Protein AF-A0AAP0MIL3-F1 (afdb_monomer)

Secondary structure (DSSP, 8-state):
--HHHHHHHHHHTTHHHHHHHHHHS-STTTTT-EE--HHHHHHHTTTT-GGGEEEEETTEEEEEEE-TTS-EEEEEE-----TTHHHHHHHHHHHHHHHHHH---TTBPPEEEEE-SSSS-EEEEE--TT-BHHHHHH-GGG-TTS---HHHHHHHHHHHHHHHHIIIIISSS-EE-S---GGGEEE-TT--EEE---TT-EE--TT-S-EE----S-TTTS-HHHHHH-EE-HHHHHHHHHHHHHHHHH---SEEE-TTT---EEEHHHHHHHHHHTT-GGGTS-HHHHHHS-HHHHHHHHHHHHHHT-SSGGGSPPHHHHHHHHHHHHH--PPP-----S-SPPP---S--------TT---EEEEE-S--HHHHHHHHHHHHHHHHHHS---EEEEEEEEEEETTEEEEEEEE-S---TT------B--GGG-TT--SSSS-TT---B--------------THHHHHS--

Sequence (474 aa):
MDIRLKEKFFKQNGGLLLQQMLNSYDGSVIDRCKLFSSKELDKATNHFNVNRILGQGGQGTVYKGRLEDGRIIAIKKSKLAVDDEELYKLEEFINEIFILSQINHRNVVKLLGCCLETEFPLLVYEFIPNGTLYQHLHDRHQNEEYPLTWEMRFRVATEVAGALAYLHSGASSPIYHRDIKSTNILLDERYRAKVADFGTSKFIAMDQTHVTTKIQGTFGYLDPEYHQSSQLTDKSDVYSFGVVLVELLTGKKPIFSTGNTSQENVSLAAYFVHSMRKNRLYHILDDQVMKLGKKNQIVAFANLAERCLDLNGKKRPTMEEVSMELNGIRGSNFYVVRPTSPTSTPPSFPGLRISLSTPPRLQMLTLDIQGVNEPLQQEIIPNLLTQMKQECVLKLYEDCILEYKLNGRVVINLVSDHRLGPEANLQFCSISASRLSDFSDRHLGPETNLQFCLISASHLSKLSDRRFSQKLLQ

Solvent-accessible surface area (backbone atoms only — not comparable to full-atom values): 27699 Å² total; per-residue (Å²): 134,59,69,71,55,26,53,48,22,22,56,72,60,42,44,62,57,51,51,49,54,42,71,70,41,86,72,59,45,59,80,44,53,44,82,46,53,55,67,58,54,33,61,22,25,62,68,69,35,76,94,29,56,78,49,75,59,94,79,20,38,30,32,50,28,42,44,95,90,65,52,59,29,30,37,40,35,54,60,91,55,71,73,80,48,43,62,54,53,50,49,24,52,54,46,26,52,57,53,49,59,75,57,87,53,92,26,39,63,53,60,49,25,36,27,34,46,35,96,61,48,32,43,30,28,61,55,59,79,62,44,30,47,38,50,66,54,65,42,62,90,82,35,77,93,65,66,73,40,35,68,53,45,53,47,34,52,38,37,46,28,45,39,48,19,34,31,49,70,67,41,100,50,31,38,44,50,52,53,52,43,42,73,32,26,31,20,33,94,83,64,46,36,22,45,47,77,47,44,74,34,44,81,42,60,94,89,54,81,59,44,82,50,85,84,71,54,48,90,59,32,55,31,66,54,33,69,73,66,30,43,45,42,73,43,40,42,32,22,8,44,17,37,42,50,46,29,64,44,30,48,50,59,47,59,43,70,53,96,73,92,53,99,52,75,40,46,39,57,62,53,48,51,53,30,51,77,69,72,39,55,83,81,53,45,22,69,54,37,68,74,68,42,55,68,70,48,52,52,54,52,50,53,52,26,48,37,24,55,42,81,51,52,89,71,23,59,53,44,54,57,51,24,52,49,46,51,46,54,71,74,46,95,73,82,80,85,73,92,71,81,97,82,74,86,75,85,86,79,90,84,87,83,88,81,90,81,76,62,100,84,57,51,69,31,75,48,78,52,73,93,67,58,72,73,58,49,73,60,47,52,63,53,52,54,52,50,46,45,71,76,64,83,48,68,62,59,88,89,44,66,54,74,51,80,57,95,79,32,47,37,42,36,53,53,70,82,64,84,49,58,104,76,61,73,64,62,65,54,71,67,57,73,84,71,54,81,80,73,76,86,87,86,75,64,100,79,73,78,60,78,47,74,62,66,51,67,89,83,79,90,84,85,87,57,83,71,58,65,60,66,75,75,110

pLDDT: mean 71.73, std 25.99, range [23.17, 98.88]

Foldseek 3Di:
DDPVLLVVLCVVLCVVVVVVVCVVDDNQLVQAADADEPVQQCVQQVNVDPVQFQDQDQQATWGWGAGPVRAIKIKGDGDDDDPPVLVLSSQLVVQQSVLLSQDDAPQAWGWRHKYRSDNTIMTITHDAPQAFQLCLLAVCVVAVVPHCFLVLLLQQLLSVLVVLLCQQPVTPFRKAQLEQDRNQWTQHPVGHTHGHDSSVMDTDDPPDQWDQDDRDYDPLLAQPVCVVPSTDHLLRVLSSSLLSLLCSFQSDDQWDDDPPDDPDTDGSLVVLLVCVVVVNSVVRGDPSCVPRPDPVLSVQSSVLSNQSNDSDSVSRDGSVVSSVSSVVSVPDPDDDDDDDDDDDDDDDDPDDDDDDDDDPADDKWKDKDPDADPVVCVVVVVVVVVVCVVPPVFDWDPPAWDWDDDPRITITITDTDDAPDPPPPFDFDWDDPVVVVVPDDDGDDPPDTGTGTDDHHPDDDDPPDPVVVVVVVD

Mean predicted aligned error: 16.5 Å

InterPro domains:
  IPR000719 Protein kinase domain [PF00069] (48-322)
  IPR000719 Protein kinase domain [PS50011] (48-335)
  IPR000719 Protein kinase domain [SM00220] (48-335)
  IPR008271 Serine/threonine-protein kinase, active site [PS00108] (175-187)
  IPR011009 Protein kinase-like domain superfamily [SSF56112] (31-348)
  IPR045274 Receptor-like kinase WAK-like [PTHR27005] (3-330)

Organism: NCBI:txid2935761

Structure (mmCIF, N/CA/C/O backbone):
data_AF-A0AAP0MIL3-F1
#
_entry.id   AF-A0AAP0MIL3-F1
#
loop_
_atom_site.group_PDB
_atom_site.id
_atom_site.type_symbol
_atom_site.label_atom_id
_atom_site.label_alt_id
_atom_site.label_comp_id
_atom_site.label_asym_id
_atom_site.label_entity_id
_atom_site.label_seq_id
_atom_site.pdbx_PDB_ins_code
_atom_site.Cartn_x
_atom_site.Cartn_y
_atom_site.Cartn_z
_atom_site.occupancy
_atom_site.B_iso_or_equiv
_atom_site.auth_seq_id
_atom_site.auth_comp_id
_atom_site.auth_asym_id
_atom_site.auth_atom_id
_atom_site.pdbx_PDB_model_num
ATOM 1 N N . MET A 1 1 ? 13.854 2.715 -32.917 1.00 64.25 1 MET A N 1
ATOM 2 C CA . MET A 1 1 ? 14.787 3.486 -32.069 1.00 64.25 1 MET A CA 1
ATOM 3 C C . MET A 1 1 ? 16.201 2.990 -32.338 1.00 64.25 1 MET A C 1
ATOM 5 O O . MET A 1 1 ? 16.366 1.780 -32.453 1.00 64.25 1 MET A O 1
ATOM 9 N N . ASP A 1 2 ? 17.165 3.899 -32.497 1.00 84.44 2 ASP A N 1
ATOM 10 C CA . ASP A 1 2 ? 18.589 3.597 -32.729 1.00 84.44 2 ASP A CA 1
ATOM 11 C C . ASP A 1 2 ? 19.199 2.833 -31.532 1.00 84.44 2 ASP A C 1
ATOM 13 O O . ASP A 1 2 ? 18.874 3.127 -30.380 1.00 84.44 2 ASP A O 1
ATOM 17 N N . ILE A 1 3 ? 20.078 1.861 -31.798 1.00 84.88 3 ILE A N 1
ATOM 18 C CA . ILE A 1 3 ? 20.808 1.072 -30.789 1.00 84.88 3 ILE A CA 1
ATOM 19 C C . ILE A 1 3 ? 21.605 1.998 -29.863 1.00 84.88 3 ILE A C 1
ATOM 21 O O . ILE A 1 3 ? 21.551 1.837 -28.645 1.00 84.88 3 ILE A O 1
ATOM 25 N N . ARG A 1 4 ? 22.254 3.032 -30.415 1.00 85.81 4 ARG A N 1
ATOM 26 C CA . ARG A 1 4 ? 23.025 4.005 -29.618 1.00 85.81 4 ARG A CA 1
ATOM 27 C C . ARG A 1 4 ? 22.147 4.778 -28.638 1.00 85.81 4 ARG A C 1
ATOM 29 O O . ARG A 1 4 ? 22.572 5.092 -27.529 1.00 85.81 4 ARG A O 1
ATOM 36 N N . LEU A 1 5 ? 20.911 5.072 -29.039 1.00 87.69 5 LEU A N 1
ATOM 37 C CA . LEU A 1 5 ? 19.960 5.788 -28.197 1.00 87.69 5 LEU A CA 1
ATOM 38 C C . LEU A 1 5 ? 19.430 4.894 -27.066 1.00 87.69 5 LEU A C 1
ATOM 40 O O . LEU A 1 5 ? 19.324 5.349 -25.931 1.00 87.69 5 LEU A O 1
ATOM 44 N N . LYS A 1 6 ? 19.185 3.609 -27.344 1.00 87.69 6 LYS A N 1
ATOM 45 C CA . LYS A 1 6 ? 18.823 2.629 -26.309 1.00 87.69 6 LYS A CA 1
ATOM 46 C C . LYS A 1 6 ? 19.924 2.444 -25.271 1.00 87.69 6 LYS A C 1
ATOM 48 O O . LYS A 1 6 ? 19.633 2.418 -24.081 1.00 87.69 6 LYS A O 1
ATOM 53 N N . GLU A 1 7 ? 21.181 2.342 -25.704 1.00 87.75 7 GLU A N 1
ATOM 54 C CA . GLU A 1 7 ? 22.330 2.246 -24.793 1.00 87.75 7 GLU A CA 1
ATOM 55 C C . GLU A 1 7 ? 22.497 3.509 -23.946 1.00 87.75 7 GLU A C 1
ATOM 57 O O . GLU A 1 7 ? 22.826 3.423 -22.760 1.00 87.75 7 GLU A O 1
ATOM 62 N N . LYS A 1 8 ? 22.245 4.685 -24.537 1.00 89.06 8 LYS A N 1
ATOM 63 C CA . LYS A 1 8 ? 22.220 5.952 -23.803 1.00 89.06 8 LYS A CA 1
ATOM 64 C C . LYS A 1 8 ? 21.164 5.912 -22.695 1.00 89.06 8 LYS A C 1
ATOM 66 O O . LYS A 1 8 ? 21.516 6.157 -21.544 1.00 89.06 8 LYS A O 1
ATOM 71 N N . PHE A 1 9 ? 19.922 5.547 -23.017 1.00 88.44 9 PHE A N 1
ATOM 72 C CA . PHE A 1 9 ? 18.852 5.442 -22.020 1.00 88.44 9 PHE A CA 1
ATOM 73 C C . PHE A 1 9 ? 19.138 4.386 -20.960 1.00 88.44 9 PHE A C 1
ATOM 75 O O . PHE A 1 9 ? 18.964 4.656 -19.779 1.00 88.44 9 PHE A O 1
ATOM 82 N N . PHE A 1 10 ? 19.679 3.231 -21.346 1.00 86.88 10 PHE A N 1
ATOM 83 C CA . PHE A 1 10 ? 20.065 2.194 -20.394 1.00 86.88 10 PHE A CA 1
ATOM 84 C C . PHE A 1 10 ? 21.042 2.727 -19.336 1.00 86.88 10 PHE A C 1
ATOM 86 O O . PHE A 1 10 ? 20.863 2.482 -18.145 1.00 86.88 10 PHE A O 1
ATOM 93 N N . LYS A 1 11 ? 22.060 3.492 -19.754 1.00 85.56 11 LYS A N 1
ATOM 94 C CA . LYS A 1 11 ? 23.024 4.108 -18.829 1.00 85.56 11 LYS A CA 1
ATOM 95 C C . LYS A 1 11 ? 22.383 5.201 -17.971 1.00 85.56 11 LYS A C 1
ATOM 97 O O . LYS A 1 11 ? 22.649 5.242 -16.775 1.00 85.56 11 LYS A O 1
ATOM 102 N N . GLN A 1 12 ? 21.550 6.056 -18.569 1.00 84.88 12 GLN A N 1
ATOM 103 C CA . GLN A 1 12 ? 20.869 7.153 -17.870 1.00 84.88 12 GLN A CA 1
ATOM 104 C C . GLN A 1 12 ? 19.871 6.647 -16.822 1.00 84.88 12 GLN A C 1
ATOM 106 O O . GLN A 1 12 ? 19.850 7.150 -15.706 1.00 84.88 12 GLN A O 1
ATOM 111 N N . ASN A 1 13 ? 19.121 5.592 -17.136 1.00 84.31 13 ASN A N 1
ATOM 112 C CA . ASN A 1 13 ? 18.084 5.020 -16.278 1.00 84.31 13 ASN A CA 1
ATOM 113 C C . ASN A 1 13 ? 18.634 4.067 -15.202 1.00 84.31 13 ASN A C 1
ATOM 115 O O . ASN A 1 13 ? 17.937 3.161 -14.749 1.00 84.31 13 ASN A O 1
ATOM 119 N N . GLY A 1 14 ? 19.901 4.224 -14.813 1.00 79.75 14 GLY A N 1
ATOM 120 C CA . GLY A 1 14 ? 20.505 3.435 -13.740 1.00 79.75 14 GLY A CA 1
ATOM 121 C C . GLY A 1 14 ? 20.829 1.986 -14.110 1.00 79.75 14 GLY A C 1
ATOM 122 O O . GLY A 1 14 ? 21.001 1.161 -13.217 1.00 79.75 14 GLY A O 1
ATOM 123 N N . GLY A 1 15 ? 20.964 1.642 -15.396 1.00 82.81 15 GLY A N 1
ATOM 124 C CA . GLY A 1 15 ? 21.251 0.267 -15.823 1.00 82.81 15 GLY A CA 1
ATOM 125 C C . GLY A 1 15 ? 22.552 -0.308 -15.264 1.00 82.81 15 GLY A C 1
ATOM 126 O O . GLY A 1 15 ? 22.600 -1.491 -14.937 1.00 82.81 15 GLY A O 1
ATOM 127 N N . LEU A 1 16 ? 23.577 0.528 -15.061 1.00 80.19 16 LEU A N 1
ATOM 128 C CA . LEU A 1 16 ? 24.819 0.113 -14.396 1.00 80.19 16 LEU A CA 1
ATOM 129 C C . LEU A 1 16 ? 24.599 -0.194 -12.909 1.00 80.19 16 LEU A C 1
ATOM 131 O O . LEU A 1 16 ? 25.118 -1.189 -12.410 1.00 80.19 16 LEU A O 1
ATOM 135 N N . LEU A 1 17 ? 23.803 0.626 -12.215 1.00 77.12 17 LEU A N 1
ATOM 136 C CA . LEU A 1 17 ? 23.457 0.402 -10.811 1.00 77.12 17 LEU A CA 1
ATOM 137 C C . LEU A 1 17 ? 22.625 -0.873 -10.661 1.00 77.12 17 LEU A C 1
ATOM 139 O O . LEU A 1 17 ? 22.908 -1.688 -9.791 1.00 77.12 17 LEU A O 1
ATOM 143 N N . LEU A 1 18 ? 21.646 -1.088 -11.543 1.00 77.25 18 LEU A N 1
ATOM 144 C CA . LEU A 1 18 ? 20.850 -2.310 -11.542 1.00 77.25 18 LEU A CA 1
ATOM 145 C C . LEU A 1 18 ? 21.731 -3.544 -11.773 1.00 77.25 18 LEU A C 1
ATOM 147 O O . LEU A 1 18 ? 21.592 -4.521 -11.050 1.00 77.25 18 LEU A O 1
ATOM 151 N N . GLN A 1 19 ? 22.677 -3.493 -12.716 1.00 76.31 19 GLN A N 1
ATOM 152 C CA . GLN A 1 19 ? 23.651 -4.573 -12.923 1.00 76.31 19 GLN A CA 1
ATOM 153 C C . GLN A 1 19 ? 24.522 -4.815 -11.685 1.00 76.31 19 GLN A C 1
ATOM 155 O O . GLN A 1 19 ? 24.760 -5.963 -11.321 1.00 76.31 19 GLN A O 1
ATOM 160 N N . GLN A 1 20 ? 24.973 -3.757 -11.008 1.00 73.12 20 GLN A N 1
ATOM 161 C CA . GLN A 1 20 ? 25.717 -3.887 -9.754 1.00 73.12 20 GLN A CA 1
ATOM 162 C C . GLN A 1 20 ? 24.868 -4.519 -8.647 1.00 73.12 20 GLN A C 1
ATOM 164 O O . GLN A 1 20 ? 25.359 -5.413 -7.968 1.00 73.12 20 GLN A O 1
ATOM 169 N N . MET A 1 21 ? 23.607 -4.102 -8.488 1.00 68.19 21 MET A N 1
ATOM 170 C CA . MET A 1 21 ? 22.669 -4.691 -7.521 1.00 68.19 21 MET A CA 1
ATOM 171 C C . MET A 1 21 ? 22.369 -6.161 -7.830 1.00 68.19 21 MET A C 1
ATOM 173 O O . MET A 1 21 ? 22.299 -6.977 -6.915 1.00 68.19 21 MET A O 1
ATOM 177 N N . LEU A 1 22 ? 22.235 -6.508 -9.113 1.00 65.88 22 LEU A N 1
ATOM 178 C CA . LEU A 1 22 ? 22.061 -7.888 -9.566 1.00 65.88 22 LEU A CA 1
ATOM 179 C C . LEU A 1 22 ? 23.298 -8.745 -9.262 1.00 65.88 22 LEU A C 1
ATOM 181 O O . LEU A 1 22 ? 23.146 -9.908 -8.921 1.00 65.88 22 LEU A O 1
ATOM 185 N N . ASN A 1 23 ? 24.504 -8.179 -9.344 1.00 63.97 23 ASN A N 1
ATOM 186 C CA . ASN A 1 23 ? 25.755 -8.911 -9.124 1.00 63.97 23 ASN A CA 1
ATOM 187 C C . ASN A 1 23 ? 26.192 -8.991 -7.647 1.00 63.97 23 ASN A C 1
ATOM 189 O O . ASN A 1 23 ? 27.004 -9.850 -7.312 1.00 63.97 23 ASN A O 1
ATOM 193 N N . SER A 1 24 ? 25.724 -8.086 -6.778 1.00 59.88 24 SER A N 1
ATOM 194 C CA . SER A 1 24 ? 26.168 -7.977 -5.377 1.00 59.88 24 SER A CA 1
ATOM 195 C C . SER A 1 24 ? 25.301 -8.743 -4.376 1.00 59.88 24 SER A C 1
ATOM 197 O O . SER A 1 24 ? 25.793 -9.102 -3.307 1.00 59.88 24 SER A O 1
ATOM 199 N N . TYR A 1 25 ? 24.037 -9.019 -4.709 1.00 55.09 25 TYR A N 1
ATOM 200 C CA . TYR A 1 25 ? 23.153 -9.838 -3.881 1.00 55.09 25 TYR A CA 1
ATOM 201 C C . TYR A 1 25 ? 23.254 -11.314 -4.275 1.00 55.09 25 TYR A C 1
ATOM 203 O O . TYR A 1 25 ? 23.096 -11.661 -5.442 1.00 55.09 25 TYR A O 1
ATOM 211 N N . ASP A 1 26 ? 23.486 -12.173 -3.280 1.00 48.53 26 ASP A N 1
ATOM 212 C CA . ASP A 1 26 ? 23.576 -13.636 -3.375 1.00 48.53 26 ASP A CA 1
ATOM 213 C C . ASP A 1 26 ? 22.399 -14.234 -4.165 1.00 48.53 26 ASP A C 1
ATOM 215 O O . ASP A 1 26 ? 21.326 -14.427 -3.593 1.00 48.53 26 ASP A O 1
ATOM 219 N N . GLY A 1 27 ? 22.577 -14.420 -5.485 1.00 44.44 27 GLY A N 1
ATOM 220 C CA . GLY A 1 27 ? 21.793 -15.215 -6.453 1.00 44.44 27 GLY A CA 1
ATOM 221 C C . GLY A 1 27 ? 20.277 -14.976 -6.585 1.00 44.44 27 GLY A C 1
ATOM 222 O O . GLY A 1 27 ? 19.675 -15.337 -7.590 1.00 44.44 27 GLY A O 1
ATOM 223 N N . SER A 1 28 ? 19.635 -14.362 -5.599 1.00 50.56 28 SER A N 1
ATOM 224 C CA . SER A 1 28 ? 18.192 -14.380 -5.361 1.00 50.56 28 SER A CA 1
ATOM 225 C C . SER A 1 28 ? 17.472 -13.184 -5.971 1.00 50.56 28 SER A C 1
ATOM 227 O O . SER A 1 28 ? 16.286 -13.285 -6.275 1.00 50.56 28 SER A O 1
ATOM 229 N N . VAL A 1 29 ? 18.178 -12.071 -6.200 1.00 49.38 29 VAL A N 1
ATOM 230 C CA . VAL A 1 29 ? 17.675 -10.915 -6.963 1.00 49.38 29 VAL A CA 1
ATOM 231 C C . VAL A 1 29 ? 17.738 -11.204 -8.471 1.00 49.38 29 VAL A C 1
ATOM 233 O O . VAL A 1 29 ? 16.834 -10.802 -9.206 1.00 49.38 29 VAL A O 1
ATOM 236 N N . ILE A 1 30 ? 18.748 -11.971 -8.912 1.00 44.19 30 ILE A N 1
ATOM 237 C CA . ILE A 1 30 ? 18.981 -12.369 -10.314 1.00 44.19 30 ILE A CA 1
ATOM 238 C C . ILE A 1 30 ? 17.794 -13.168 -10.882 1.00 44.19 30 ILE A C 1
ATOM 240 O O . ILE A 1 30 ? 17.407 -12.948 -12.027 1.00 44.19 30 ILE A O 1
ATOM 244 N N . ASP A 1 31 ? 17.139 -14.005 -10.070 1.00 51.47 31 ASP A N 1
ATOM 245 C CA . ASP A 1 31 ? 15.949 -14.769 -10.484 1.00 51.47 31 ASP A CA 1
ATOM 246 C C . ASP A 1 31 ? 14.627 -13.969 -10.432 1.00 51.47 31 ASP A C 1
ATOM 248 O O . ASP A 1 31 ? 13.584 -14.461 -10.874 1.00 51.47 31 ASP A O 1
ATOM 252 N N . ARG A 1 32 ? 14.619 -12.742 -9.883 1.00 62.81 32 ARG A N 1
ATOM 253 C CA . ARG A 1 32 ? 13.371 -12.023 -9.542 1.00 62.81 32 ARG A CA 1
ATOM 254 C C . ARG A 1 32 ? 13.024 -10.829 -10.434 1.00 62.81 32 ARG A C 1
ATOM 256 O O . ARG A 1 32 ? 11.848 -10.479 -10.485 1.00 62.81 32 ARG A O 1
ATOM 263 N N . CYS A 1 33 ? 13.977 -10.218 -11.143 1.00 75.69 33 CYS A N 1
ATOM 264 C CA . CYS A 1 33 ? 13.723 -9.020 -11.960 1.00 75.69 33 CYS A CA 1
ATOM 265 C C . CYS A 1 33 ? 14.234 -9.190 -13.403 1.00 75.69 33 CYS A C 1
ATOM 267 O O . CYS A 1 33 ? 15.426 -9.054 -13.674 1.00 75.69 33 CYS A O 1
ATOM 269 N N . LYS A 1 34 ? 13.328 -9.472 -14.351 1.00 87.69 34 LYS A N 1
ATOM 270 C CA . LYS A 1 34 ? 13.661 -9.620 -15.780 1.00 87.69 34 LYS A CA 1
ATOM 271 C C . LYS A 1 34 ? 13.906 -8.253 -16.436 1.00 87.69 34 LYS A C 1
ATOM 273 O O . LYS A 1 34 ? 13.107 -7.332 -16.280 1.00 87.69 34 LYS A O 1
ATOM 278 N N . LEU A 1 35 ? 14.951 -8.146 -17.258 1.00 90.56 35 LEU A N 1
ATOM 279 C CA . LEU A 1 35 ? 15.104 -7.028 -18.193 1.00 90.56 35 LEU A CA 1
ATOM 280 C C . LEU A 1 35 ? 14.265 -7.281 -19.451 1.00 90.56 35 LEU A C 1
ATOM 282 O O . LEU A 1 35 ? 14.512 -8.221 -20.206 1.00 90.56 35 LEU A O 1
ATOM 286 N N . PHE A 1 36 ? 13.255 -6.443 -19.658 1.00 93.25 36 PHE A N 1
ATOM 287 C CA . PHE A 1 36 ? 12.416 -6.442 -20.850 1.00 93.25 36 PHE A CA 1
ATOM 288 C C . PHE A 1 36 ? 12.974 -5.468 -21.885 1.00 93.25 36 PHE A C 1
ATOM 290 O O . PHE A 1 36 ? 13.430 -4.374 -21.544 1.00 93.25 36 PHE A O 1
ATOM 297 N N . SER A 1 37 ? 12.887 -5.836 -23.164 1.00 94.00 37 SER A N 1
ATOM 298 C CA . SER A 1 37 ? 13.238 -4.902 -24.236 1.00 94.00 37 SER A CA 1
ATOM 299 C C . SER A 1 37 ? 12.103 -3.909 -24.489 1.00 94.00 37 SER A C 1
ATOM 301 O O . SER A 1 37 ? 10.918 -4.244 -24.387 1.00 94.00 37 SER A O 1
ATOM 303 N N . SER A 1 38 ? 12.454 -2.700 -24.927 1.00 93.69 38 SER A N 1
ATOM 304 C CA . SER A 1 38 ? 11.468 -1.686 -25.339 1.00 93.69 38 SER A CA 1
ATOM 305 C C . SER A 1 38 ? 10.514 -2.207 -26.425 1.00 93.69 38 SER A C 1
ATOM 307 O O . SER A 1 38 ? 9.319 -1.928 -26.389 1.00 93.69 38 SER A O 1
ATOM 309 N N . LYS A 1 39 ? 11.025 -3.024 -27.359 1.00 94.75 39 LYS A N 1
ATOM 310 C CA . LYS A 1 39 ? 10.254 -3.633 -28.456 1.00 94.75 39 LYS A CA 1
ATOM 311 C C . LYS A 1 39 ? 9.229 -4.652 -27.949 1.00 94.75 39 LYS A C 1
ATOM 313 O O . LYS A 1 39 ? 8.118 -4.707 -28.470 1.00 94.75 39 LYS A O 1
ATOM 318 N N . GLU A 1 40 ? 9.601 -5.455 -26.954 1.00 95.88 40 GLU A N 1
ATOM 319 C CA . GLU A 1 40 ? 8.714 -6.449 -26.336 1.00 95.88 40 GLU A CA 1
ATOM 320 C C . GLU A 1 40 ? 7.519 -5.763 -25.663 1.00 95.88 40 GLU A C 1
ATOM 322 O O . GLU A 1 40 ? 6.375 -6.138 -25.916 1.00 95.88 40 GLU A O 1
ATOM 327 N N . LEU A 1 41 ? 7.767 -4.713 -24.871 1.00 96.50 41 LEU A N 1
ATOM 328 C CA . LEU A 1 41 ? 6.706 -3.994 -24.158 1.00 96.50 41 LEU A CA 1
ATOM 329 C C . LEU A 1 41 ? 5.833 -3.139 -25.085 1.00 96.50 41 LEU A C 1
ATOM 331 O O . LEU A 1 41 ? 4.618 -3.060 -24.887 1.00 96.50 41 LEU A O 1
ATOM 335 N N . ASP A 1 42 ? 6.424 -2.545 -26.122 1.00 95.25 42 ASP A N 1
ATOM 336 C CA . ASP A 1 42 ? 5.691 -1.812 -27.157 1.00 95.25 42 ASP A CA 1
ATOM 337 C C . ASP A 1 42 ? 4.700 -2.732 -27.892 1.00 95.25 42 ASP A C 1
ATOM 339 O O . ASP A 1 42 ? 3.504 -2.441 -27.962 1.00 95.25 42 ASP A O 1
ATOM 343 N N . LYS A 1 43 ? 5.154 -3.918 -28.320 1.00 96.75 43 LYS A N 1
ATOM 344 C CA . LYS A 1 43 ? 4.284 -4.938 -28.924 1.00 96.75 43 LYS A CA 1
ATOM 345 C C . LYS A 1 43 ? 3.219 -5.430 -27.940 1.00 96.75 43 LYS A C 1
ATOM 347 O O . LYS A 1 43 ? 2.044 -5.508 -28.301 1.00 96.75 43 LYS A O 1
ATOM 352 N N . ALA A 1 44 ? 3.599 -5.720 -26.694 1.00 96.94 44 ALA A N 1
ATOM 353 C CA . ALA A 1 44 ? 2.683 -6.241 -25.677 1.00 96.94 44 ALA A CA 1
ATOM 354 C C . ALA A 1 44 ? 1.525 -5.280 -25.363 1.00 96.94 44 ALA A C 1
ATOM 356 O O . ALA A 1 44 ? 0.425 -5.720 -25.016 1.00 96.94 44 ALA A O 1
ATOM 357 N N . THR A 1 45 ? 1.761 -3.974 -25.489 1.00 96.19 45 THR A N 1
ATOM 358 C CA . THR A 1 45 ? 0.783 -2.909 -25.218 1.00 96.19 45 THR A CA 1
ATOM 359 C C . THR A 1 45 ? 0.103 -2.364 -26.470 1.00 96.19 45 THR A C 1
ATOM 361 O O . THR A 1 45 ? -0.673 -1.415 -26.358 1.00 96.19 45 THR A O 1
ATOM 364 N N . ASN A 1 46 ? 0.347 -2.951 -27.646 1.00 95.81 46 ASN A N 1
ATOM 365 C CA . ASN A 1 46 ? -0.126 -2.418 -28.924 1.00 95.81 46 ASN A CA 1
ATOM 366 C C . ASN A 1 46 ? 0.244 -0.930 -29.090 1.00 95.81 46 ASN A C 1
ATOM 368 O O . ASN A 1 46 ? -0.632 -0.090 -29.295 1.00 95.81 46 ASN A O 1
ATOM 372 N N . HIS A 1 47 ? 1.531 -0.614 -28.930 1.00 95.00 47 HIS A N 1
ATOM 373 C CA . HIS A 1 47 ? 2.081 0.744 -28.977 1.00 95.00 47 HIS A CA 1
ATOM 374 C C . HIS A 1 47 ? 1.544 1.665 -27.872 1.00 95.00 47 HIS A C 1
ATOM 376 O O . HIS A 1 47 ? 1.152 2.800 -28.136 1.00 95.00 47 HIS A O 1
ATOM 382 N N . PHE A 1 48 ? 1.490 1.169 -26.628 1.00 93.38 48 PHE A N 1
ATOM 383 C CA . PHE A 1 48 ? 0.947 1.900 -25.473 1.00 93.38 48 PHE A CA 1
ATOM 384 C C . PHE A 1 48 ? -0.444 2.493 -25.752 1.00 93.38 48 PHE A C 1
ATOM 386 O O . PHE A 1 48 ? -0.724 3.653 -25.450 1.00 93.38 48 PHE A O 1
ATOM 393 N N . ASN A 1 49 ? -1.319 1.683 -26.355 1.00 94.44 49 ASN A N 1
ATOM 394 C CA . ASN A 1 49 ? -2.654 2.111 -26.753 1.00 94.44 49 ASN A CA 1
ATOM 395 C C . ASN A 1 49 ? -3.461 2.626 -25.550 1.00 94.44 49 ASN A C 1
ATOM 397 O O . ASN A 1 49 ? -3.524 1.970 -24.508 1.00 94.44 49 ASN A O 1
ATOM 401 N N . VAL A 1 50 ? -4.146 3.758 -25.718 1.00 93.94 50 VAL A N 1
ATOM 402 C CA . VAL A 1 50 ? -4.965 4.385 -24.666 1.00 93.94 50 VAL A CA 1
ATOM 403 C C . VAL A 1 50 ? -6.086 3.478 -24.147 1.00 93.94 50 VAL A C 1
ATOM 405 O O . VAL A 1 50 ? -6.391 3.502 -22.960 1.00 93.94 50 VAL A O 1
ATOM 408 N N . ASN A 1 51 ? -6.623 2.584 -24.984 1.00 95.44 51 ASN A N 1
ATOM 409 C CA . ASN A 1 51 ? -7.652 1.612 -24.588 1.00 95.44 51 ASN A CA 1
ATOM 410 C C . ASN A 1 51 ? -7.109 0.496 -23.679 1.00 95.44 51 ASN A C 1
ATOM 412 O O . ASN A 1 51 ? -7.863 -0.355 -23.215 1.00 95.44 51 ASN A O 1
ATOM 416 N N . ARG A 1 52 ? -5.791 0.453 -23.455 1.00 94.50 52 ARG A N 1
ATOM 417 C CA . ARG A 1 52 ? -5.132 -0.485 -22.540 1.00 94.50 52 ARG A CA 1
ATOM 418 C C . ARG A 1 52 ? -4.730 0.168 -21.223 1.00 94.50 52 ARG A C 1
ATOM 420 O O . ARG A 1 52 ? -4.060 -0.488 -20.431 1.00 94.50 52 ARG A O 1
ATOM 427 N N . ILE A 1 53 ? -5.107 1.419 -20.974 1.00 94.81 53 ILE A N 1
ATOM 428 C CA . ILE A 1 53 ? -4.833 2.083 -19.698 1.00 94.81 53 ILE A CA 1
ATOM 429 C C . ILE A 1 53 ? -5.675 1.426 -18.597 1.00 94.81 53 ILE A C 1
ATOM 431 O O . ILE A 1 53 ? -6.893 1.325 -18.705 1.00 94.81 53 ILE A O 1
ATOM 435 N N . LEU A 1 54 ? -5.002 0.975 -17.540 1.00 91.56 54 LEU A N 1
ATOM 436 C CA . LEU A 1 54 ? -5.610 0.442 -16.317 1.00 91.56 54 LEU A CA 1
ATOM 437 C C . LEU A 1 54 ? -5.825 1.535 -15.267 1.00 91.56 54 LEU A C 1
ATOM 439 O O . LEU A 1 54 ? -6.744 1.451 -14.460 1.00 91.56 54 LEU A O 1
ATOM 443 N N . GLY A 1 55 ? -4.969 2.557 -15.276 1.00 87.25 55 GLY A N 1
ATOM 444 C CA . GLY A 1 55 ? -5.039 3.684 -14.357 1.00 87.25 55 GLY A CA 1
ATOM 445 C C . GLY A 1 55 ? -4.003 4.751 -14.692 1.00 87.25 55 GLY A C 1
ATOM 446 O O . GLY A 1 55 ? -2.979 4.475 -15.325 1.00 87.25 55 GLY A O 1
ATOM 447 N N . GLN A 1 56 ? -4.271 5.982 -14.266 1.00 85.38 56 GLN A N 1
ATOM 448 C CA . GLN A 1 56 ? -3.391 7.127 -14.470 1.00 85.38 56 GLN A CA 1
ATOM 449 C C . GLN A 1 56 ? -3.382 8.001 -13.210 1.00 85.38 56 GLN A C 1
ATOM 451 O O . GLN A 1 56 ? -4.437 8.361 -12.698 1.00 85.38 56 GLN A O 1
ATOM 456 N N . GLY A 1 57 ? -2.194 8.351 -12.714 1.00 75.19 57 GLY A N 1
ATOM 457 C CA . GLY A 1 57 ? -2.026 9.089 -11.458 1.00 75.19 57 GLY A CA 1
ATOM 458 C C . GLY A 1 57 ? -0.773 9.965 -11.435 1.00 75.19 57 GLY A C 1
ATOM 459 O O . GLY A 1 57 ? -0.186 10.253 -12.484 1.00 75.19 57 GLY A O 1
ATOM 460 N N . GLY A 1 58 ? -0.375 10.411 -10.240 1.00 70.75 58 GLY A N 1
ATOM 461 C CA . GLY A 1 58 ? 0.832 11.227 -10.038 1.00 70.75 58 GLY A CA 1
ATOM 462 C C . GLY A 1 58 ? 2.119 10.501 -10.441 1.00 70.75 58 GLY A C 1
ATOM 463 O O . GLY A 1 58 ? 2.999 11.099 -11.046 1.00 70.75 58 GLY A O 1
ATOM 464 N N . GLN A 1 59 ? 2.170 9.186 -10.222 1.00 71.25 59 GLN A N 1
ATOM 465 C CA . GLN A 1 59 ? 3.357 8.365 -10.476 1.00 71.25 59 GLN A CA 1
ATOM 466 C C . GLN A 1 59 ? 3.454 7.809 -11.905 1.00 71.25 59 GLN A C 1
ATOM 468 O O . GLN A 1 59 ? 4.398 7.096 -12.231 1.00 71.25 59 GLN A O 1
ATOM 473 N N . GLY A 1 60 ? 2.485 8.096 -12.783 1.00 84.44 60 GLY A N 1
ATOM 474 C CA . GLY A 1 60 ? 2.530 7.594 -14.155 1.00 84.44 60 GLY A CA 1
ATOM 475 C C . GLY A 1 60 ? 1.200 7.124 -14.719 1.00 84.44 60 GLY A C 1
ATOM 476 O O . GLY A 1 60 ? 0.120 7.456 -14.227 1.00 84.44 60 GLY A O 1
ATOM 477 N N . THR A 1 61 ? 1.305 6.348 -15.793 1.00 90.81 61 THR A N 1
ATOM 478 C CA . THR A 1 61 ? 0.194 5.643 -16.440 1.00 90.81 61 THR A CA 1
ATOM 479 C C . THR A 1 61 ? 0.502 4.152 -16.444 1.00 90.81 61 THR A C 1
ATOM 481 O O . THR A 1 61 ? 1.612 3.757 -16.799 1.00 90.81 61 THR A O 1
ATOM 484 N N . VAL A 1 62 ? -0.467 3.325 -16.061 1.00 94.44 62 VAL A N 1
ATOM 485 C CA . VAL A 1 62 ? -0.327 1.866 -16.040 1.00 94.44 62 VAL A CA 1
ATOM 486 C C . VAL A 1 62 ? -1.084 1.275 -17.222 1.00 94.44 62 VAL A C 1
ATOM 488 O O . VAL A 1 62 ? -2.265 1.560 -17.405 1.00 94.44 62 VAL A O 1
ATOM 491 N N . TYR A 1 63 ? -0.416 0.440 -18.015 1.00 96.62 63 TYR A N 1
ATOM 492 C CA . TYR A 1 63 ? -0.970 -0.198 -19.209 1.00 96.62 63 TYR A CA 1
ATOM 493 C C . TYR A 1 63 ? -1.094 -1.713 -19.034 1.00 96.62 63 TYR A C 1
ATOM 495 O O . TYR A 1 63 ? -0.210 -2.357 -18.472 1.00 96.62 63 TYR A O 1
ATOM 503 N N . LYS A 1 64 ? -2.153 -2.302 -19.591 1.00 97.69 64 LYS A N 1
ATOM 504 C CA . LYS A 1 64 ? -2.334 -3.749 -19.724 1.00 97.69 64 LYS A CA 1
ATOM 505 C C . LYS A 1 64 ? -1.585 -4.272 -20.949 1.00 97.69 64 LYS A C 1
ATOM 507 O O . LYS A 1 64 ? -1.951 -3.971 -22.092 1.00 97.69 64 LYS A O 1
ATOM 512 N N . GLY A 1 65 ? -0.585 -5.111 -20.714 1.00 97.50 65 GLY A N 1
ATOM 513 C CA . GLY A 1 65 ? 0.176 -5.801 -21.752 1.00 97.50 65 GLY A CA 1
ATOM 514 C C . GLY A 1 65 ? -0.182 -7.284 -21.864 1.00 97.50 65 GLY A C 1
ATOM 515 O O . GLY A 1 65 ? -0.631 -7.898 -20.896 1.00 97.50 65 GLY A O 1
ATOM 516 N N . ARG A 1 66 ? 0.042 -7.871 -23.042 1.00 97.81 66 ARG A N 1
ATOM 517 C CA . ARG A 1 66 ? 0.071 -9.329 -23.243 1.00 97.81 66 ARG A CA 1
ATOM 518 C C . ARG A 1 66 ? 1.394 -9.715 -23.900 1.00 97.81 66 ARG A C 1
ATOM 520 O O . ARG A 1 66 ? 1.658 -9.282 -25.018 1.00 97.81 66 ARG A O 1
ATOM 527 N N . LEU A 1 67 ? 2.212 -10.494 -23.199 1.00 95.75 67 LEU A N 1
ATOM 528 C CA . LEU A 1 67 ? 3.488 -11.004 -23.704 1.00 95.75 67 LEU A CA 1
ATOM 529 C C . LEU A 1 67 ? 3.270 -12.070 -24.792 1.00 95.75 67 LEU A C 1
ATOM 531 O O . LEU A 1 67 ? 2.167 -12.599 -24.946 1.00 95.75 67 LEU A O 1
ATOM 535 N N . GLU A 1 68 ? 4.323 -12.395 -25.548 1.00 93.94 68 GLU A N 1
ATOM 536 C CA . GLU A 1 68 ? 4.261 -13.394 -26.631 1.00 93.94 68 GLU A CA 1
ATOM 537 C C . GLU A 1 68 ? 3.919 -14.801 -26.127 1.00 93.94 68 GLU A C 1
ATOM 539 O O . GLU A 1 68 ? 3.209 -15.540 -26.802 1.00 93.94 68 GLU A O 1
ATOM 544 N N . ASP A 1 69 ? 4.344 -15.133 -24.907 1.00 93.12 69 ASP A N 1
ATOM 545 C CA . ASP A 1 69 ? 3.992 -16.380 -24.216 1.00 93.12 69 ASP A CA 1
ATOM 546 C C . ASP A 1 69 ? 2.546 -16.402 -23.678 1.00 93.12 69 ASP A C 1
ATOM 548 O O . ASP A 1 69 ? 2.122 -17.361 -23.037 1.00 93.12 69 ASP A O 1
ATOM 552 N N . GLY A 1 70 ? 1.774 -15.342 -23.928 1.00 94.50 70 GLY A N 1
ATOM 553 C CA . GLY A 1 70 ? 0.377 -15.216 -23.540 1.00 94.50 70 GLY A CA 1
ATOM 554 C C . GLY A 1 70 ? 0.146 -14.636 -22.147 1.00 94.50 70 GLY A C 1
ATOM 555 O O . GLY A 1 70 ? -1.006 -14.292 -21.858 1.00 94.50 70 GLY A O 1
ATOM 556 N N . ARG A 1 71 ? 1.185 -14.463 -21.314 1.00 95.25 71 ARG A N 1
ATOM 557 C CA . ARG A 1 71 ? 1.046 -13.876 -19.969 1.00 95.25 71 ARG A CA 1
ATOM 558 C C . ARG A 1 71 ? 0.549 -12.434 -20.042 1.00 95.25 71 ARG A C 1
ATOM 560 O O . ARG A 1 71 ? 1.025 -11.632 -20.848 1.00 95.25 71 ARG A O 1
ATOM 567 N N . ILE A 1 72 ? -0.400 -12.096 -19.173 1.00 97.50 72 ILE A N 1
ATOM 568 C CA . ILE A 1 72 ? -0.922 -10.733 -19.027 1.00 97.50 72 ILE A CA 1
ATOM 569 C C . ILE A 1 72 ? -0.104 -10.011 -17.953 1.00 97.50 72 ILE A C 1
ATOM 571 O O . ILE A 1 72 ? 0.137 -10.560 -16.880 1.00 97.50 72 ILE A O 1
ATOM 575 N N . ILE A 1 73 ? 0.316 -8.784 -18.249 1.00 97.38 73 ILE A N 1
ATOM 576 C CA . ILE A 1 73 ? 1.176 -7.966 -17.386 1.00 97.38 73 ILE A CA 1
ATOM 577 C C . ILE A 1 73 ? 0.614 -6.554 -17.225 1.00 97.38 73 ILE A C 1
ATOM 579 O O . ILE A 1 73 ? -0.151 -6.078 -18.071 1.00 97.38 73 ILE A O 1
ATOM 583 N N . ALA A 1 74 ? 1.018 -5.875 -16.155 1.00 97.50 74 ALA A N 1
ATOM 584 C CA . ALA A 1 74 ? 0.784 -4.449 -15.959 1.00 97.50 74 ALA A CA 1
ATOM 585 C C . ALA A 1 74 ? 2.108 -3.688 -16.109 1.00 97.50 74 ALA A C 1
ATOM 587 O O . ALA A 1 74 ? 3.112 -4.070 -15.514 1.00 97.50 74 ALA A O 1
ATOM 588 N N . ILE A 1 75 ? 2.123 -2.629 -16.917 1.00 96.50 75 ILE A N 1
ATOM 589 C CA . ILE A 1 75 ? 3.329 -1.848 -17.219 1.00 96.50 75 ILE A CA 1
ATOM 590 C C . ILE A 1 75 ? 3.122 -0.419 -16.726 1.00 96.50 75 ILE A C 1
ATOM 592 O O . ILE A 1 75 ? 2.324 0.319 -17.307 1.00 96.50 75 ILE A O 1
ATOM 596 N N . LYS A 1 76 ? 3.834 -0.027 -15.667 1.00 93.69 76 LYS A N 1
ATOM 597 C CA . LYS A 1 76 ? 3.847 1.346 -15.146 1.00 93.69 76 LYS A CA 1
ATOM 598 C C . LYS A 1 76 ? 4.867 2.152 -15.943 1.00 93.69 76 LYS A C 1
ATOM 600 O O . LYS A 1 76 ? 6.057 1.836 -15.955 1.00 93.69 76 LYS A O 1
ATOM 605 N N . LYS A 1 77 ? 4.373 3.178 -16.630 1.00 88.81 77 LYS A N 1
ATOM 606 C CA . LYS A 1 77 ? 5.162 4.167 -17.365 1.00 88.81 77 LYS A CA 1
ATOM 607 C C . LYS A 1 77 ? 5.125 5.486 -16.605 1.00 88.81 77 LYS A C 1
ATOM 609 O O . LYS A 1 77 ? 4.059 6.104 -16.511 1.00 88.81 77 LYS A O 1
ATOM 614 N N . SER A 1 78 ? 6.271 5.916 -16.088 1.00 78.56 78 SER A N 1
ATOM 615 C CA . SER A 1 78 ? 6.411 7.216 -15.426 1.00 78.56 78 SER A CA 1
ATOM 616 C C . SER A 1 78 ? 6.058 8.354 -16.392 1.00 78.56 78 SER A C 1
ATOM 618 O O . SER A 1 78 ? 6.280 8.259 -17.601 1.00 78.56 78 SER A O 1
ATOM 620 N N . LYS A 1 79 ? 5.439 9.422 -15.878 1.00 70.94 79 LYS A N 1
ATOM 621 C CA . LYS A 1 79 ? 5.131 10.621 -16.675 1.00 70.94 79 LYS A CA 1
ATOM 622 C C . LYS A 1 79 ? 6.400 11.437 -16.912 1.00 70.94 79 LYS A C 1
ATOM 624 O O . LYS A 1 79 ? 7.227 11.511 -16.003 1.00 70.94 79 LYS A O 1
ATOM 629 N N . LEU A 1 80 ? 6.458 12.127 -18.057 1.00 64.00 80 LEU A N 1
ATOM 630 C CA . LEU A 1 80 ? 7.401 13.220 -18.323 1.00 64.00 80 LEU A CA 1
ATOM 631 C C . LEU A 1 80 ? 7.494 14.121 -1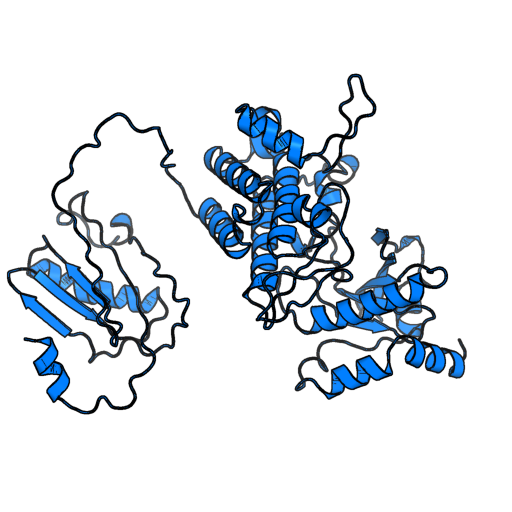7.084 1.00 64.00 80 LEU A C 1
ATOM 633 O O . LEU A 1 80 ? 6.467 14.507 -16.516 1.00 64.00 80 LEU A O 1
ATOM 637 N N . ALA A 1 81 ? 8.707 14.349 -16.604 1.00 59.25 81 ALA A N 1
ATOM 638 C CA . ALA A 1 81 ? 9.005 15.359 -15.600 1.00 59.25 81 ALA A CA 1
ATOM 639 C C . ALA A 1 81 ? 9.617 16.571 -16.304 1.00 59.25 81 ALA A C 1
ATOM 641 O O . ALA A 1 81 ? 10.110 16.450 -17.421 1.00 59.25 81 ALA A O 1
ATOM 642 N N . VAL A 1 82 ? 9.539 17.731 -15.662 1.00 57.50 82 VAL A N 1
ATOM 643 C CA . VAL A 1 82 ? 10.284 18.920 -16.080 1.00 57.50 82 VAL A CA 1
ATOM 644 C C . VAL A 1 82 ? 11.455 19.051 -15.108 1.00 57.50 82 VAL A C 1
ATOM 646 O O . VAL A 1 82 ? 11.240 19.008 -13.896 1.00 57.50 82 VAL A O 1
ATOM 649 N N . ASP A 1 83 ? 12.673 19.160 -15.636 1.00 62.72 83 ASP A N 1
ATOM 650 C CA . ASP A 1 83 ? 13.907 19.437 -14.890 1.00 62.72 83 ASP A CA 1
ATOM 651 C C . ASP A 1 83 ? 14.121 18.536 -13.645 1.00 62.72 83 ASP A C 1
ATOM 653 O O . ASP A 1 83 ? 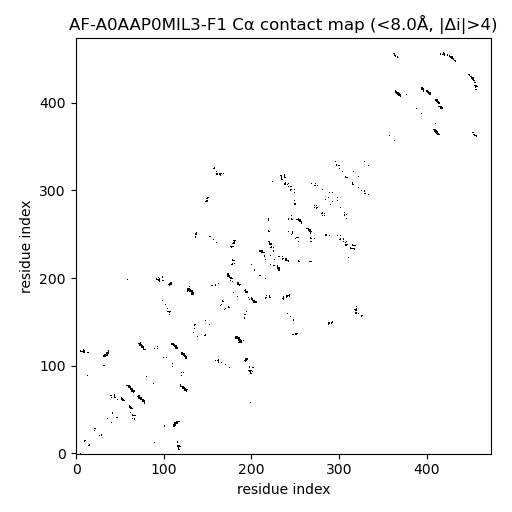14.196 17.311 -13.763 1.00 62.72 83 ASP A O 1
ATOM 657 N N . ASP A 1 84 ? 14.210 19.123 -12.443 1.00 58.78 84 ASP A N 1
ATOM 658 C CA . ASP A 1 84 ? 14.557 18.456 -11.174 1.00 58.78 84 ASP A CA 1
ATOM 659 C C . ASP A 1 84 ? 13.604 17.310 -10.767 1.00 58.78 84 ASP A C 1
ATOM 661 O O . ASP A 1 84 ? 13.959 16.457 -9.947 1.00 58.78 84 ASP A O 1
ATOM 665 N N . GLU A 1 85 ? 12.397 17.237 -11.341 1.00 64.69 85 GLU A N 1
ATOM 666 C CA . GLU A 1 85 ? 11.479 16.116 -11.106 1.00 64.69 85 GLU A CA 1
ATOM 667 C C . GLU A 1 85 ? 11.936 14.810 -11.781 1.00 64.69 85 GLU A C 1
ATOM 669 O O . GLU A 1 85 ? 11.496 13.729 -11.376 1.00 64.69 85 GLU A O 1
ATOM 674 N N . GLU A 1 86 ? 12.798 14.874 -12.804 1.00 67.62 86 GLU A N 1
ATOM 675 C CA . GLU A 1 86 ? 13.277 13.678 -13.510 1.00 67.62 86 GLU A CA 1
ATOM 676 C C . GLU A 1 86 ? 14.158 12.817 -12.604 1.00 67.62 86 GLU A C 1
ATOM 678 O O . GLU A 1 86 ? 13.969 11.599 -12.538 1.00 67.62 86 GLU A O 1
ATOM 683 N N . LEU A 1 87 ? 15.070 13.450 -11.857 1.00 69.06 87 LEU A N 1
ATOM 684 C CA . LEU A 1 87 ? 15.964 12.750 -10.935 1.00 69.06 87 LEU A CA 1
ATOM 685 C C . LEU A 1 87 ? 15.170 12.061 -9.822 1.00 69.06 87 LEU A C 1
ATOM 687 O O . LEU A 1 87 ? 15.392 10.888 -9.532 1.00 69.06 87 LEU A O 1
ATOM 691 N N . TYR A 1 88 ? 14.182 12.761 -9.264 1.00 69.94 88 TYR A N 1
ATOM 692 C CA . TYR A 1 88 ? 13.317 12.223 -8.220 1.00 69.94 88 TYR A CA 1
ATOM 693 C C . TYR A 1 88 ? 12.498 11.011 -8.710 1.00 69.94 88 TYR A C 1
ATOM 695 O O . TYR A 1 88 ? 12.406 9.999 -8.017 1.00 69.94 88 TYR A O 1
ATOM 703 N N . LYS A 1 89 ? 11.961 11.052 -9.937 1.00 74.81 89 LYS A N 1
ATOM 704 C CA . LYS A 1 89 ? 11.246 9.903 -10.529 1.00 74.81 89 LYS A CA 1
ATOM 705 C C . LYS A 1 89 ? 12.164 8.712 -10.803 1.00 74.81 89 LYS A C 1
ATOM 707 O O . LYS A 1 89 ? 11.716 7.567 -10.720 1.00 74.81 89 LYS A O 1
ATOM 712 N N . LEU A 1 90 ? 13.429 8.961 -11.143 1.00 77.81 90 LEU A N 1
ATOM 713 C CA . LEU A 1 90 ? 14.420 7.899 -11.297 1.00 77.81 90 LEU A CA 1
ATOM 714 C C . LEU A 1 90 ? 14.769 7.260 -9.944 1.00 77.81 90 LEU A C 1
ATOM 716 O O . LEU A 1 90 ? 14.881 6.037 -9.868 1.00 77.81 90 LEU A O 1
ATOM 720 N N . GLU A 1 91 ? 14.884 8.055 -8.878 1.00 78.44 91 GLU A N 1
ATOM 721 C CA . GLU A 1 91 ? 15.066 7.550 -7.512 1.00 78.44 91 GLU A CA 1
ATOM 722 C C . GLU A 1 91 ? 13.884 6.681 -7.066 1.00 78.44 91 GLU A C 1
ATOM 724 O O . GLU A 1 91 ? 14.114 5.564 -6.606 1.00 78.44 91 GLU A O 1
ATOM 729 N N . GLU A 1 92 ? 12.634 7.125 -7.265 1.00 82.12 92 GLU A N 1
ATOM 730 C CA . GLU A 1 92 ? 11.435 6.316 -6.974 1.00 82.12 92 GLU A CA 1
ATOM 731 C C . GLU A 1 92 ? 11.446 4.989 -7.745 1.00 82.12 92 GLU A C 1
ATOM 733 O O . GLU A 1 92 ? 11.147 3.938 -7.181 1.00 82.12 92 GLU A O 1
ATOM 738 N N . PHE A 1 93 ? 11.839 5.018 -9.022 1.00 85.31 93 PHE A N 1
ATOM 739 C CA . PHE A 1 93 ? 11.956 3.821 -9.853 1.00 85.31 93 PHE A CA 1
ATOM 740 C C . PHE A 1 93 ? 12.999 2.830 -9.311 1.00 85.31 93 PHE A C 1
ATOM 742 O O . PHE A 1 93 ? 12.702 1.643 -9.152 1.00 85.31 93 PHE A O 1
ATOM 749 N N . ILE A 1 94 ? 14.217 3.302 -9.021 1.00 80.75 94 ILE A N 1
ATOM 750 C CA . ILE A 1 94 ? 15.301 2.463 -8.485 1.00 80.75 94 ILE A CA 1
ATOM 751 C C . ILE A 1 94 ? 14.894 1.894 -7.123 1.00 80.75 94 ILE A C 1
ATOM 753 O O . ILE A 1 94 ? 15.078 0.702 -6.864 1.00 80.75 94 ILE A O 1
ATOM 757 N N . ASN A 1 95 ? 14.314 2.741 -6.274 1.00 82.12 95 ASN A N 1
ATOM 758 C CA . ASN A 1 95 ? 13.840 2.382 -4.948 1.00 82.12 95 ASN A CA 1
ATOM 759 C C . ASN A 1 95 ? 12.746 1.307 -5.007 1.00 82.12 95 ASN A C 1
ATOM 761 O O . ASN A 1 95 ? 12.823 0.318 -4.282 1.00 82.12 95 ASN A O 1
ATOM 765 N N . GLU A 1 96 ? 11.782 1.441 -5.919 1.00 89.12 96 GLU A N 1
ATOM 766 C CA . GLU A 1 96 ? 10.705 0.468 -6.099 1.00 89.12 96 GLU A CA 1
ATOM 767 C C . GLU A 1 96 ? 11.241 -0.906 -6.538 1.00 89.12 96 GLU A C 1
ATOM 769 O O . GLU A 1 96 ? 10.826 -1.926 -5.982 1.00 89.12 96 GLU A O 1
ATOM 774 N N . ILE A 1 97 ? 12.218 -0.958 -7.457 1.00 85.88 97 ILE A N 1
ATOM 775 C CA . ILE A 1 97 ? 12.898 -2.218 -7.817 1.00 85.88 97 ILE A CA 1
ATOM 776 C C . ILE A 1 97 ? 13.601 -2.819 -6.604 1.00 85.88 97 ILE A C 1
ATOM 778 O O . ILE A 1 97 ? 13.453 -4.011 -6.325 1.00 85.88 97 ILE A O 1
ATOM 782 N N . PHE A 1 98 ? 14.382 -2.005 -5.897 1.00 83.06 98 PHE A N 1
ATOM 783 C CA . PHE A 1 98 ? 15.190 -2.467 -4.779 1.00 83.06 98 PHE A CA 1
ATOM 784 C C . PHE A 1 98 ? 14.317 -3.025 -3.646 1.00 83.06 98 PHE A C 1
ATOM 786 O O . PHE A 1 98 ? 14.556 -4.145 -3.193 1.00 83.06 98 PHE A O 1
ATOM 793 N N . ILE A 1 99 ? 13.255 -2.312 -3.262 1.00 87.38 99 ILE A N 1
ATOM 794 C CA . ILE A 1 99 ? 12.288 -2.735 -2.240 1.00 87.38 99 ILE A CA 1
ATOM 795 C C . ILE A 1 99 ? 11.556 -4.013 -2.667 1.00 87.38 99 ILE A C 1
ATOM 797 O O . ILE A 1 99 ? 11.577 -5.012 -1.943 1.00 87.38 99 ILE A O 1
ATOM 801 N N . LEU A 1 100 ? 10.948 -4.029 -3.858 1.00 89.25 100 LEU A N 1
ATOM 802 C CA . LEU A 1 100 ? 10.144 -5.173 -4.301 1.00 89.25 100 LEU A CA 1
ATOM 803 C C . LEU A 1 100 ? 10.978 -6.424 -4.587 1.00 89.25 100 LEU A C 1
ATOM 805 O O . LEU A 1 100 ? 10.446 -7.530 -4.520 1.00 89.25 100 LEU A O 1
ATOM 809 N N . SER A 1 101 ? 12.278 -6.288 -4.857 1.00 79.56 101 SER A N 1
ATOM 810 C CA . SER A 1 101 ? 13.172 -7.445 -5.005 1.00 79.56 101 SER A CA 1
ATOM 811 C C . SER A 1 101 ? 13.389 -8.218 -3.694 1.00 79.56 101 SER A C 1
ATOM 813 O O . SER A 1 101 ? 13.598 -9.439 -3.716 1.00 79.56 101 SER A O 1
ATOM 815 N N . GLN A 1 102 ? 13.282 -7.528 -2.553 1.00 76.19 102 GLN A N 1
ATOM 816 C CA . GLN A 1 102 ? 13.496 -8.086 -1.215 1.00 76.19 102 GLN A CA 1
ATOM 817 C C . GLN A 1 102 ? 12.208 -8.604 -0.565 1.00 76.19 102 GLN A C 1
ATOM 819 O O . GLN A 1 102 ? 12.265 -9.409 0.363 1.00 76.19 102 GLN A O 1
ATOM 824 N N . ILE A 1 103 ? 11.043 -8.201 -1.075 1.00 84.56 103 ILE A N 1
ATOM 825 C CA . ILE A 1 103 ? 9.739 -8.607 -0.550 1.00 84.56 103 ILE A CA 1
ATOM 826 C C . ILE A 1 103 ? 9.250 -9.880 -1.243 1.00 84.56 103 ILE A C 1
ATOM 828 O O . ILE A 1 103 ? 9.203 -9.975 -2.468 1.00 84.56 103 ILE A O 1
ATOM 832 N N . ASN A 1 104 ? 8.794 -10.852 -0.453 1.00 84.19 104 ASN A N 1
ATOM 833 C CA . ASN A 1 104 ? 8.050 -12.002 -0.964 1.00 84.19 104 ASN A CA 1
ATOM 834 C C . ASN A 1 104 ? 6.821 -12.271 -0.090 1.00 84.19 104 ASN A C 1
ATOM 836 O O . ASN A 1 104 ? 6.871 -13.065 0.849 1.00 84.19 104 ASN A O 1
ATOM 840 N N . HIS A 1 105 ? 5.708 -11.604 -0.404 1.00 92.06 105 HIS A N 1
ATOM 841 C CA . HIS A 1 105 ? 4.461 -11.726 0.347 1.00 92.06 105 HIS A CA 1
ATOM 842 C C . HIS A 1 105 ? 3.251 -11.877 -0.583 1.00 92.06 105 HIS A C 1
ATOM 844 O O . HIS A 1 105 ? 3.121 -11.174 -1.581 1.00 92.06 105 HIS A O 1
ATOM 850 N N . ARG A 1 106 ? 2.318 -12.779 -0.242 1.00 94.25 106 ARG A N 1
ATOM 851 C CA . ARG A 1 106 ? 1.155 -13.109 -1.096 1.00 94.25 106 ARG A CA 1
ATOM 852 C C . ARG A 1 106 ? 0.212 -11.919 -1.335 1.00 94.25 106 ARG A C 1
ATOM 854 O O . ARG A 1 106 ? -0.402 -11.839 -2.396 1.00 94.25 106 ARG A O 1
ATOM 861 N N . ASN A 1 107 ? 0.120 -11.016 -0.356 1.00 97.75 107 ASN A N 1
ATOM 862 C CA . ASN A 1 107 ? -0.708 -9.805 -0.385 1.00 97.75 107 ASN A CA 1
ATOM 863 C C . ASN A 1 107 ? 0.098 -8.545 -0.746 1.00 97.75 107 ASN A C 1
ATOM 865 O O . ASN A 1 107 ? -0.319 -7.435 -0.435 1.00 97.75 107 ASN A O 1
ATOM 869 N N . VAL A 1 108 ? 1.254 -8.708 -1.390 1.00 96.75 108 VAL A N 1
ATOM 870 C CA . VAL A 1 108 ? 2.000 -7.630 -2.051 1.00 96.75 108 VAL A CA 1
ATOM 871 C C . VAL A 1 108 ? 2.044 -7.942 -3.550 1.00 96.75 108 VAL A C 1
ATOM 873 O O . VAL A 1 108 ? 2.037 -9.114 -3.946 1.00 96.75 108 VAL A O 1
ATOM 876 N N . VAL A 1 109 ? 1.997 -6.911 -4.394 1.00 95.00 109 VAL A N 1
ATOM 877 C CA . VAL A 1 109 ? 2.118 -7.068 -5.848 1.00 95.00 109 VAL A CA 1
ATOM 878 C C . VAL A 1 109 ? 3.521 -7.550 -6.221 1.00 95.00 109 VAL A C 1
ATOM 880 O O . VAL A 1 109 ? 4.526 -7.072 -5.697 1.00 95.00 109 VAL A O 1
ATOM 883 N N . LYS A 1 110 ? 3.602 -8.501 -7.147 1.00 92.88 110 LYS A N 1
ATOM 884 C CA . LYS A 1 110 ? 4.870 -9.034 -7.635 1.00 92.88 110 LYS A CA 1
ATOM 885 C C . LYS A 1 110 ? 5.415 -8.184 -8.780 1.00 92.88 110 LYS A C 1
ATOM 887 O O . LYS A 1 110 ? 4.799 -8.091 -9.846 1.00 92.88 110 LYS A O 1
ATOM 892 N N . LEU A 1 111 ? 6.612 -7.636 -8.583 1.00 92.94 111 LEU A N 1
ATOM 893 C CA . LEU A 1 111 ? 7.429 -7.102 -9.668 1.00 92.94 111 LEU A CA 1
ATOM 894 C C . LEU A 1 111 ? 7.964 -8.269 -10.513 1.00 92.94 111 LEU A C 1
ATOM 896 O O . LEU A 1 111 ? 8.521 -9.226 -9.980 1.00 92.94 111 LEU A O 1
ATOM 900 N N . LEU A 1 112 ? 7.763 -8.207 -11.828 1.00 91.81 112 LEU A N 1
ATOM 901 C CA . LEU A 1 112 ? 8.277 -9.192 -12.787 1.00 91.81 112 LEU A CA 1
ATOM 902 C C . LEU A 1 112 ? 9.571 -8.719 -13.448 1.00 91.81 112 LEU A C 1
ATOM 904 O O . LEU A 1 112 ? 10.376 -9.540 -13.892 1.00 91.81 112 LEU A O 1
ATOM 908 N N . GLY A 1 113 ? 9.756 -7.406 -13.568 1.00 92.00 113 GLY A N 1
ATOM 909 C CA . GLY A 1 113 ? 10.927 -6.846 -14.216 1.00 92.00 113 GLY A CA 1
ATOM 910 C C . GLY A 1 113 ? 10.818 -5.364 -14.530 1.00 92.00 113 GLY A C 1
ATOM 911 O O . GLY A 1 113 ? 9.900 -4.676 -14.085 1.00 92.00 113 GLY A O 1
ATOM 912 N N . CYS A 1 114 ? 11.749 -4.882 -15.345 1.00 93.25 114 CYS A N 1
ATOM 913 C CA . CYS A 1 114 ? 11.773 -3.502 -15.813 1.00 93.25 114 CYS A CA 1
ATOM 914 C C . CYS A 1 114 ? 12.313 -3.386 -17.246 1.00 93.25 114 CYS A C 1
ATOM 916 O O . CYS A 1 114 ? 12.894 -4.326 -17.788 1.00 93.25 114 CYS A O 1
ATOM 918 N N . CYS A 1 115 ? 12.116 -2.225 -17.869 1.00 92.88 115 CYS A N 1
ATOM 919 C CA . CYS A 1 115 ? 12.745 -1.851 -19.135 1.00 92.88 115 CYS A CA 1
ATOM 920 C C . CYS A 1 115 ? 13.452 -0.507 -18.970 1.00 92.88 115 CYS A C 1
ATOM 922 O O . CYS A 1 115 ? 12.839 0.471 -18.548 1.00 92.88 115 CYS A O 1
ATOM 924 N N . LEU A 1 116 ? 14.731 -0.471 -19.348 1.00 90.69 116 LEU A N 1
ATOM 925 C CA . LEU A 1 116 ? 15.604 0.702 -19.228 1.00 90.69 116 LEU A CA 1
ATOM 926 C C . LEU A 1 116 ? 15.976 1.319 -20.586 1.00 90.69 116 LEU A C 1
ATOM 928 O O . LEU A 1 116 ? 16.627 2.355 -20.629 1.00 90.69 116 LEU A O 1
ATOM 932 N N . GLU A 1 117 ? 15.572 0.693 -21.697 1.00 90.44 117 GLU A N 1
ATOM 933 C CA . GLU A 1 117 ? 15.894 1.120 -23.072 1.00 90.44 117 GLU A CA 1
ATOM 934 C C . GLU A 1 117 ? 15.021 2.278 -23.593 1.00 90.44 117 GLU A C 1
ATOM 936 O O . GLU A 1 117 ? 15.079 2.622 -24.775 1.00 90.44 117 GLU A O 1
ATOM 941 N N . THR A 1 118 ? 14.143 2.816 -22.754 1.00 88.06 118 THR A N 1
ATOM 942 C CA . THR A 1 118 ? 13.174 3.865 -23.087 1.00 88.06 118 THR A CA 1
ATOM 943 C C . THR A 1 118 ? 13.580 5.186 -22.454 1.00 88.06 118 THR A C 1
ATOM 945 O O . THR A 1 118 ? 14.319 5.194 -21.482 1.00 88.06 118 THR A O 1
ATOM 948 N N . GLU A 1 119 ? 13.074 6.303 -22.978 1.00 84.38 119 GLU A N 1
ATOM 949 C CA . GLU A 1 119 ? 13.368 7.642 -22.441 1.00 84.38 119 GLU A CA 1
ATOM 950 C C . GLU A 1 119 ? 13.134 7.738 -20.928 1.00 84.38 119 GLU A C 1
ATOM 952 O O . GLU A 1 119 ? 13.991 8.226 -20.206 1.00 84.38 119 GLU A O 1
ATOM 957 N N . PHE A 1 120 ? 12.033 7.152 -20.451 1.00 83.06 120 PHE A N 1
ATOM 958 C CA . PHE A 1 120 ? 11.773 6.928 -19.031 1.00 83.06 120 PHE A CA 1
ATOM 959 C C . PHE A 1 120 ? 11.686 5.433 -18.761 1.00 83.06 120 PHE A C 1
ATOM 961 O O . PHE A 1 120 ? 11.111 4.709 -19.589 1.00 83.06 120 PHE A O 1
ATOM 968 N N . PRO A 1 121 ? 12.212 4.950 -17.628 1.00 88.56 121 PRO A N 1
ATOM 969 C CA . PRO A 1 121 ? 12.191 3.535 -17.327 1.00 88.56 121 PRO A CA 1
ATOM 970 C C . PRO A 1 121 ? 10.762 3.041 -17.067 1.00 88.56 121 PRO A C 1
ATOM 972 O O . PRO A 1 121 ? 9.870 3.795 -16.667 1.00 88.56 121 PRO A O 1
ATOM 975 N N . LEU A 1 122 ? 10.536 1.755 -17.329 1.00 92.44 122 LEU A N 1
ATOM 976 C CA . LEU A 1 122 ? 9.237 1.101 -17.177 1.00 92.44 122 LEU A CA 1
ATOM 977 C C . LEU A 1 122 ? 9.334 -0.014 -16.143 1.00 92.44 122 LEU A C 1
ATOM 979 O O . LEU A 1 122 ? 10.278 -0.803 -16.183 1.00 92.44 122 LEU A O 1
ATOM 983 N N . LEU A 1 123 ? 8.326 -0.132 -15.281 1.00 93.56 123 LEU A N 1
ATOM 984 C CA . LEU A 1 123 ? 8.184 -1.250 -14.343 1.00 93.56 123 LEU A CA 1
ATOM 985 C C . LEU A 1 123 ? 7.115 -2.215 -14.845 1.00 93.56 123 LEU A C 1
ATOM 987 O O . LEU A 1 123 ? 6.060 -1.793 -15.324 1.00 93.56 123 LEU A O 1
ATOM 991 N N . VAL A 1 124 ? 7.393 -3.512 -14.740 1.00 95.56 124 VAL A N 1
ATOM 992 C CA . VAL A 1 124 ? 6.522 -4.591 -15.209 1.00 95.56 124 VAL A CA 1
ATOM 993 C C . VAL A 1 124 ? 6.100 -5.441 -14.019 1.00 95.56 124 VAL A C 1
ATOM 995 O O . VAL A 1 124 ? 6.942 -6.042 -13.356 1.00 95.56 124 VAL A O 1
ATOM 998 N N . TYR A 1 125 ? 4.797 -5.538 -13.783 1.00 95.38 125 TYR A N 1
ATOM 999 C CA . TYR A 1 125 ? 4.194 -6.267 -12.669 1.00 95.38 125 TYR A CA 1
ATOM 1000 C C . TYR A 1 125 ? 3.294 -7.393 -13.165 1.00 95.38 125 TYR A C 1
ATOM 1002 O O . TYR A 1 125 ? 2.863 -7.418 -14.327 1.00 95.38 125 TYR A O 1
ATOM 1010 N N . GLU A 1 126 ? 2.960 -8.303 -12.250 1.00 94.94 126 GLU A N 1
ATOM 1011 C CA . GLU A 1 126 ? 1.808 -9.181 -12.437 1.00 94.94 126 GLU A CA 1
ATOM 1012 C C . GLU A 1 126 ? 0.536 -8.351 -12.678 1.00 94.94 126 GLU A C 1
ATOM 1014 O O . GLU A 1 126 ? 0.339 -7.284 -12.092 1.00 94.94 126 GLU A O 1
ATOM 1019 N N . PHE A 1 127 ? -0.331 -8.822 -13.574 1.00 97.00 127 PHE A N 1
ATOM 1020 C CA . PHE A 1 127 ? -1.618 -8.176 -13.805 1.00 97.00 127 PHE A CA 1
ATOM 1021 C C . PHE A 1 127 ? -2.639 -8.620 -12.755 1.00 97.00 127 PHE A C 1
ATOM 1023 O O . PHE A 1 127 ? -2.863 -9.815 -12.575 1.00 97.00 127 PHE A O 1
ATOM 1030 N N . ILE A 1 128 ? -3.294 -7.650 -12.115 1.00 96.38 128 ILE A N 1
ATOM 1031 C CA . ILE A 1 128 ? -4.331 -7.878 -11.107 1.00 96.38 128 ILE A CA 1
ATOM 1032 C C . ILE A 1 128 ? -5.702 -7.489 -11.695 1.00 96.38 128 ILE A C 1
ATOM 1034 O O . ILE A 1 128 ? -5.912 -6.313 -11.997 1.00 96.38 128 ILE A O 1
ATOM 1038 N N . PRO A 1 129 ? -6.620 -8.450 -11.928 1.00 93.19 129 PRO A N 1
ATOM 1039 C CA . PRO A 1 129 ? -7.740 -8.245 -12.848 1.00 93.19 129 PRO A CA 1
ATOM 1040 C C . PRO A 1 129 ? -8.929 -7.468 -12.290 1.00 93.19 129 PRO A C 1
ATOM 1042 O O . PRO A 1 129 ? -9.598 -6.800 -13.075 1.00 93.19 129 PRO A O 1
ATOM 1045 N N . ASN A 1 130 ? -9.193 -7.519 -10.981 1.00 92.19 130 ASN A N 1
ATOM 1046 C CA . ASN A 1 130 ? -10.401 -6.918 -10.407 1.00 92.19 130 ASN A CA 1
ATOM 1047 C C . ASN A 1 130 ? -10.196 -5.457 -9.976 1.00 92.19 130 ASN A C 1
ATOM 1049 O O . ASN A 1 130 ? -10.994 -4.930 -9.211 1.00 92.19 130 ASN A O 1
ATOM 1053 N N . GLY A 1 131 ? -9.156 -4.778 -10.464 1.00 92.56 131 GLY A N 1
ATOM 1054 C CA . GLY A 1 131 ? -8.942 -3.354 -10.198 1.00 92.56 131 GLY A CA 1
ATOM 1055 C C . GLY A 1 131 ? -8.609 -3.039 -8.736 1.00 92.56 131 GLY A C 1
ATOM 1056 O O . GLY A 1 131 ? -8.034 -3.860 -8.019 1.00 92.56 131 GLY A O 1
ATOM 1057 N N . THR A 1 132 ? -8.926 -1.814 -8.318 1.00 95.12 132 THR A N 1
ATOM 1058 C CA . THR A 1 132 ? -8.569 -1.245 -7.007 1.00 95.12 132 THR A CA 1
ATOM 1059 C C . THR A 1 132 ? -9.719 -1.345 -6.004 1.00 95.12 132 THR A C 1
ATOM 1061 O O . THR A 1 132 ? -10.888 -1.242 -6.374 1.00 95.12 132 THR A O 1
ATOM 1064 N N . LEU A 1 133 ? -9.405 -1.438 -4.712 1.00 96.12 133 LEU A N 1
ATOM 1065 C CA . LEU A 1 133 ? -10.388 -1.360 -3.631 1.00 96.12 133 LEU A CA 1
ATOM 1066 C C . LEU A 1 133 ? -11.213 -0.063 -3.701 1.00 96.12 133 LEU A C 1
ATOM 1068 O O . LEU A 1 133 ? -12.412 -0.093 -3.431 1.00 96.12 133 LEU A O 1
ATOM 1072 N N . TYR A 1 134 ? -10.598 1.054 -4.103 1.00 94.88 134 TYR A N 1
ATOM 1073 C CA . TYR A 1 134 ? -11.286 2.336 -4.291 1.00 94.88 134 TYR A CA 1
ATOM 1074 C C . TYR A 1 134 ? -12.475 2.212 -5.254 1.00 94.88 134 TYR A C 1
ATOM 1076 O O . TYR A 1 134 ? -13.576 2.642 -4.918 1.00 94.88 134 TYR A O 1
ATOM 1084 N N . GLN A 1 135 ? -12.272 1.588 -6.420 1.00 92.12 135 GLN A N 1
ATOM 1085 C CA . GLN A 1 135 ? -13.326 1.394 -7.426 1.00 92.12 135 GLN A CA 1
ATOM 1086 C C . GLN A 1 135 ? -14.485 0.560 -6.865 1.00 92.12 135 GLN A C 1
ATOM 1088 O O . GLN A 1 135 ? -15.653 0.891 -7.063 1.00 92.12 135 GLN A O 1
ATOM 1093 N N . HIS A 1 136 ? -14.178 -0.486 -6.094 1.00 91.56 136 HIS A N 1
ATOM 1094 C CA . HIS A 1 136 ? -15.204 -1.334 -5.477 1.00 91.56 136 HIS A CA 1
ATOM 1095 C C . HIS A 1 136 ? -15.985 -0.650 -4.352 1.00 91.56 136 HIS A C 1
ATOM 1097 O O . HIS A 1 136 ? -17.137 -1.007 -4.111 1.00 91.56 136 HIS A O 1
ATOM 1103 N N . LEU A 1 137 ? -15.387 0.318 -3.654 1.00 91.88 137 LEU A N 1
ATOM 1104 C CA . LEU A 1 137 ? -16.064 1.060 -2.587 1.00 91.88 137 LEU A CA 1
ATOM 1105 C C . LEU A 1 137 ? -16.864 2.258 -3.113 1.00 91.88 137 LEU A C 1
ATOM 1107 O O . LEU A 1 137 ? -17.958 2.526 -2.611 1.00 91.88 137 LEU A O 1
ATOM 1111 N N . HIS A 1 138 ? -16.335 2.970 -4.111 1.00 90.44 138 HIS A N 1
ATOM 1112 C CA . HIS A 1 138 ? -16.805 4.317 -4.452 1.00 90.44 138 HIS A CA 1
ATOM 1113 C C . HIS A 1 138 ? -17.431 4.445 -5.842 1.00 90.44 138 HIS A C 1
ATOM 1115 O O . HIS A 1 138 ? -18.254 5.342 -6.037 1.00 90.44 138 HIS A O 1
ATOM 1121 N N . ASP A 1 139 ? -17.125 3.548 -6.781 1.00 85.19 139 ASP A N 1
ATOM 1122 C CA . ASP A 1 139 ? -17.626 3.614 -8.161 1.00 85.19 139 ASP A CA 1
ATOM 1123 C C . ASP A 1 139 ? -18.831 2.673 -8.338 1.00 85.19 139 ASP A C 1
ATOM 1125 O O . ASP A 1 139 ? -18.801 1.672 -9.057 1.00 85.19 139 ASP A O 1
ATOM 1129 N N . ARG A 1 140 ? -19.927 3.005 -7.640 1.00 61.47 140 ARG A N 1
ATOM 1130 C CA . ARG A 1 140 ? -21.126 2.153 -7.491 1.00 61.47 140 ARG A CA 1
ATOM 1131 C C . ARG A 1 140 ? -21.774 1.719 -8.811 1.00 61.47 140 ARG A C 1
ATOM 1133 O O . ARG A 1 140 ? -22.325 0.629 -8.859 1.00 61.47 140 ARG A O 1
ATOM 1140 N N . HIS A 1 141 ? -21.654 2.508 -9.879 1.00 57.62 141 HIS A N 1
ATOM 1141 C CA . HIS A 1 141 ? -22.251 2.193 -11.183 1.00 57.62 141 HIS A CA 1
ATOM 1142 C C . HIS A 1 141 ? -21.572 1.036 -11.933 1.00 57.62 141 HIS A C 1
ATOM 1144 O O . HIS A 1 141 ? -22.157 0.509 -12.872 1.00 57.62 141 HIS A O 1
ATOM 1150 N N . GLN A 1 142 ? -20.351 0.642 -11.556 1.00 54.81 142 GLN A N 1
ATOM 1151 C CA . GLN A 1 142 ? -19.633 -0.451 -12.226 1.00 54.81 142 GLN A CA 1
ATOM 1152 C C . GLN A 1 142 ? -19.801 -1.808 -11.524 1.00 54.81 142 GLN A C 1
ATOM 1154 O O . GLN A 1 142 ? -19.523 -2.832 -12.137 1.00 54.81 142 GLN A O 1
ATOM 1159 N N . ASN A 1 143 ? -20.267 -1.829 -10.268 1.00 56.84 143 ASN A N 1
ATOM 1160 C CA . ASN A 1 143 ? -20.212 -3.012 -9.397 1.00 56.84 143 ASN A CA 1
ATOM 1161 C C . ASN A 1 143 ? -21.564 -3.386 -8.757 1.00 56.84 143 ASN A C 1
ATOM 1163 O O . ASN A 1 143 ? -21.585 -4.077 -7.739 1.00 56.84 143 ASN A O 1
ATOM 1167 N N . GLU A 1 144 ? -22.698 -2.954 -9.325 1.00 60.06 144 GLU A N 1
ATOM 1168 C CA . GLU A 1 144 ? -24.035 -3.299 -8.796 1.00 60.06 144 GLU A CA 1
ATOM 1169 C C . GLU A 1 144 ? -24.278 -4.816 -8.747 1.00 60.06 144 GLU A C 1
ATOM 1171 O O . GLU A 1 144 ? -24.971 -5.302 -7.854 1.00 60.06 144 GLU A O 1
ATOM 1176 N N . GLU A 1 145 ? -23.656 -5.571 -9.656 1.00 58.19 145 GLU A N 1
ATOM 1177 C CA . GLU A 1 145 ? -23.793 -7.028 -9.737 1.00 58.19 145 GLU A CA 1
ATOM 1178 C C . GLU A 1 145 ? -22.991 -7.770 -8.645 1.00 58.19 145 GLU A C 1
ATOM 1180 O O . GLU A 1 145 ? -23.380 -8.861 -8.231 1.00 58.19 145 GLU A O 1
ATOM 1185 N N . TYR A 1 146 ? -21.920 -7.162 -8.108 1.00 68.69 146 TYR A N 1
ATOM 1186 C CA . TYR A 1 146 ? -21.031 -7.778 -7.110 1.00 68.69 146 TYR A CA 1
ATOM 1187 C C . TYR A 1 146 ? -20.543 -6.773 -6.048 1.00 68.69 146 TYR A C 1
ATOM 1189 O O . TYR A 1 146 ? -19.367 -6.397 -6.030 1.00 68.69 146 TYR A O 1
ATOM 1197 N N . PRO A 1 147 ? -21.415 -6.336 -5.121 1.00 76.56 147 PRO A N 1
ATOM 1198 C CA . PRO A 1 147 ? -21.022 -5.409 -4.068 1.00 76.56 147 PRO A CA 1
ATOM 1199 C C . PRO A 1 147 ? -20.028 -6.044 -3.083 1.00 76.56 147 PRO A C 1
ATOM 1201 O O . PRO A 1 147 ? -20.162 -7.203 -2.685 1.00 76.56 147 PRO A O 1
ATOM 1204 N N . LEU A 1 148 ? -19.069 -5.243 -2.604 1.00 86.00 148 LEU A N 1
ATOM 1205 C CA . LEU A 1 148 ? -18.147 -5.618 -1.526 1.00 86.00 148 LEU A CA 1
ATOM 1206 C C . LEU A 1 148 ? -18.919 -5.908 -0.227 1.00 86.00 148 LEU A C 1
ATOM 1208 O O . LEU A 1 148 ? -19.267 -4.989 0.527 1.00 86.00 148 LEU A O 1
ATOM 1212 N N . THR A 1 149 ? -19.163 -7.192 0.042 1.00 89.50 149 THR A N 1
ATOM 1213 C CA . THR A 1 149 ? -19.821 -7.668 1.269 1.00 89.50 149 THR A CA 1
ATOM 1214 C C . THR A 1 149 ? -18.971 -7.391 2.510 1.00 89.50 149 THR A C 1
ATOM 1216 O O . THR A 1 149 ? -17.755 -7.212 2.419 1.00 89.50 149 THR A O 1
ATOM 1219 N N . TRP A 1 150 ? -19.588 -7.417 3.697 1.00 92.56 150 TRP A N 1
ATOM 1220 C CA . TRP A 1 150 ? -18.852 -7.295 4.961 1.00 92.56 150 TRP A CA 1
ATOM 1221 C C . TRP A 1 150 ? -17.699 -8.303 5.076 1.00 92.56 150 TRP A C 1
ATOM 1223 O O . TRP A 1 150 ? -16.602 -7.928 5.481 1.00 92.56 150 TRP A O 1
ATOM 1233 N N . GLU A 1 151 ? -17.913 -9.560 4.678 1.00 91.25 151 GLU A N 1
ATOM 1234 C CA . GLU A 1 151 ? -16.876 -10.593 4.760 1.00 91.25 151 GLU A CA 1
ATOM 1235 C C . GLU A 1 151 ? -15.675 -10.268 3.864 1.00 91.25 151 GLU A C 1
ATOM 1237 O O . GLU A 1 151 ? -14.526 -10.392 4.293 1.00 91.25 151 GLU A O 1
ATOM 1242 N N . MET A 1 152 ? -15.928 -9.806 2.636 1.00 91.94 152 MET A N 1
ATOM 1243 C CA . MET A 1 152 ? -14.864 -9.395 1.720 1.00 91.94 152 MET A CA 1
ATOM 1244 C C . MET A 1 152 ? -14.111 -8.179 2.265 1.00 91.94 152 MET A C 1
ATOM 1246 O O . MET A 1 152 ? -12.883 -8.183 2.278 1.00 91.94 152 MET A O 1
ATOM 1250 N N . ARG A 1 153 ? -14.824 -7.173 2.791 1.00 95.62 153 ARG A N 1
ATOM 1251 C CA . ARG A 1 153 ? -14.206 -5.988 3.409 1.00 95.62 153 ARG A CA 1
ATOM 1252 C C . ARG A 1 153 ? -13.328 -6.358 4.606 1.00 95.62 153 ARG A C 1
ATOM 1254 O O . ARG A 1 153 ? -12.196 -5.889 4.711 1.00 95.62 153 ARG A O 1
ATOM 1261 N N . PHE A 1 154 ? -13.814 -7.246 5.471 1.00 94.81 154 PHE A N 1
ATOM 1262 C CA . PHE A 1 154 ? -13.059 -7.747 6.617 1.00 94.81 154 PHE A CA 1
ATOM 1263 C C . PHE A 1 154 ? -11.801 -8.510 6.175 1.00 94.81 154 PHE A C 1
ATOM 1265 O O . PHE A 1 154 ? -10.715 -8.328 6.734 1.00 94.81 154 PHE A O 1
ATOM 1272 N N . ARG A 1 155 ? -11.933 -9.365 5.154 1.00 95.50 155 ARG A N 1
ATOM 1273 C CA . ARG A 1 155 ? -10.815 -10.120 4.578 1.00 95.50 155 ARG A CA 1
ATOM 1274 C C . ARG A 1 155 ? -9.747 -9.187 4.020 1.00 95.50 155 ARG A C 1
ATOM 1276 O O . ARG A 1 155 ? -8.589 -9.356 4.380 1.00 95.50 155 ARG A O 1
ATOM 1283 N N . VAL A 1 156 ? -10.143 -8.189 3.229 1.00 97.88 156 VAL A N 1
ATOM 1284 C CA . VAL A 1 156 ? -9.239 -7.158 2.699 1.00 97.88 156 VAL A CA 1
ATOM 1285 C C . VAL A 1 156 ? -8.476 -6.477 3.835 1.00 97.88 156 VAL A C 1
ATOM 1287 O O . VAL A 1 156 ? -7.254 -6.394 3.770 1.00 97.88 156 VAL A O 1
ATOM 1290 N N . ALA A 1 157 ? -9.159 -6.065 4.909 1.00 98.44 157 ALA A N 1
ATOM 1291 C CA . ALA A 1 157 ? -8.494 -5.470 6.070 1.00 98.44 157 ALA A CA 1
ATOM 1292 C C . ALA A 1 157 ? -7.457 -6.412 6.697 1.00 98.44 157 ALA A C 1
ATOM 1294 O O . ALA A 1 157 ? -6.335 -6.001 6.969 1.00 98.44 157 ALA A O 1
ATOM 1295 N N . THR A 1 158 ? -7.807 -7.685 6.886 1.00 97.75 158 THR A N 1
ATOM 1296 C CA . THR A 1 158 ? -6.905 -8.678 7.492 1.00 97.75 158 THR A CA 1
ATOM 1297 C C . THR A 1 158 ? -5.683 -8.942 6.606 1.00 97.75 158 THR A C 1
ATOM 1299 O O . THR A 1 158 ? -4.559 -9.003 7.094 1.00 97.75 158 THR A O 1
ATOM 1302 N N . GLU A 1 159 ? -5.889 -9.075 5.297 1.00 98.38 159 GLU A N 1
ATOM 1303 C CA . GLU A 1 159 ? -4.830 -9.341 4.320 1.00 98.38 159 GLU A CA 1
ATOM 1304 C C . GLU A 1 159 ? -3.870 -8.154 4.158 1.00 98.38 159 GLU A C 1
ATOM 1306 O O . GLU A 1 159 ? -2.655 -8.352 4.098 1.00 98.38 159 GLU A O 1
ATOM 1311 N N . VAL A 1 160 ? -4.394 -6.924 4.133 1.00 98.75 160 VAL A N 1
ATOM 1312 C CA . VAL A 1 160 ? -3.572 -5.705 4.076 1.00 98.75 160 VAL A CA 1
ATOM 1313 C C . VAL A 1 160 ? -2.827 -5.492 5.392 1.00 98.75 160 VAL A C 1
ATOM 1315 O O . VAL A 1 160 ? -1.634 -5.202 5.360 1.00 98.75 160 VAL A O 1
ATOM 1318 N N . ALA A 1 161 ? -3.473 -5.700 6.544 1.00 98.56 161 ALA A N 1
ATOM 1319 C CA . ALA A 1 161 ? -2.801 -5.608 7.838 1.00 98.56 161 ALA A CA 1
ATOM 1320 C C . ALA A 1 161 ? -1.658 -6.624 7.961 1.00 98.56 161 ALA A C 1
ATOM 1322 O O . ALA A 1 161 ? -0.569 -6.266 8.398 1.00 98.56 161 ALA A O 1
ATOM 1323 N N . GLY A 1 162 ? -1.873 -7.864 7.506 1.00 97.75 162 GLY A N 1
ATOM 1324 C CA . GLY A 1 162 ? -0.828 -8.885 7.453 1.00 97.75 162 GLY A CA 1
ATOM 1325 C C . GLY A 1 162 ? 0.338 -8.501 6.537 1.00 97.75 162 GLY A C 1
ATOM 1326 O O . GLY A 1 162 ? 1.493 -8.683 6.915 1.00 97.75 162 GLY A O 1
ATOM 1327 N N . ALA A 1 163 ? 0.055 -7.914 5.369 1.00 98.06 163 ALA A N 1
ATOM 1328 C CA . ALA A 1 163 ? 1.097 -7.403 4.478 1.00 98.06 163 ALA A CA 1
ATOM 1329 C C . ALA A 1 163 ? 1.921 -6.289 5.137 1.00 98.06 163 ALA A C 1
ATOM 1331 O O . ALA A 1 163 ? 3.144 -6.326 5.076 1.00 98.06 163 ALA A O 1
ATOM 1332 N N . LEU A 1 164 ? 1.271 -5.323 5.788 1.00 98.38 164 LEU A N 1
ATOM 1333 C CA . LEU A 1 164 ? 1.961 -4.212 6.446 1.00 98.38 164 LEU A CA 1
ATOM 1334 C C . LEU A 1 164 ? 2.751 -4.664 7.676 1.00 98.38 164 LEU A C 1
ATOM 1336 O O . LEU A 1 164 ? 3.877 -4.217 7.858 1.00 98.38 164 LEU A O 1
ATOM 1340 N N . ALA A 1 165 ? 2.221 -5.602 8.465 1.00 97.12 165 ALA A N 1
ATOM 1341 C CA . ALA A 1 165 ? 2.962 -6.225 9.561 1.00 97.12 165 ALA A CA 1
ATOM 1342 C C . ALA A 1 165 ? 4.242 -6.908 9.052 1.00 97.12 165 ALA A C 1
ATOM 1344 O O . ALA A 1 165 ? 5.314 -6.740 9.629 1.00 97.12 165 ALA A O 1
ATOM 1345 N N . TYR A 1 166 ? 4.153 -7.622 7.923 1.00 95.50 166 TYR A N 1
ATOM 1346 C CA . TYR A 1 166 ? 5.327 -8.197 7.270 1.00 95.50 166 TYR A CA 1
ATOM 1347 C C . TYR A 1 166 ? 6.326 -7.120 6.819 1.00 95.50 166 TYR A C 1
ATOM 1349 O O . TYR A 1 166 ? 7.518 -7.277 7.053 1.00 95.50 166 TYR A O 1
ATOM 1357 N N . LEU A 1 167 ? 5.869 -6.024 6.207 1.00 94.62 167 LEU A N 1
ATOM 1358 C CA . LEU A 1 167 ? 6.760 -4.947 5.759 1.00 94.62 167 LEU A CA 1
ATOM 1359 C C . LEU A 1 167 ? 7.466 -4.244 6.927 1.00 94.62 167 LEU A C 1
ATOM 1361 O O . LEU A 1 167 ? 8.643 -3.914 6.814 1.00 94.62 167 LEU A O 1
ATOM 1365 N N . HIS A 1 168 ? 6.767 -4.026 8.042 1.00 93.44 168 HIS A N 1
ATOM 1366 C CA . HIS A 1 168 ? 7.302 -3.308 9.202 1.00 93.44 168 HIS A CA 1
ATOM 1367 C C . HIS A 1 168 ? 8.242 -4.163 10.053 1.00 93.44 168 HIS A C 1
ATOM 1369 O O . HIS A 1 168 ? 9.285 -3.662 10.464 1.00 93.44 168 HIS A O 1
ATOM 1375 N N . SER A 1 169 ? 7.899 -5.433 10.286 1.00 88.38 169 SER A N 1
ATOM 1376 C CA . SER A 1 169 ? 8.609 -6.282 11.258 1.00 88.38 169 SER A CA 1
ATOM 1377 C C . SER A 1 169 ? 9.121 -7.607 10.684 1.00 88.38 169 SER A C 1
ATOM 1379 O O . SER A 1 169 ? 10.067 -8.179 11.212 1.00 88.38 169 SER A O 1
ATOM 1381 N N . GLY A 1 170 ? 8.502 -8.128 9.619 1.00 81.12 170 GLY A N 1
ATOM 1382 C CA . GLY A 1 170 ? 8.827 -9.449 9.059 1.00 81.12 170 GLY A CA 1
ATOM 1383 C C . GLY A 1 170 ? 9.904 -9.453 7.967 1.00 81.12 170 GLY A C 1
ATOM 1384 O O . GLY A 1 170 ? 10.434 -10.514 7.631 1.00 81.12 170 GLY A O 1
ATOM 1385 N N . ALA A 1 171 ? 10.212 -8.296 7.382 1.00 78.44 171 ALA A N 1
ATOM 1386 C CA . ALA A 1 171 ? 11.270 -8.131 6.393 1.00 78.44 171 ALA A CA 1
ATOM 1387 C C . ALA A 1 171 ? 12.656 -8.025 7.060 1.00 78.44 171 ALA A C 1
ATOM 1389 O O . ALA A 1 171 ? 12.777 -7.706 8.239 1.00 78.44 171 ALA A O 1
ATOM 1390 N N . SER A 1 172 ? 13.727 -8.258 6.293 1.00 75.44 172 SER A N 1
ATOM 1391 C CA . SER A 1 172 ? 15.119 -8.143 6.770 1.00 75.44 172 SER A CA 1
ATOM 1392 C C . SER A 1 172 ? 15.483 -6.743 7.271 1.00 75.44 172 SER A C 1
ATOM 1394 O O . SER A 1 172 ? 16.411 -6.570 8.058 1.00 75.44 172 SER A O 1
ATOM 1396 N N . SER A 1 173 ? 14.788 -5.725 6.782 1.00 82.69 173 SER A N 1
ATOM 1397 C CA . SER A 1 173 ? 14.860 -4.355 7.268 1.00 82.69 173 SER A CA 1
ATOM 1398 C C . SER A 1 173 ? 13.455 -3.765 7.192 1.00 82.69 173 SER A C 1
ATOM 1400 O O . SER A 1 173 ? 12.766 -4.053 6.209 1.00 82.69 173 SER A O 1
ATOM 1402 N N . PRO A 1 174 ? 13.019 -2.964 8.179 1.00 90.75 174 PRO A N 1
ATOM 1403 C CA . PRO A 1 174 ? 11.695 -2.360 8.148 1.00 90.75 174 PRO A CA 1
ATOM 1404 C C . PRO A 1 174 ? 11.489 -1.515 6.887 1.00 90.75 174 PRO A C 1
ATOM 1406 O O . PRO A 1 174 ? 12.350 -0.714 6.506 1.00 90.75 174 PRO A O 1
ATOM 1409 N N . ILE A 1 175 ? 10.336 -1.696 6.247 1.00 92.75 175 ILE A N 1
ATOM 1410 C CA . ILE A 1 175 ? 9.919 -0.974 5.044 1.00 92.75 175 ILE A CA 1
ATOM 1411 C C . ILE A 1 175 ? 8.633 -0.226 5.367 1.00 92.75 175 ILE A C 1
ATOM 1413 O O . ILE A 1 175 ? 7.596 -0.841 5.609 1.00 92.75 175 ILE A O 1
ATOM 1417 N N . TYR A 1 176 ? 8.679 1.104 5.326 1.00 95.06 176 TYR A N 1
ATOM 1418 C CA . TYR A 1 176 ? 7.481 1.934 5.459 1.00 95.06 176 TYR A CA 1
ATOM 1419 C C . TYR A 1 176 ? 6.958 2.291 4.075 1.00 95.06 176 TYR A C 1
ATOM 1421 O O . TYR A 1 176 ? 7.709 2.795 3.237 1.00 95.06 176 TYR A O 1
ATOM 1429 N N . HIS A 1 177 ? 5.678 2.029 3.826 1.00 95.69 177 HIS A N 1
ATOM 1430 C CA . HIS A 1 177 ? 5.082 2.180 2.505 1.00 95.69 177 HIS A CA 1
ATOM 1431 C C . HIS A 1 177 ? 4.809 3.645 2.151 1.00 95.69 177 HIS A C 1
ATOM 1433 O O . HIS A 1 177 ? 5.043 4.037 1.010 1.00 95.69 177 HIS A O 1
ATOM 1439 N N . ARG A 1 178 ? 4.327 4.445 3.115 1.00 94.44 178 ARG A N 1
ATOM 1440 C CA . ARG A 1 178 ? 4.074 5.904 3.048 1.00 94.44 178 ARG A CA 1
ATOM 1441 C C . ARG A 1 178 ? 2.917 6.378 2.167 1.00 94.44 178 ARG A C 1
ATOM 1443 O O . ARG A 1 178 ? 2.620 7.570 2.152 1.00 94.44 178 ARG A O 1
ATOM 1450 N N . ASP A 1 179 ? 2.249 5.483 1.449 1.00 94.31 179 ASP A N 1
ATOM 1451 C CA . ASP A 1 179 ? 1.120 5.835 0.575 1.00 94.31 179 ASP A CA 1
ATOM 1452 C C . ASP A 1 179 ? 0.051 4.735 0.563 1.00 94.31 179 ASP A C 1
ATOM 1454 O O . ASP A 1 179 ? -0.446 4.313 -0.482 1.00 94.31 179 ASP A O 1
ATOM 1458 N N . ILE A 1 180 ? -0.288 4.239 1.757 1.00 98.19 180 ILE A N 1
ATOM 1459 C CA . ILE A 1 180 ? -1.387 3.290 1.940 1.00 98.19 180 ILE A CA 1
ATOM 1460 C C . ILE A 1 180 ? -2.719 4.003 1.730 1.00 98.19 180 ILE A C 1
ATOM 1462 O O . ILE A 1 180 ? -3.078 4.929 2.453 1.00 98.19 180 ILE A O 1
ATOM 1466 N N . LYS A 1 181 ? -3.463 3.543 0.726 1.00 97.44 181 LYS A N 1
ATOM 1467 C CA . LYS A 1 181 ? -4.774 4.068 0.338 1.00 97.44 181 LYS A CA 1
ATOM 1468 C C . LYS A 1 181 ? -5.542 3.038 -0.475 1.00 97.44 181 LYS A C 1
ATOM 1470 O O . LYS A 1 181 ? -4.948 2.132 -1.062 1.00 97.44 181 LYS A O 1
ATOM 1475 N N . SER A 1 182 ? -6.858 3.197 -0.580 1.00 97.50 182 SER A N 1
ATOM 1476 C CA . SER A 1 182 ? -7.709 2.237 -1.293 1.00 97.50 182 SER A CA 1
ATOM 1477 C C . SER A 1 182 ? -7.418 2.147 -2.803 1.00 97.50 182 SER A C 1
ATOM 1479 O O . SER A 1 182 ? -7.700 1.115 -3.408 1.00 97.50 182 SER A O 1
ATOM 1481 N N . THR A 1 183 ? -6.788 3.150 -3.430 1.00 95.62 183 THR A N 1
ATOM 1482 C CA . THR A 1 183 ? -6.348 3.057 -4.842 1.00 95.62 183 THR A CA 1
ATOM 1483 C C . THR A 1 183 ? -5.088 2.205 -5.026 1.00 95.62 183 THR A C 1
ATOM 1485 O O . THR A 1 183 ? -4.846 1.723 -6.127 1.00 95.62 183 THR A O 1
ATOM 1488 N N . ASN A 1 184 ? -4.299 2.012 -3.963 1.00 97.06 184 ASN A N 1
ATOM 1489 C CA . ASN A 1 184 ? -3.050 1.238 -3.967 1.00 97.06 184 ASN A CA 1
ATOM 1490 C C . ASN A 1 184 ? -3.248 -0.183 -3.408 1.00 97.06 184 ASN A C 1
ATOM 1492 O O . ASN A 1 184 ? -2.294 -0.932 -3.221 1.00 97.06 184 ASN A O 1
ATOM 1496 N N . ILE A 1 185 ? -4.499 -0.575 -3.154 1.00 98.38 185 ILE A N 1
ATOM 1497 C CA . ILE A 1 185 ? -4.882 -1.932 -2.769 1.00 98.38 185 ILE A CA 1
ATOM 1498 C C . ILE A 1 185 ? -5.642 -2.532 -3.949 1.00 98.38 185 ILE A C 1
ATOM 1500 O O . ILE A 1 185 ? -6.753 -2.105 -4.256 1.00 98.38 185 ILE A O 1
ATOM 1504 N N . LEU A 1 186 ? -5.038 -3.501 -4.628 1.00 97.44 186 LEU A N 1
ATOM 1505 C CA . LEU A 1 186 ? -5.612 -4.191 -5.783 1.00 97.44 186 LEU A CA 1
ATOM 1506 C C . LEU A 1 186 ? -6.300 -5.492 -5.359 1.00 97.44 186 LEU A C 1
ATOM 1508 O O . LEU A 1 186 ? -5.919 -6.089 -4.352 1.00 97.44 186 LEU A O 1
ATOM 1512 N N . LEU A 1 187 ? -7.280 -5.954 -6.137 1.00 96.44 187 LEU A N 1
ATOM 1513 C CA . LEU A 1 187 ? -8.003 -7.203 -5.881 1.00 96.44 187 LEU A CA 1
ATOM 1514 C C . LEU A 1 187 ? -7.698 -8.251 -6.959 1.00 96.44 187 LEU A C 1
ATOM 1516 O O . LEU A 1 187 ? -7.923 -8.027 -8.150 1.00 96.44 187 LEU A O 1
ATOM 1520 N N . ASP A 1 188 ? -7.178 -9.409 -6.546 1.00 94.50 188 ASP A N 1
ATOM 1521 C CA . ASP A 1 188 ? -6.901 -10.526 -7.456 1.00 94.50 188 ASP A CA 1
ATOM 1522 C C . ASP A 1 188 ? -8.179 -11.245 -7.919 1.00 94.50 188 ASP A C 1
ATOM 1524 O O . ASP A 1 188 ? -9.286 -10.894 -7.515 1.00 94.50 188 ASP A O 1
ATOM 1528 N N . GLU A 1 189 ? -8.032 -12.272 -8.762 1.00 91.88 189 GLU A N 1
ATOM 1529 C CA . GLU A 1 189 ? -9.136 -13.089 -9.302 1.00 91.88 189 GLU A CA 1
ATOM 1530 C C . GLU A 1 189 ? -10.075 -13.659 -8.227 1.00 91.88 189 GLU A C 1
ATOM 1532 O O . GLU A 1 189 ? -11.242 -13.926 -8.497 1.00 91.88 189 GLU A O 1
ATOM 1537 N N . ARG A 1 190 ? -9.576 -13.843 -6.999 1.00 90.81 190 ARG A N 1
ATOM 1538 C CA . ARG A 1 190 ? -10.325 -14.361 -5.845 1.00 90.81 190 ARG A CA 1
ATOM 1539 C C . ARG A 1 190 ? -10.705 -13.255 -4.858 1.00 90.81 190 ARG A C 1
ATOM 1541 O O . ARG A 1 190 ? -11.045 -13.555 -3.711 1.00 90.81 190 ARG A O 1
ATOM 1548 N N . TYR A 1 191 ? -10.629 -11.997 -5.293 1.00 91.06 191 TYR A N 1
ATOM 1549 C CA . TYR A 1 191 ? -10.847 -10.792 -4.495 1.00 91.06 191 TYR A CA 1
ATOM 1550 C C . TYR A 1 191 ? -9.956 -10.719 -3.249 1.00 91.06 191 TYR A C 1
ATOM 1552 O O . TYR A 1 191 ? -10.358 -10.175 -2.219 1.00 91.06 191 TYR A O 1
ATOM 1560 N N . ARG A 1 192 ? -8.745 -11.281 -3.326 1.00 94.94 192 ARG A N 1
ATOM 1561 C CA . ARG A 1 192 ? -7.736 -11.106 -2.278 1.00 94.94 192 ARG A CA 1
ATOM 1562 C C . ARG A 1 192 ? -6.975 -9.815 -2.514 1.00 94.94 192 ARG A C 1
ATOM 1564 O O . ARG A 1 192 ? -6.650 -9.478 -3.654 1.00 94.94 192 ARG A O 1
ATOM 1571 N N . ALA A 1 193 ? -6.674 -9.120 -1.430 1.00 98.06 193 ALA A N 1
ATOM 1572 C CA . ALA A 1 193 ? -5.989 -7.845 -1.461 1.00 98.06 193 ALA A CA 1
ATOM 1573 C C . ALA A 1 193 ? -4.498 -8.012 -1.774 1.00 98.06 193 ALA A C 1
ATOM 1575 O O . ALA A 1 193 ? -3.822 -8.892 -1.229 1.00 98.06 193 ALA A O 1
ATOM 1576 N N . LYS A 1 194 ? -3.978 -7.120 -2.615 1.00 98.38 194 LYS A N 1
ATOM 1577 C CA . LYS A 1 194 ? -2.553 -6.937 -2.883 1.00 98.38 194 LYS A CA 1
ATOM 1578 C C . LYS A 1 194 ? -2.190 -5.465 -2.756 1.00 98.38 194 LYS A C 1
ATOM 1580 O O . LYS A 1 194 ? -2.717 -4.635 -3.491 1.00 98.38 194 LYS A O 1
ATOM 1585 N N . VAL A 1 195 ? -1.285 -5.158 -1.835 1.00 98.38 195 VAL A N 1
ATOM 1586 C CA . VAL A 1 195 ? -0.690 -3.827 -1.693 1.00 98.38 195 VAL A CA 1
ATOM 1587 C C . VAL A 1 195 ? 0.250 -3.585 -2.874 1.00 98.38 195 VAL A C 1
ATOM 1589 O O . VAL A 1 195 ? 1.048 -4.459 -3.227 1.00 98.38 195 VAL A O 1
ATOM 1592 N N . ALA A 1 196 ? 0.121 -2.426 -3.502 1.00 95.31 196 ALA A N 1
ATOM 1593 C CA . ALA A 1 196 ? 0.877 -2.011 -4.672 1.00 95.31 196 ALA A CA 1
ATOM 1594 C C . ALA A 1 196 ? 1.446 -0.601 -4.481 1.00 95.31 196 ALA A C 1
ATOM 1596 O O . ALA A 1 196 ? 1.034 0.108 -3.572 1.00 95.31 196 ALA A O 1
ATOM 1597 N N . ASP A 1 197 ? 2.305 -0.194 -5.419 1.00 90.94 197 ASP A N 1
ATOM 1598 C CA . ASP A 1 197 ? 2.821 1.171 -5.559 1.00 90.94 197 ASP A CA 1
ATOM 1599 C C . ASP A 1 197 ? 3.861 1.579 -4.501 1.00 90.94 197 ASP A C 1
ATOM 1601 O O . ASP A 1 197 ? 3.623 2.414 -3.632 1.00 90.94 197 ASP A O 1
ATOM 1605 N N . PHE A 1 198 ? 5.058 0.996 -4.616 1.00 92.25 198 PHE A N 1
ATOM 1606 C CA . PHE A 1 198 ? 6.144 1.142 -3.638 1.00 92.25 198 PHE A CA 1
ATOM 1607 C C . PHE A 1 198 ? 7.118 2.288 -3.969 1.00 92.25 198 PHE A C 1
ATOM 1609 O O . PHE A 1 198 ? 8.175 2.400 -3.350 1.00 92.25 198 PHE A O 1
ATOM 1616 N N . GLY A 1 199 ? 6.778 3.154 -4.931 1.00 87.75 199 GLY A N 1
ATOM 1617 C CA . GLY A 1 199 ? 7.645 4.248 -5.391 1.00 87.75 199 GLY A CA 1
ATOM 1618 C C . GLY A 1 199 ? 8.088 5.192 -4.271 1.00 87.75 199 GLY A C 1
ATOM 1619 O O . GLY A 1 199 ? 9.255 5.573 -4.205 1.00 87.75 199 GLY A O 1
ATOM 1620 N N . THR A 1 200 ? 7.187 5.498 -3.333 1.00 88.81 200 THR A N 1
ATOM 1621 C CA . THR A 1 200 ? 7.459 6.391 -2.194 1.00 88.81 200 THR A CA 1
ATOM 1622 C C . THR A 1 200 ? 7.989 5.667 -0.958 1.00 88.81 200 THR A C 1
ATOM 1624 O O . THR A 1 200 ? 8.379 6.333 0.004 1.00 88.81 200 THR A O 1
ATOM 1627 N N . SER A 1 201 ? 8.005 4.329 -0.958 1.00 91.81 201 SER A N 1
ATOM 1628 C CA . SER A 1 201 ? 8.358 3.510 0.205 1.00 91.81 201 SER A CA 1
ATOM 1629 C C . SER A 1 201 ? 9.812 3.709 0.636 1.00 91.81 201 SER A C 1
ATOM 1631 O O . SER A 1 201 ? 10.637 4.197 -0.132 1.00 91.81 201 SER A O 1
ATOM 1633 N N . LYS A 1 202 ? 10.158 3.359 1.877 1.00 89.44 202 LYS A N 1
ATOM 1634 C CA . LYS A 1 202 ? 11.509 3.602 2.398 1.00 89.44 202 LYS A CA 1
ATOM 1635 C C . LYS A 1 202 ? 11.986 2.495 3.326 1.00 89.44 202 LYS A C 1
ATOM 1637 O O . LYS A 1 202 ? 11.257 2.097 4.230 1.00 89.44 202 LYS A O 1
ATOM 1642 N N . PHE A 1 203 ? 13.230 2.061 3.122 1.00 86.19 203 PHE A N 1
ATOM 1643 C CA . PHE A 1 203 ? 13.963 1.256 4.095 1.00 86.19 203 PHE A CA 1
ATOM 1644 C C . PHE A 1 203 ? 14.370 2.099 5.296 1.00 86.19 203 PHE A C 1
ATOM 1646 O O . PHE A 1 203 ? 14.834 3.233 5.150 1.00 86.19 203 PHE A O 1
ATOM 1653 N N . ILE A 1 204 ? 14.247 1.508 6.473 1.00 80.19 204 ILE A N 1
ATOM 1654 C CA . ILE A 1 204 ? 14.662 2.108 7.732 1.00 80.19 204 ILE A CA 1
ATOM 1655 C C . ILE A 1 204 ? 15.818 1.278 8.272 1.00 80.19 204 ILE A C 1
ATOM 1657 O O . ILE A 1 204 ? 15.744 0.048 8.313 1.00 80.19 204 ILE A O 1
ATOM 1661 N N . ALA A 1 205 ? 16.910 1.941 8.646 1.00 73.81 205 ALA A N 1
ATOM 1662 C CA . ALA A 1 205 ? 18.013 1.259 9.307 1.00 73.81 205 ALA A CA 1
ATOM 1663 C C . ALA A 1 205 ? 17.532 0.708 10.661 1.00 73.81 205 ALA A C 1
ATOM 1665 O O . ALA A 1 205 ? 16.736 1.354 11.340 1.00 73.81 205 ALA A O 1
ATOM 1666 N N . MET A 1 206 ? 17.999 -0.483 11.055 1.00 62.00 206 MET A N 1
ATOM 1667 C CA . MET A 1 206 ? 17.508 -1.182 12.257 1.00 62.00 206 MET A CA 1
ATOM 1668 C C . MET A 1 206 ? 17.655 -0.377 13.562 1.00 62.00 206 MET A C 1
ATOM 1670 O O . MET A 1 206 ? 16.954 -0.651 14.530 1.00 62.00 206 MET A O 1
ATOM 1674 N N . ASP A 1 207 ? 18.555 0.604 13.607 1.00 69.81 207 ASP A N 1
ATOM 1675 C CA . ASP A 1 207 ? 18.817 1.471 14.758 1.00 69.81 207 ASP A CA 1
ATOM 1676 C C . ASP A 1 207 ? 17.979 2.765 14.770 1.00 69.81 207 ASP A C 1
ATOM 1678 O O . ASP A 1 207 ? 18.051 3.544 15.725 1.00 69.81 207 ASP A O 1
ATOM 1682 N N . GLN A 1 208 ? 17.164 3.006 13.739 1.00 68.88 208 GLN A N 1
ATOM 1683 C CA . GLN A 1 208 ? 16.386 4.233 13.592 1.00 68.88 208 GLN A CA 1
ATOM 1684 C C . GLN A 1 208 ? 14.916 4.025 13.957 1.00 68.88 208 GLN A C 1
ATOM 1686 O O . GLN A 1 208 ? 14.196 3.236 13.354 1.00 68.88 208 GLN A O 1
ATOM 1691 N N . THR A 1 209 ? 14.436 4.817 14.918 1.00 69.75 209 THR A N 1
ATOM 1692 C CA . THR A 1 209 ? 13.016 4.851 15.310 1.00 69.75 209 THR A CA 1
ATOM 1693 C C . THR A 1 209 ? 12.178 5.788 14.442 1.00 69.75 209 THR A C 1
ATOM 1695 O O . THR A 1 209 ? 10.956 5.679 14.412 1.00 69.75 209 THR A O 1
ATOM 1698 N N . HIS A 1 210 ? 12.826 6.727 13.752 1.00 72.62 210 HIS A N 1
ATOM 1699 C CA . HIS A 1 210 ? 12.189 7.698 12.873 1.00 72.62 210 HIS A CA 1
ATOM 1700 C C . HIS A 1 210 ? 13.158 8.155 11.783 1.00 72.62 210 HIS A C 1
ATOM 1702 O O . HIS A 1 210 ? 14.377 8.101 11.957 1.00 72.62 210 HIS A O 1
ATOM 1708 N N . VAL A 1 211 ? 12.609 8.651 10.674 1.00 77.50 211 VAL A N 1
ATOM 1709 C CA . VAL A 1 211 ? 13.392 9.205 9.564 1.00 77.50 211 VAL A CA 1
ATOM 1710 C C . VAL A 1 211 ? 12.870 10.588 9.197 1.00 77.50 211 VAL A C 1
ATOM 1712 O O . VAL A 1 211 ? 11.729 10.734 8.760 1.00 77.50 211 VAL A O 1
ATOM 1715 N N . THR A 1 212 ? 13.719 11.609 9.317 1.00 79.50 212 THR A N 1
ATOM 1716 C CA . THR A 1 212 ? 13.413 12.952 8.807 1.00 79.50 212 THR A CA 1
ATOM 1717 C C . THR A 1 212 ? 13.498 12.940 7.285 1.00 79.50 212 THR A C 1
ATOM 1719 O O . THR A 1 212 ? 14.545 12.637 6.708 1.00 79.50 212 THR A O 1
ATOM 1722 N N . THR A 1 213 ? 12.390 13.218 6.602 1.00 78.19 213 THR A N 1
ATOM 1723 C CA . THR A 1 213 ? 12.331 13.140 5.136 1.00 78.19 213 THR A CA 1
ATOM 1724 C C . THR A 1 213 ? 11.255 14.060 4.569 1.00 78.19 213 THR A C 1
ATOM 1726 O O . THR A 1 213 ? 10.320 14.430 5.278 1.00 78.19 213 THR A O 1
ATOM 1729 N N . LYS A 1 214 ? 11.369 14.422 3.283 1.00 80.44 214 LYS A N 1
ATOM 1730 C CA . LYS A 1 214 ? 10.353 15.216 2.579 1.00 80.44 214 LYS A CA 1
ATOM 1731 C C . LYS A 1 214 ? 8.987 14.547 2.727 1.00 80.44 214 LYS A C 1
ATOM 1733 O O . LYS A 1 214 ? 8.869 13.341 2.508 1.00 80.44 214 LYS A O 1
ATOM 1738 N N . ILE A 1 215 ? 7.978 15.336 3.086 1.00 83.56 215 ILE A N 1
ATOM 1739 C CA . ILE A 1 215 ? 6.607 14.860 3.278 1.00 83.56 215 ILE A CA 1
ATOM 1740 C C . ILE A 1 215 ? 6.079 14.287 1.961 1.00 83.56 215 ILE A C 1
ATOM 1742 O O . ILE A 1 215 ? 6.121 14.949 0.923 1.00 83.56 215 ILE A O 1
ATOM 1746 N N . GLN A 1 216 ? 5.599 13.047 2.017 1.00 82.88 216 GLN A N 1
ATOM 1747 C CA . GLN A 1 216 ? 4.947 12.349 0.909 1.00 82.88 216 GLN A CA 1
ATOM 1748 C C . GLN A 1 216 ? 3.741 11.582 1.425 1.00 82.88 216 GLN A C 1
ATOM 1750 O O . GLN A 1 216 ? 3.728 11.140 2.570 1.00 82.88 216 GLN A O 1
ATOM 1755 N N . GLY A 1 217 ? 2.747 11.424 0.563 1.00 85.44 217 GLY A N 1
ATOM 1756 C CA . GLY A 1 217 ? 1.514 10.711 0.855 1.00 85.44 217 GLY A CA 1
ATOM 1757 C C . GLY A 1 217 ? 0.326 11.412 0.216 1.00 85.44 217 GLY A C 1
ATOM 1758 O O . GLY A 1 217 ? 0.442 12.497 -0.360 1.00 85.44 217 GLY A O 1
ATOM 1759 N N . THR A 1 218 ? -0.832 10.776 0.311 1.00 89.62 218 THR A N 1
ATOM 1760 C CA . THR A 1 218 ? -2.054 11.275 -0.318 1.00 89.62 218 THR A CA 1
ATOM 1761 C C . THR A 1 218 ? -2.913 12.046 0.675 1.00 89.62 218 THR A C 1
ATOM 1763 O O . THR A 1 218 ? -3.194 11.577 1.780 1.00 89.62 218 THR A O 1
ATOM 1766 N N . PHE A 1 219 ? -3.372 13.234 0.273 1.00 90.31 219 PHE A N 1
ATOM 1767 C CA . PHE A 1 219 ? -4.284 14.040 1.081 1.00 90.31 219 PHE A CA 1
ATOM 1768 C C . PHE A 1 219 ? -5.550 13.237 1.436 1.00 90.31 219 PHE A C 1
ATOM 1770 O O . PHE A 1 219 ? -6.142 12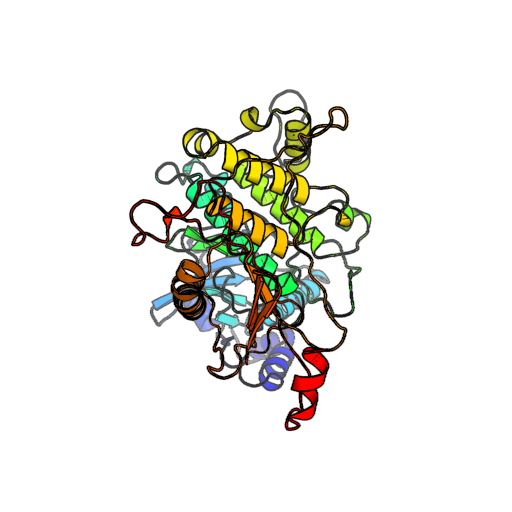.584 0.578 1.00 90.31 219 PHE A O 1
ATOM 1777 N N . GLY A 1 220 ? -5.936 13.253 2.714 1.00 94.38 220 GLY A N 1
ATOM 1778 C CA . GLY A 1 220 ? -7.008 12.414 3.270 1.00 94.38 220 GLY A CA 1
ATOM 1779 C C . GLY A 1 220 ? -6.520 11.135 3.960 1.00 94.38 220 GLY A C 1
ATOM 1780 O O . GLY A 1 220 ? -7.191 10.675 4.878 1.00 94.38 220 GLY A O 1
ATOM 1781 N N . TYR A 1 221 ? -5.347 10.619 3.580 1.00 97.38 221 TYR A N 1
ATOM 1782 C CA . TYR A 1 221 ? -4.679 9.477 4.223 1.00 97.38 221 TYR A CA 1
ATOM 1783 C C . TYR A 1 221 ? -3.451 9.885 5.035 1.00 97.38 221 TYR A C 1
ATOM 1785 O O . TYR A 1 221 ? -3.049 9.164 5.940 1.00 97.38 221 TYR A O 1
ATOM 1793 N N . LEU A 1 222 ? -2.855 11.033 4.702 1.00 95.44 222 LEU A N 1
ATOM 1794 C CA . LEU A 1 222 ? -1.610 11.505 5.293 1.00 95.44 222 LEU A CA 1
ATOM 1795 C C . LEU A 1 222 ? -1.718 11.664 6.816 1.00 95.44 222 LEU A C 1
ATOM 1797 O O . LEU A 1 222 ? -2.582 12.384 7.316 1.00 95.44 222 LEU A O 1
ATOM 1801 N N . ASP A 1 223 ? -0.787 11.029 7.526 1.00 96.31 223 ASP A N 1
ATOM 1802 C CA . ASP A 1 223 ? -0.645 11.135 8.975 1.00 96.31 223 ASP A CA 1
ATOM 1803 C C . ASP A 1 223 ? -0.390 12.594 9.407 1.00 96.31 223 ASP A C 1
ATOM 1805 O O . ASP A 1 223 ? 0.613 13.188 8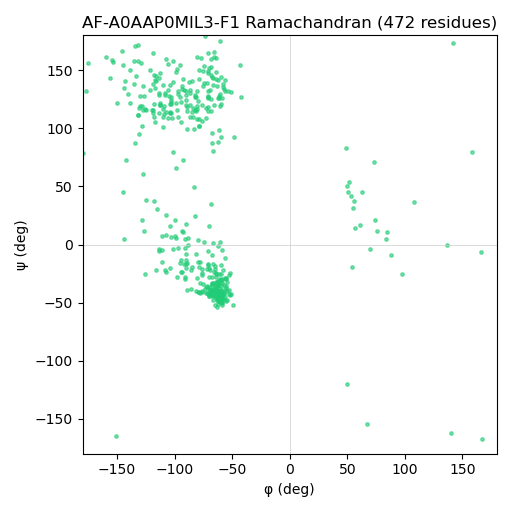.990 1.00 96.31 223 ASP A O 1
ATOM 1809 N N . PRO A 1 224 ? -1.258 13.187 10.251 1.00 94.25 224 PRO A N 1
ATOM 1810 C CA . PRO A 1 224 ? -1.104 14.569 10.691 1.00 94.25 224 PRO A CA 1
ATOM 1811 C C . PRO A 1 224 ? 0.163 14.797 11.528 1.00 94.25 224 PRO A C 1
ATOM 1813 O O . PRO A 1 224 ? 0.750 15.876 11.442 1.00 94.25 224 PRO A O 1
ATOM 1816 N N . GLU A 1 225 ? 0.616 13.803 12.301 1.00 93.25 225 GLU A N 1
ATOM 1817 C CA . GLU A 1 225 ? 1.840 13.919 13.107 1.00 93.25 225 GLU A CA 1
ATOM 1818 C C . GLU A 1 225 ? 3.077 13.951 12.209 1.00 93.25 225 GLU A C 1
ATOM 1820 O O . GLU A 1 225 ? 3.946 14.810 12.376 1.00 93.25 225 GLU A O 1
ATOM 1825 N N . TYR A 1 226 ? 3.131 13.075 11.203 1.00 92.25 226 TYR A N 1
ATOM 1826 C CA . TYR A 1 226 ? 4.182 13.093 10.187 1.00 92.25 226 TYR A CA 1
ATOM 1827 C C . TYR A 1 226 ? 4.179 14.396 9.383 1.00 92.25 226 TYR A C 1
ATOM 1829 O O . TYR A 1 226 ? 5.232 14.999 9.189 1.00 92.25 226 TYR A O 1
ATOM 1837 N N . HIS A 1 227 ? 3.006 14.871 8.959 1.00 90.75 227 HIS A N 1
ATOM 1838 C CA . HIS A 1 227 ? 2.890 16.133 8.232 1.00 90.75 227 HIS A CA 1
ATOM 1839 C C . HIS A 1 227 ? 3.434 17.319 9.047 1.00 90.75 227 HIS A C 1
ATOM 1841 O O . HIS A 1 227 ? 4.082 18.204 8.497 1.00 90.75 227 HIS A O 1
ATOM 1847 N N . GLN A 1 228 ? 3.198 17.341 10.361 1.00 89.94 228 GLN A N 1
ATOM 1848 C CA . GLN A 1 228 ? 3.660 18.430 11.221 1.00 89.94 228 GLN A CA 1
ATOM 1849 C C . GLN A 1 228 ? 5.146 18.316 11.592 1.00 89.94 228 GLN A C 1
ATOM 1851 O O . GLN A 1 228 ? 5.848 19.325 11.637 1.00 89.94 228 GLN A O 1
ATOM 1856 N N . SER A 1 229 ? 5.625 17.108 11.887 1.00 89.25 229 SER A N 1
ATOM 1857 C CA . SER A 1 229 ? 6.985 16.875 12.395 1.00 89.25 229 SER A CA 1
ATOM 1858 C C . SER A 1 229 ? 8.022 16.636 11.297 1.00 89.25 229 SER A C 1
ATOM 1860 O O . SER A 1 229 ? 9.218 16.767 11.548 1.00 89.25 229 SER A O 1
ATOM 1862 N N . SER A 1 230 ? 7.587 16.253 10.090 1.00 89.25 230 SER A N 1
ATOM 1863 C CA . SER A 1 230 ? 8.428 15.661 9.036 1.00 89.25 230 SER A CA 1
ATOM 1864 C C . SER A 1 230 ? 9.182 14.390 9.466 1.00 89.25 230 SER A C 1
ATOM 1866 O O . SER A 1 230 ? 10.098 13.949 8.765 1.00 89.25 230 SER A O 1
ATOM 1868 N N . GLN A 1 231 ? 8.801 13.783 10.597 1.00 89.62 231 GLN A N 1
ATOM 1869 C CA . GLN A 1 231 ? 9.381 12.550 11.122 1.00 89.62 231 GLN A CA 1
ATOM 1870 C C . GLN A 1 231 ? 8.516 11.362 10.717 1.00 89.62 231 GLN A C 1
ATOM 1872 O O . GLN A 1 231 ? 7.395 11.192 11.194 1.00 89.62 231 GLN A O 1
ATOM 1877 N N . LEU A 1 232 ? 9.039 10.542 9.812 1.00 90.88 232 LEU A N 1
ATOM 1878 C CA . LEU A 1 232 ? 8.371 9.326 9.379 1.00 90.88 232 LEU A CA 1
ATOM 1879 C C . LEU A 1 232 ? 8.602 8.202 10.394 1.00 90.88 232 LEU A C 1
ATOM 1881 O O . LEU A 1 232 ? 9.748 7.934 10.757 1.00 90.88 232 LEU A O 1
ATOM 1885 N N . THR A 1 233 ? 7.529 7.511 10.776 1.00 93.69 233 THR A N 1
ATOM 1886 C CA . THR A 1 233 ? 7.551 6.309 11.628 1.00 93.69 233 THR A CA 1
ATOM 1887 C C . THR A 1 233 ? 6.644 5.223 11.041 1.00 93.69 233 THR A C 1
ATOM 1889 O O . THR A 1 233 ? 5.853 5.497 10.133 1.00 93.69 233 THR A O 1
ATOM 1892 N N . ASP A 1 234 ? 6.703 4.006 11.585 1.00 94.12 234 ASP A N 1
ATOM 1893 C CA . ASP A 1 234 ? 5.769 2.911 11.270 1.00 94.12 234 ASP A CA 1
ATOM 1894 C C . ASP A 1 234 ? 4.306 3.342 11.482 1.00 94.12 234 ASP A C 1
ATOM 1896 O O . ASP A 1 234 ? 3.397 2.970 10.734 1.00 94.12 234 ASP A O 1
ATOM 1900 N N . LYS A 1 235 ? 4.082 4.227 12.460 1.00 97.50 235 LYS A N 1
ATOM 1901 C CA . LYS A 1 235 ? 2.763 4.747 12.833 1.00 97.50 235 LYS A CA 1
ATOM 1902 C C . LYS A 1 235 ? 2.116 5.617 11.763 1.00 97.50 235 LYS A C 1
ATOM 1904 O O . LYS A 1 235 ? 0.899 5.818 11.821 1.00 97.50 235 LYS A O 1
ATOM 1909 N N . SER A 1 236 ? 2.873 6.102 10.783 1.00 97.44 236 SER A N 1
ATOM 1910 C CA . SER A 1 236 ? 2.318 6.849 9.650 1.00 97.44 236 SER A CA 1
ATOM 1911 C C . SER A 1 236 ? 1.554 5.942 8.680 1.00 97.44 236 SER A C 1
ATOM 1913 O O . SER A 1 236 ? 0.476 6.312 8.202 1.00 97.44 236 SER A O 1
ATOM 1915 N N . ASP A 1 237 ? 2.037 4.715 8.466 1.00 98.31 237 ASP A N 1
ATOM 1916 C CA . ASP A 1 237 ? 1.294 3.689 7.723 1.00 98.31 237 ASP A CA 1
ATOM 1917 C C . ASP A 1 237 ? 0.083 3.194 8.526 1.00 98.31 237 ASP A C 1
ATOM 1919 O O . ASP A 1 237 ? -0.981 2.985 7.944 1.00 98.31 237 ASP A O 1
ATOM 1923 N N . VAL A 1 238 ? 0.201 3.080 9.858 1.00 98.75 238 VAL A N 1
ATOM 1924 C CA . VAL A 1 238 ? -0.926 2.707 10.739 1.00 98.75 238 VAL A CA 1
ATOM 1925 C C . VAL A 1 238 ? -2.079 3.702 10.610 1.00 98.75 238 VAL A C 1
ATOM 1927 O O . VAL A 1 238 ? -3.231 3.292 10.471 1.00 98.75 238 VAL A O 1
ATOM 1930 N N . TYR A 1 239 ? -1.789 5.008 10.608 1.00 98.75 239 TYR A N 1
ATOM 1931 C CA . TYR A 1 239 ? -2.817 6.035 10.417 1.00 98.75 239 TYR A CA 1
ATOM 1932 C C . TYR A 1 239 ? -3.485 5.917 9.045 1.00 98.75 239 TYR A C 1
ATOM 1934 O O . TYR A 1 239 ? -4.713 5.861 8.951 1.00 98.75 239 TYR A O 1
ATOM 1942 N N . SER A 1 240 ? -2.674 5.811 7.990 1.00 98.75 240 SER A N 1
ATOM 1943 C CA . SER A 1 240 ? -3.148 5.672 6.609 1.00 98.75 240 SER A CA 1
ATOM 1944 C C . SER A 1 240 ? -4.034 4.427 6.443 1.00 98.75 240 SER A C 1
ATOM 1946 O O . SER A 1 240 ? -5.108 4.485 5.841 1.00 98.75 240 SER A O 1
ATOM 1948 N N . PHE A 1 241 ? -3.645 3.308 7.061 1.00 98.88 241 PHE A N 1
ATOM 1949 C CA . PHE A 1 241 ? -4.450 2.091 7.118 1.00 98.88 241 PHE A CA 1
ATOM 1950 C C . PHE A 1 241 ? -5.733 2.271 7.943 1.00 98.88 241 PHE A C 1
ATOM 1952 O O . PHE A 1 241 ? -6.790 1.791 7.537 1.00 98.88 241 PHE A O 1
ATOM 1959 N N . GLY A 1 242 ? -5.686 3.021 9.047 1.00 98.81 242 GLY A N 1
ATOM 1960 C CA . GLY A 1 242 ? -6.868 3.420 9.813 1.00 98.81 242 GLY A CA 1
ATOM 1961 C C . GLY A 1 242 ? -7.917 4.125 8.948 1.00 98.81 242 GLY A C 1
ATOM 1962 O O . GLY A 1 242 ? -9.105 3.822 9.057 1.00 98.81 242 GLY A O 1
ATOM 1963 N N . VAL A 1 243 ? -7.494 4.991 8.022 1.00 98.81 243 VAL A N 1
ATOM 1964 C CA . VAL A 1 243 ? -8.404 5.621 7.049 1.00 98.81 243 VAL A CA 1
ATOM 1965 C C . VAL A 1 243 ? -9.033 4.574 6.128 1.00 98.81 243 VAL A C 1
ATOM 1967 O O . VAL A 1 243 ? -10.249 4.593 5.940 1.00 98.81 243 VAL A O 1
ATOM 1970 N N . VAL A 1 244 ? -8.252 3.611 5.626 1.00 98.81 244 VAL A N 1
ATOM 1971 C CA . VAL A 1 244 ? -8.768 2.493 4.810 1.00 98.81 244 VAL A CA 1
ATOM 1972 C C . VAL A 1 244 ? -9.787 1.648 5.587 1.00 98.81 244 VAL A C 1
ATOM 1974 O O . VAL A 1 244 ? -10.829 1.290 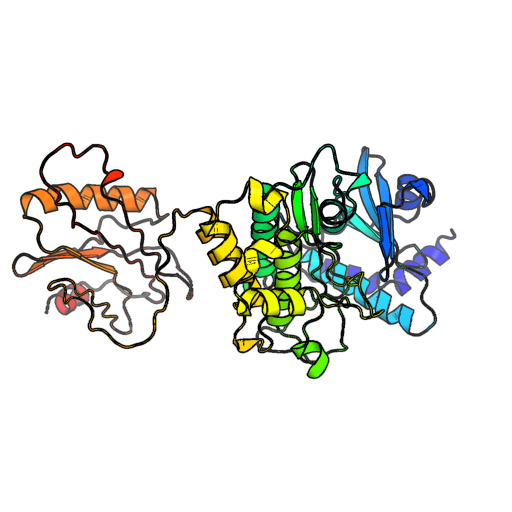5.037 1.00 98.81 244 VAL A O 1
ATOM 1977 N N . LEU A 1 245 ? -9.553 1.363 6.874 1.00 98.81 245 LEU A N 1
ATOM 1978 C CA . LEU A 1 245 ? -10.526 0.662 7.725 1.00 98.81 245 LEU A CA 1
ATOM 1979 C C . LEU A 1 245 ? -11.852 1.431 7.818 1.00 98.81 245 LEU A C 1
ATOM 1981 O O . LEU A 1 245 ? -12.930 0.834 7.759 1.00 98.81 245 LEU A O 1
ATOM 1985 N N . VAL A 1 246 ? -11.793 2.759 7.922 1.00 98.62 246 VAL A N 1
ATOM 1986 C CA . VAL A 1 246 ? -12.993 3.604 7.948 1.00 98.62 246 VAL A CA 1
ATOM 1987 C C . VAL A 1 246 ? -13.689 3.648 6.585 1.00 98.62 246 VAL A C 1
ATOM 1989 O O . VAL A 1 246 ? -14.921 3.598 6.540 1.00 98.62 246 VAL A O 1
ATOM 1992 N N . GLU A 1 247 ? -12.956 3.679 5.471 1.00 98.06 247 GLU A N 1
ATOM 1993 C CA . GLU A 1 247 ? -13.553 3.527 4.134 1.00 98.06 247 GLU A CA 1
ATOM 1994 C C . GLU A 1 247 ? -14.300 2.189 4.014 1.00 98.06 247 GLU A C 1
ATOM 1996 O O . GLU A 1 247 ? -15.437 2.155 3.545 1.00 98.06 247 GLU A O 1
ATOM 2001 N N . LEU A 1 248 ? -13.713 1.094 4.510 1.00 97.88 248 LEU A N 1
ATOM 2002 C CA . LEU A 1 248 ? -14.344 -0.229 4.520 1.00 97.88 248 LEU A CA 1
ATOM 2003 C C . LEU A 1 248 ? -15.622 -0.259 5.380 1.00 97.88 248 LEU A C 1
ATOM 2005 O O . LEU A 1 248 ? -16.597 -0.907 4.999 1.00 97.88 248 LEU A O 1
ATOM 2009 N N . LEU A 1 249 ? -15.671 0.455 6.506 1.00 97.44 249 LEU A N 1
ATOM 2010 C CA . LEU A 1 249 ? -16.873 0.537 7.352 1.00 97.44 249 LEU A CA 1
ATOM 2011 C C . LEU A 1 249 ? -17.987 1.393 6.739 1.00 97.44 249 LEU A C 1
ATOM 2013 O O . LEU A 1 249 ? -19.166 1.054 6.847 1.00 97.44 249 LEU A O 1
ATOM 2017 N N . THR A 1 250 ? -17.619 2.525 6.144 1.00 95.81 250 THR A N 1
ATOM 2018 C CA . THR A 1 250 ? -18.566 3.600 5.807 1.00 95.81 250 THR A CA 1
ATOM 2019 C C . THR A 1 250 ? -18.914 3.667 4.325 1.00 95.81 250 THR A C 1
ATOM 2021 O O . THR A 1 250 ? -19.926 4.263 3.969 1.00 95.81 250 THR A O 1
ATOM 2024 N N . GLY A 1 251 ? -18.082 3.091 3.450 1.00 94.19 251 GLY A N 1
ATOM 2025 C CA . GLY A 1 251 ? -18.209 3.245 1.998 1.00 94.19 251 GLY A CA 1
ATOM 2026 C C . GLY A 1 251 ? -18.072 4.698 1.524 1.00 94.19 251 GLY A C 1
ATOM 2027 O O . GLY A 1 251 ? -18.518 5.023 0.428 1.00 94.19 251 GLY A O 1
ATOM 2028 N N . LYS A 1 252 ? -17.523 5.596 2.357 1.00 94.12 252 LYS A N 1
ATOM 2029 C CA . LYS A 1 252 ? -17.337 7.018 2.043 1.00 94.12 252 LYS A CA 1
ATOM 2030 C C . LYS A 1 252 ? -15.915 7.292 1.585 1.00 94.12 252 LYS A C 1
ATOM 2032 O O . LYS A 1 252 ? -14.976 6.669 2.071 1.00 94.12 252 LYS A O 1
ATOM 2037 N N . LYS A 1 253 ? -15.759 8.272 0.694 1.00 95.38 253 LYS A N 1
ATOM 2038 C CA . LYS A 1 253 ? -14.444 8.734 0.240 1.00 95.38 253 LYS A CA 1
ATOM 2039 C C . LYS A 1 253 ? -13.653 9.356 1.407 1.00 95.38 253 LYS A C 1
ATOM 2041 O O . LYS A 1 253 ? -14.267 9.989 2.266 1.00 95.38 253 LYS A O 1
ATOM 2046 N N . PRO A 1 254 ? -12.310 9.255 1.414 1.00 94.94 254 PRO A N 1
ATOM 2047 C CA . PRO A 1 254 ? -11.432 9.820 2.454 1.00 94.94 254 PRO A CA 1
ATOM 2048 C C . PRO A 1 254 ? -11.624 11.320 2.668 1.00 94.94 254 PRO A C 1
ATOM 2050 O O . PRO A 1 254 ? -11.423 11.843 3.763 1.00 94.94 254 PRO A O 1
ATOM 2053 N N . ILE A 1 255 ? -12.016 12.003 1.596 1.00 93.31 255 ILE A N 1
ATOM 2054 C CA . ILE A 1 255 ? -12.416 13.399 1.581 1.00 93.31 255 ILE A CA 1
ATOM 2055 C C . ILE A 1 255 ? -13.742 13.466 0.841 1.00 93.31 255 ILE A C 1
ATOM 2057 O O . ILE A 1 255 ? -13.864 12.951 -0.274 1.00 93.31 255 ILE A O 1
ATOM 2061 N N . PHE A 1 256 ? -14.736 14.084 1.464 1.00 87.94 256 PHE A N 1
ATOM 2062 C CA . PHE A 1 256 ? -16.060 14.248 0.879 1.00 87.94 256 PHE A CA 1
ATOM 2063 C C . PHE A 1 256 ? -16.664 15.592 1.287 1.00 87.94 256 PHE A C 1
ATOM 2065 O O . PHE A 1 256 ? -16.332 16.147 2.333 1.00 87.94 256 PHE A O 1
ATOM 2072 N N . SER A 1 257 ? -17.566 16.112 0.459 1.00 81.88 257 SER A N 1
ATOM 2073 C CA . SER A 1 257 ? -18.303 17.344 0.746 1.00 81.88 257 SER A CA 1
ATOM 2074 C C . SER A 1 257 ? -19.639 17.008 1.406 1.00 81.88 257 SER A C 1
ATOM 2076 O O . SER A 1 257 ? -20.346 16.093 0.974 1.00 81.88 257 SER A O 1
ATOM 2078 N N . THR A 1 258 ? -20.015 17.745 2.451 1.00 67.88 258 THR A N 1
ATOM 2079 C CA . THR A 1 258 ? -21.358 17.644 3.032 1.00 67.88 258 THR A CA 1
ATOM 2080 C C . THR A 1 258 ? -22.289 18.554 2.245 1.00 67.88 258 THR A C 1
ATOM 2082 O O . THR A 1 258 ? -22.122 19.767 2.269 1.00 67.88 258 THR A O 1
ATOM 2085 N N . GLY A 1 259 ? -23.269 17.982 1.540 1.00 59.75 259 GLY A N 1
ATOM 2086 C CA . GLY A 1 259 ? -24.132 18.687 0.575 1.00 59.75 259 GLY A CA 1
ATOM 2087 C C . GLY A 1 259 ? -24.988 19.842 1.117 1.00 59.75 259 GLY A C 1
ATOM 2088 O O . GLY A 1 259 ? -25.728 20.446 0.350 1.00 59.75 259 GLY A O 1
ATOM 2089 N N . ASN A 1 260 ? -24.873 20.180 2.402 1.00 55.03 260 ASN A N 1
ATOM 2090 C CA . ASN A 1 260 ? -25.592 21.271 3.035 1.00 55.03 260 ASN A CA 1
ATOM 2091 C C . ASN A 1 260 ? -24.577 22.322 3.523 1.00 55.03 260 ASN A C 1
ATOM 2093 O O . ASN A 1 260 ? -23.933 22.150 4.555 1.00 55.03 260 ASN A O 1
ATOM 2097 N N . THR A 1 261 ? -24.495 23.443 2.804 1.00 51.69 261 THR A N 1
ATOM 2098 C CA . THR A 1 261 ? -24.109 24.789 3.292 1.00 51.69 261 THR A CA 1
ATOM 2099 C C . THR A 1 261 ? -22.645 25.238 3.448 1.00 51.69 261 THR A C 1
ATOM 2101 O O . THR A 1 261 ? -22.442 26.404 3.771 1.00 51.69 261 THR A O 1
ATOM 2104 N N . SER A 1 262 ? -21.623 24.472 3.070 1.00 53.22 262 SER A N 1
ATOM 2105 C CA . SER A 1 262 ? -20.293 25.054 2.794 1.00 53.22 262 SER A CA 1
ATOM 2106 C C . SER A 1 262 ? -19.487 24.150 1.861 1.00 53.22 262 SER A C 1
ATOM 2108 O O . SER A 1 262 ? -19.571 22.928 1.944 1.00 53.22 262 SER A O 1
ATOM 2110 N N . GLN A 1 263 ? -18.698 24.736 0.953 1.00 54.00 263 GLN A N 1
ATOM 2111 C CA . GLN A 1 263 ? -17.707 24.032 0.119 1.00 54.00 263 GLN A CA 1
ATOM 2112 C C . GLN A 1 263 ? -16.527 23.492 0.959 1.00 54.00 263 GLN A C 1
ATOM 2114 O O . GLN A 1 263 ? -15.377 23.511 0.527 1.00 54.00 263 GLN A O 1
ATOM 2119 N N . GLU A 1 264 ? -16.777 23.052 2.191 1.00 67.69 264 GLU A N 1
ATOM 2120 C CA . GLU A 1 264 ? -15.746 22.543 3.080 1.00 67.69 264 GLU A CA 1
ATOM 2121 C C . GLU A 1 264 ? -15.588 21.042 2.856 1.00 67.69 264 GLU A C 1
ATOM 2123 O O . GLU A 1 264 ? -16.486 20.230 3.086 1.00 67.69 264 GLU A O 1
ATOM 2128 N N . ASN A 1 265 ? -14.411 20.677 2.359 1.00 78.00 265 ASN A N 1
ATOM 2129 C CA . ASN A 1 265 ? -13.983 19.294 2.271 1.00 78.00 265 ASN A CA 1
ATOM 2130 C C . ASN A 1 265 ? -13.811 18.732 3.686 1.00 78.00 265 ASN A C 1
ATOM 2132 O O . ASN A 1 265 ? -12.996 19.229 4.464 1.00 78.00 265 ASN A O 1
ATOM 2136 N N . VAL A 1 266 ? -14.559 17.679 4.013 1.00 86.88 266 VAL A N 1
ATOM 2137 C CA . VAL A 1 266 ? -14.502 17.024 5.322 1.00 86.88 266 VAL A CA 1
ATOM 2138 C C . VAL A 1 266 ? -13.583 15.808 5.245 1.00 86.88 266 VAL A C 1
ATOM 2140 O O . VAL A 1 266 ? -13.737 14.950 4.375 1.00 86.88 266 VAL A O 1
ATOM 2143 N N . SER A 1 267 ? -12.636 15.719 6.183 1.00 94.25 267 SER A N 1
ATOM 2144 C CA . SER A 1 267 ? -11.811 14.522 6.383 1.00 94.25 267 SER A CA 1
ATOM 2145 C C . SER A 1 267 ? -12.651 13.390 6.974 1.00 94.25 267 SER A C 1
ATOM 2147 O O . SER A 1 267 ? -13.261 13.540 8.039 1.00 94.25 267 SER A O 1
ATOM 2149 N N . LEU A 1 268 ? -12.638 12.231 6.314 1.00 96.44 268 LEU A N 1
ATOM 2150 C CA . LEU A 1 268 ? -13.330 11.032 6.776 1.00 96.44 268 LEU A CA 1
ATOM 2151 C C . LEU A 1 268 ? -12.817 10.559 8.136 1.00 96.44 268 LEU A C 1
ATOM 2153 O O . LEU A 1 268 ? -13.625 10.202 8.990 1.00 96.44 268 LEU A O 1
ATOM 2157 N N . ALA A 1 269 ? -11.503 10.616 8.361 1.00 97.06 269 ALA A N 1
ATOM 2158 C CA . ALA A 1 269 ? -10.898 10.253 9.639 1.00 97.06 269 ALA A CA 1
ATOM 2159 C C . ALA A 1 269 ? -11.455 11.114 10.784 1.00 97.06 269 ALA A C 1
ATOM 2161 O O . ALA A 1 269 ? -11.946 10.590 11.786 1.00 97.06 269 ALA A O 1
ATOM 2162 N N . ALA A 1 270 ? -11.457 12.440 10.607 1.00 94.94 270 ALA A N 1
ATOM 2163 C CA . ALA A 1 270 ? -11.975 13.370 11.609 1.00 94.94 270 ALA A CA 1
ATOM 2164 C C . ALA A 1 270 ? -13.482 13.177 11.848 1.00 94.94 270 ALA A C 1
ATOM 2166 O O . ALA A 1 270 ? -13.936 13.144 12.996 1.00 94.94 270 ALA A O 1
ATOM 2167 N N . TYR A 1 271 ? -14.256 12.998 10.773 1.00 95.88 271 TYR A N 1
ATOM 2168 C CA . TYR A 1 271 ? -15.693 12.734 10.844 1.00 95.88 271 TYR A CA 1
ATOM 2169 C C . TYR A 1 271 ? -16.016 11.426 11.583 1.00 95.88 271 TYR A C 1
ATOM 2171 O O . TYR A 1 271 ? -16.927 11.390 12.419 1.00 95.88 271 TYR A O 1
ATOM 2179 N N . PHE A 1 272 ? -15.259 10.362 11.310 1.00 97.31 272 PHE A N 1
ATOM 2180 C CA . PHE A 1 272 ? -15.415 9.062 11.957 1.00 97.31 272 PHE A CA 1
ATOM 2181 C C . PHE A 1 272 ? -15.103 9.136 13.451 1.00 97.31 272 PHE A C 1
ATOM 2183 O O . PHE A 1 272 ? -15.962 8.786 14.259 1.00 97.31 272 PHE A O 1
ATOM 2190 N N . VAL A 1 273 ? -13.941 9.678 13.832 1.00 96.62 273 VAL A N 1
ATOM 2191 C CA . VAL A 1 273 ? -13.550 9.829 15.246 1.00 96.62 273 VAL A CA 1
ATOM 2192 C C . VAL A 1 273 ? -14.558 10.703 16.003 1.00 96.62 273 VAL A C 1
ATOM 2194 O O . VAL A 1 273 ? -14.959 10.384 17.122 1.00 96.62 273 VAL A O 1
ATOM 2197 N N . HIS A 1 274 ? -15.047 11.788 15.391 1.00 94.38 274 HIS A N 1
ATOM 2198 C CA . HIS A 1 274 ? -16.112 12.598 15.987 1.00 94.38 274 HIS A CA 1
ATOM 2199 C C . HIS A 1 274 ? -17.407 11.792 16.196 1.00 94.38 274 HIS A C 1
ATOM 2201 O O . HIS A 1 274 ? -18.064 11.915 17.233 1.00 94.38 274 HIS A O 1
ATOM 2207 N N . SER A 1 275 ? -17.781 10.958 15.227 1.00 94.12 275 SER A N 1
ATOM 2208 C CA . SER A 1 275 ? -18.979 10.119 15.302 1.00 94.12 275 SER A CA 1
ATOM 2209 C C . SER A 1 275 ? -18.852 9.017 16.357 1.00 94.12 275 SER A C 1
ATOM 2211 O O . SER A 1 275 ? -19.813 8.800 17.097 1.00 94.12 275 SER A O 1
ATOM 2213 N N . MET A 1 276 ? -17.677 8.393 16.493 1.00 94.00 276 MET A N 1
ATOM 2214 C CA . MET A 1 276 ? -17.361 7.423 17.551 1.00 94.00 276 MET A CA 1
ATOM 2215 C C . MET A 1 276 ? -17.519 8.046 18.941 1.00 94.00 276 MET A C 1
ATOM 2217 O O . MET A 1 276 ? -18.287 7.540 19.760 1.00 94.00 276 MET A O 1
ATOM 2221 N N . ARG A 1 277 ? -16.937 9.232 19.170 1.00 93.56 277 ARG A N 1
ATOM 2222 C CA . ARG A 1 277 ? -17.072 9.983 20.438 1.00 93.56 277 ARG A CA 1
ATOM 2223 C C . ARG A 1 277 ? -18.510 10.366 20.786 1.00 93.56 277 ARG A C 1
ATOM 2225 O O . ARG A 1 277 ? -18.847 10.502 21.958 1.00 93.56 277 ARG A O 1
ATOM 2232 N N . LYS A 1 278 ? -19.363 10.571 19.781 1.00 93.12 278 LYS A N 1
ATOM 2233 C CA . LYS A 1 278 ? -20.800 10.843 19.961 1.00 93.12 278 LYS A CA 1
ATOM 2234 C C . LYS A 1 278 ? -21.650 9.570 20.024 1.00 93.12 278 LYS A C 1
ATOM 2236 O O . LYS A 1 278 ? -22.870 9.681 20.069 1.00 93.12 278 LYS A O 1
ATOM 2241 N N . ASN A 1 279 ? -21.027 8.390 20.025 1.00 92.06 279 ASN A N 1
ATOM 2242 C CA . ASN A 1 279 ? -21.684 7.085 19.998 1.00 92.06 279 ASN A CA 1
ATOM 2243 C C . ASN A 1 279 ? -22.652 6.922 18.806 1.00 92.06 279 ASN A C 1
ATOM 2245 O O . ASN A 1 279 ? -23.723 6.331 18.922 1.00 92.06 279 ASN A O 1
ATOM 2249 N N . ARG A 1 280 ? -22.277 7.479 17.645 1.00 94.12 280 ARG A N 1
ATOM 2250 C CA . ARG A 1 280 ? -23.072 7.489 16.403 1.00 94.12 280 ARG A CA 1
ATOM 2251 C C . ARG A 1 280 ? -22.524 6.550 15.324 1.00 94.12 280 ARG A C 1
ATOM 2253 O O . ARG A 1 280 ? -22.789 6.775 14.148 1.00 94.12 280 ARG A O 1
ATOM 2260 N N . LEU A 1 281 ? -21.795 5.496 15.703 1.00 93.56 281 LEU A N 1
ATOM 2261 C CA . LEU A 1 281 ? -21.196 4.538 14.762 1.00 93.56 281 LEU A CA 1
ATOM 2262 C C . LEU A 1 281 ? -22.211 4.032 13.724 1.00 93.56 281 LEU A C 1
ATOM 2264 O O . LEU A 1 281 ? -21.982 4.160 12.529 1.00 93.56 281 LEU A O 1
ATOM 2268 N N . TYR A 1 282 ? -23.371 3.538 14.159 1.00 93.19 282 TYR A N 1
ATOM 2269 C CA . TYR A 1 282 ? -24.371 2.962 13.251 1.00 93.19 282 TYR A CA 1
ATOM 2270 C C . TYR A 1 282 ? -24.985 3.963 12.258 1.00 93.19 282 TYR A C 1
ATOM 2272 O O . TYR A 1 282 ? -25.515 3.539 11.243 1.00 93.19 282 TYR A O 1
ATOM 2280 N N . HIS A 1 283 ? -24.892 5.276 12.503 1.00 92.88 283 HIS A N 1
ATOM 2281 C CA . HIS A 1 283 ? -25.394 6.292 11.566 1.00 92.88 283 HIS A CA 1
ATOM 2282 C C . HIS A 1 283 ? -24.470 6.526 10.370 1.00 92.88 283 HIS A C 1
ATOM 2284 O O . HIS A 1 283 ? -24.868 7.186 9.412 1.00 92.88 283 HIS A O 1
ATOM 2290 N N . ILE A 1 284 ? -23.225 6.058 10.453 1.00 94.56 284 ILE A N 1
ATOM 2291 C CA . ILE A 1 284 ? -22.199 6.332 9.445 1.00 94.56 284 ILE A CA 1
ATOM 2292 C C . ILE A 1 284 ? -21.756 5.080 8.686 1.00 94.56 284 ILE A C 1
ATOM 2294 O O . ILE A 1 284 ? -20.971 5.205 7.750 1.00 94.56 284 ILE A O 1
ATOM 2298 N N . LEU A 1 285 ? -22.236 3.898 9.087 1.00 94.62 285 LEU A N 1
ATOM 2299 C CA . LEU A 1 285 ? -21.925 2.630 8.433 1.00 94.62 285 LEU A CA 1
ATOM 2300 C C . LEU A 1 285 ? -22.598 2.530 7.066 1.00 94.62 285 LEU A C 1
ATOM 2302 O O . LEU A 1 285 ? -23.714 3.004 6.870 1.00 94.62 285 LEU A O 1
ATOM 2306 N N . ASP A 1 286 ? -21.927 1.845 6.147 1.00 92.69 286 ASP A N 1
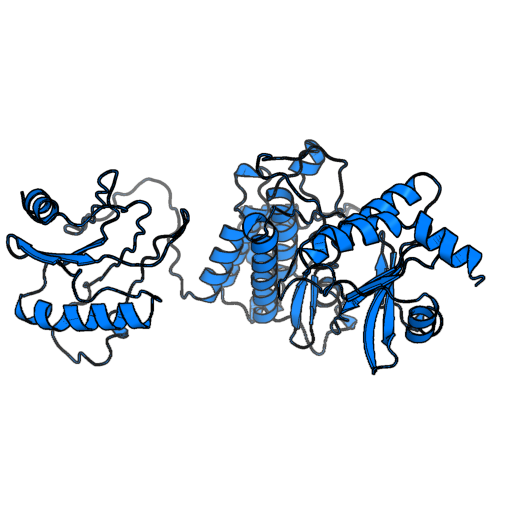ATOM 2307 C CA . ASP A 1 286 ? -22.515 1.469 4.869 1.00 92.69 2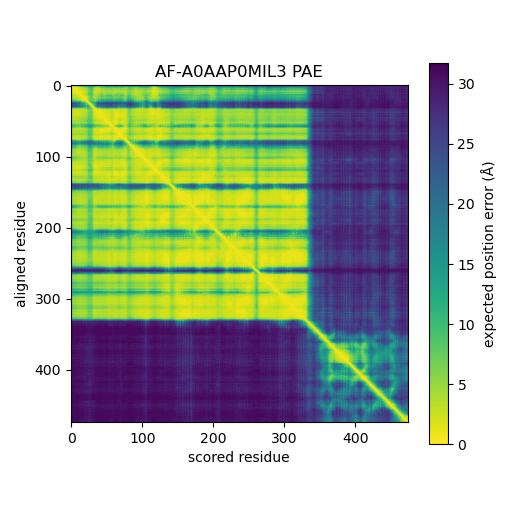86 ASP A CA 1
ATOM 2308 C C . ASP A 1 286 ? -23.616 0.411 5.060 1.00 92.69 286 ASP A C 1
ATOM 2310 O O . ASP A 1 286 ? -23.503 -0.488 5.902 1.00 92.69 286 ASP A O 1
ATOM 2314 N N . ASP A 1 287 ? -24.663 0.466 4.237 1.00 88.06 287 ASP A N 1
ATOM 2315 C CA . ASP A 1 287 ? -25.803 -0.452 4.328 1.00 88.06 287 ASP A CA 1
ATOM 2316 C C . ASP A 1 287 ? -25.397 -1.927 4.213 1.00 88.06 287 ASP A C 1
ATOM 2318 O O . ASP A 1 287 ? -25.983 -2.779 4.884 1.00 88.06 287 ASP A O 1
ATOM 2322 N N . GLN A 1 288 ? -24.383 -2.251 3.398 1.00 83.56 288 GLN A N 1
ATOM 2323 C CA . GLN A 1 288 ? -23.898 -3.631 3.259 1.00 83.56 288 GLN A CA 1
ATOM 2324 C C . GLN A 1 288 ? -23.237 -4.129 4.548 1.00 83.56 288 GLN A C 1
ATOM 2326 O O . GLN A 1 288 ? -23.370 -5.301 4.910 1.00 83.56 288 GLN A O 1
ATOM 2331 N N . VAL A 1 289 ? -22.567 -3.232 5.275 1.00 89.25 289 VAL A N 1
ATOM 2332 C CA . VAL A 1 289 ? -21.962 -3.531 6.578 1.00 89.25 289 VAL A CA 1
ATOM 2333 C C . VAL A 1 289 ? -23.053 -3.730 7.626 1.00 89.25 289 VAL A C 1
ATOM 2335 O O . VAL A 1 289 ? -23.006 -4.706 8.372 1.00 89.25 289 VAL A O 1
ATOM 2338 N N . MET A 1 290 ? -24.075 -2.868 7.644 1.00 86.62 290 MET A N 1
ATOM 2339 C CA . MET A 1 290 ? -25.193 -2.981 8.589 1.00 86.62 290 MET A CA 1
ATOM 2340 C C . MET A 1 290 ? -26.026 -4.252 8.396 1.00 86.62 290 MET A C 1
ATOM 2342 O O . MET A 1 290 ? -26.475 -4.836 9.382 1.00 86.62 290 MET A O 1
ATOM 2346 N N . LYS A 1 291 ? -26.248 -4.675 7.146 1.00 81.56 291 LYS A N 1
ATOM 2347 C CA . LYS A 1 291 ? -27.094 -5.835 6.823 1.00 81.56 291 LYS A CA 1
ATOM 2348 C C . LYS A 1 291 ? -26.409 -7.172 7.094 1.00 81.56 291 LYS A C 1
ATOM 2350 O O . LYS A 1 291 ? -27.068 -8.100 7.552 1.00 81.56 291 LYS A O 1
ATOM 2355 N N . LEU A 1 292 ? -25.114 -7.283 6.788 1.00 80.81 292 LEU A N 1
ATOM 2356 C CA . LEU A 1 292 ? -24.405 -8.571 6.762 1.00 80.81 292 LEU A CA 1
ATOM 2357 C C . LEU A 1 292 ? -23.375 -8.735 7.887 1.00 80.81 292 LEU A C 1
ATOM 2359 O O . LEU A 1 292 ? -22.909 -9.848 8.132 1.00 80.81 292 LEU A O 1
ATOM 2363 N N . GLY A 1 293 ? -22.989 -7.654 8.567 1.00 80.25 293 GLY A N 1
ATOM 2364 C CA . GLY A 1 293 ? -21.978 -7.708 9.614 1.00 80.25 293 GLY A CA 1
ATOM 2365 C C . GLY A 1 293 ? -22.537 -8.040 10.996 1.00 80.25 293 GLY A C 1
ATOM 2366 O O . GLY A 1 293 ? -23.579 -7.543 11.425 1.00 80.25 293 GLY A O 1
ATOM 2367 N N . LYS A 1 294 ? -21.802 -8.867 11.748 1.00 85.06 294 LYS A N 1
ATOM 2368 C CA . LYS A 1 294 ? -22.118 -9.138 13.155 1.00 85.06 294 LYS A CA 1
ATOM 2369 C C . LYS A 1 294 ? -21.812 -7.893 13.988 1.00 85.06 294 LYS A C 1
ATOM 2371 O O . LYS A 1 294 ? -20.691 -7.390 13.959 1.00 85.06 294 LYS A O 1
ATOM 2376 N N . LYS A 1 295 ? -22.783 -7.415 14.777 1.00 85.38 295 LYS A N 1
ATOM 2377 C CA . LYS A 1 295 ? -22.659 -6.165 15.559 1.00 85.38 295 LYS A CA 1
ATOM 2378 C C . LYS A 1 295 ? -21.397 -6.107 16.426 1.00 85.38 295 LYS A C 1
ATOM 2380 O O . LYS A 1 295 ? -20.730 -5.080 16.459 1.00 85.38 295 LYS A O 1
ATOM 2385 N N . ASN A 1 296 ? -21.054 -7.198 17.110 1.00 86.50 296 ASN A N 1
ATOM 2386 C CA . ASN A 1 296 ? -19.851 -7.273 17.943 1.00 86.50 296 ASN A CA 1
ATOM 2387 C C . ASN A 1 296 ? -18.559 -7.135 17.120 1.00 86.50 296 ASN A C 1
ATOM 2389 O O . ASN A 1 296 ? -17.663 -6.401 17.530 1.00 86.50 296 ASN A O 1
ATOM 2393 N N . GLN A 1 297 ? -18.487 -7.773 15.948 1.00 88.88 297 GLN A N 1
ATOM 2394 C CA . GLN A 1 297 ? -17.345 -7.642 15.041 1.00 88.88 297 GLN A CA 1
ATOM 2395 C C . GLN A 1 297 ? -17.225 -6.224 14.488 1.00 88.88 297 GLN A C 1
ATOM 2397 O O . GLN A 1 297 ? -16.130 -5.676 14.491 1.00 88.88 297 GLN A O 1
ATOM 2402 N N . ILE A 1 298 ? -18.338 -5.612 14.067 1.00 90.94 298 ILE A N 1
ATOM 2403 C CA . ILE A 1 298 ? -18.353 -4.231 13.563 1.00 90.94 298 ILE A CA 1
ATOM 2404 C C . ILE A 1 298 ? -17.830 -3.265 14.630 1.00 90.94 298 ILE A C 1
ATOM 2406 O O . ILE A 1 298 ? -16.987 -2.424 14.333 1.00 90.94 298 ILE A O 1
ATOM 2410 N N . VAL A 1 299 ? -18.304 -3.389 15.874 1.00 92.19 299 VAL A N 1
ATOM 2411 C CA . VAL A 1 299 ? -17.869 -2.517 16.977 1.00 92.19 299 VAL A CA 1
ATOM 2412 C C . VAL A 1 299 ? -16.383 -2.710 17.280 1.00 92.19 299 VAL A C 1
ATOM 2414 O O . VAL A 1 299 ? -15.667 -1.722 17.411 1.00 92.19 299 VAL A O 1
ATOM 2417 N N . ALA A 1 300 ? -15.897 -3.952 17.355 1.00 92.69 300 ALA A N 1
ATOM 2418 C CA . ALA A 1 300 ? -14.477 -4.216 17.588 1.00 92.69 300 ALA A CA 1
ATOM 2419 C C . ALA A 1 300 ? -13.598 -3.660 16.453 1.00 92.69 300 ALA A C 1
ATOM 2421 O O . ALA A 1 300 ? -12.610 -2.977 16.712 1.00 92.69 300 ALA A O 1
ATOM 2422 N N . PHE A 1 301 ? -14.015 -3.863 15.202 1.00 96.75 301 PHE A N 1
ATOM 2423 C CA . PHE A 1 301 ? -13.340 -3.330 14.019 1.00 96.75 301 PHE A CA 1
ATOM 2424 C C . PHE A 1 301 ? -13.308 -1.792 14.023 1.00 96.75 301 PHE A C 1
ATOM 2426 O O . PHE A 1 301 ? -12.275 -1.191 13.739 1.00 96.75 301 PHE A O 1
ATOM 2433 N N . ALA A 1 302 ? -14.416 -1.142 14.395 1.00 97.25 302 ALA A N 1
ATOM 2434 C CA . ALA A 1 302 ? -14.500 0.313 14.510 1.00 97.25 302 ALA A CA 1
ATOM 2435 C C . ALA A 1 302 ? -13.615 0.873 15.633 1.00 97.25 302 ALA A C 1
ATOM 2437 O O . ALA A 1 302 ? -12.954 1.890 15.434 1.00 97.25 302 ALA A O 1
ATOM 2438 N N . ASN A 1 303 ? -13.549 0.197 16.783 1.00 97.31 303 ASN A N 1
ATOM 2439 C CA . ASN A 1 303 ? -12.664 0.586 17.885 1.00 97.31 303 ASN A CA 1
ATOM 2440 C C . ASN A 1 303 ? -11.182 0.447 17.504 1.00 97.31 303 ASN A C 1
ATOM 2442 O O . ASN A 1 303 ? -10.363 1.288 17.874 1.00 97.31 303 ASN A O 1
ATOM 2446 N N . LEU A 1 304 ? -10.825 -0.599 16.753 1.00 98.12 304 LEU A N 1
ATOM 2447 C CA . LEU A 1 304 ? -9.476 -0.760 16.211 1.00 98.12 304 LEU A CA 1
ATOM 2448 C C . LEU A 1 304 ? -9.139 0.367 15.225 1.00 98.12 304 LEU A C 1
ATOM 2450 O O . LEU A 1 304 ? -8.077 0.979 15.342 1.00 98.12 304 LEU A O 1
ATOM 2454 N N . ALA A 1 305 ? -10.057 0.694 14.310 1.00 98.62 305 ALA A N 1
ATOM 2455 C CA . ALA A 1 305 ? -9.892 1.811 13.382 1.00 98.62 305 ALA A CA 1
ATOM 2456 C C . ALA A 1 305 ? -9.721 3.154 14.116 1.00 98.62 305 ALA A C 1
ATOM 2458 O O . ALA A 1 305 ? -8.835 3.931 13.768 1.00 98.62 305 ALA A O 1
ATOM 2459 N N . GLU A 1 306 ? -10.503 3.411 15.172 1.00 98.25 306 GLU A N 1
ATOM 2460 C CA . GLU A 1 306 ? -10.370 4.621 15.997 1.00 98.25 306 GLU A CA 1
ATOM 2461 C C . GLU A 1 306 ? -8.985 4.721 16.653 1.00 98.25 306 GLU A C 1
ATOM 2463 O O . GLU A 1 306 ? -8.377 5.790 16.617 1.00 98.25 306 GLU A O 1
ATOM 2468 N N . ARG A 1 307 ? -8.445 3.615 17.186 1.00 98.31 307 ARG A N 1
ATOM 2469 C CA . ARG A 1 307 ? -7.088 3.593 17.765 1.00 98.31 307 ARG A CA 1
ATOM 2470 C C . ARG A 1 307 ? -5.990 3.791 16.724 1.00 98.31 307 ARG A C 1
ATOM 2472 O O . ARG A 1 307 ? -4.995 4.444 17.024 1.00 98.31 307 ARG A O 1
ATOM 2479 N N . CYS A 1 308 ? -6.163 3.278 15.506 1.00 98.62 308 CYS A N 1
ATOM 2480 C CA . CYS A 1 308 ? -5.233 3.547 14.402 1.00 98.62 308 CYS A CA 1
ATOM 2481 C C . CYS A 1 308 ? -5.212 5.038 14.017 1.00 98.62 308 CYS A C 1
ATOM 2483 O O . CYS A 1 308 ? -4.188 5.540 13.565 1.00 98.62 308 CYS A O 1
ATOM 2485 N N . LEU A 1 309 ? -6.321 5.753 14.232 1.00 98.56 309 LEU A N 1
ATOM 2486 C CA . LEU A 1 309 ? -6.495 7.170 13.903 1.00 98.56 309 LEU A CA 1
ATOM 2487 C C . LEU A 1 309 ? -6.183 8.131 15.065 1.00 98.56 309 LEU A C 1
ATOM 2489 O O . LEU A 1 309 ? -6.498 9.321 14.965 1.00 98.56 309 LEU A O 1
ATOM 2493 N N . ASP A 1 310 ? -5.570 7.660 16.160 1.00 97.94 310 ASP A N 1
ATOM 2494 C CA . ASP A 1 310 ? -5.148 8.549 17.250 1.00 97.94 310 ASP A CA 1
ATOM 2495 C C . ASP A 1 310 ? -4.178 9.621 16.713 1.00 97.94 310 ASP A C 1
ATOM 2497 O O . ASP A 1 310 ? -3.302 9.348 15.888 1.00 97.94 310 ASP A O 1
ATOM 2501 N N . LEU A 1 311 ? -4.339 10.868 17.159 1.00 94.25 311 LEU A N 1
ATOM 2502 C CA . LEU A 1 311 ? -3.480 11.975 16.727 1.00 94.25 311 LEU A CA 1
ATOM 2503 C C . LEU A 1 311 ? -2.059 11.868 17.296 1.00 94.25 311 LEU A C 1
ATOM 2505 O O . LEU A 1 311 ? -1.156 12.510 16.776 1.00 94.25 311 LEU A O 1
ATOM 2509 N N . ASN A 1 312 ? -1.868 11.070 18.346 1.00 94.19 312 ASN A N 1
ATOM 2510 C CA . ASN A 1 312 ? -0.568 10.728 18.900 1.00 94.19 312 ASN A CA 1
ATOM 2511 C C . ASN A 1 312 ? -0.170 9.319 18.439 1.00 94.19 312 ASN A C 1
ATOM 2513 O O . ASN A 1 312 ? -0.700 8.319 18.932 1.00 94.19 312 ASN A O 1
ATOM 2517 N N . GLY A 1 313 ? 0.813 9.227 17.548 1.00 93.12 313 GLY A N 1
ATOM 2518 C CA . GLY A 1 313 ? 1.332 7.983 16.982 1.00 93.12 313 GLY A CA 1
ATOM 2519 C C . GLY A 1 313 ? 1.808 6.977 18.028 1.00 93.12 313 GLY A C 1
ATOM 2520 O O . GLY A 1 313 ? 1.661 5.767 17.839 1.00 93.12 313 GLY A O 1
ATOM 2521 N N . LYS A 1 314 ? 2.270 7.434 19.199 1.00 93.25 314 LYS A N 1
ATOM 2522 C CA . LYS A 1 314 ? 2.662 6.537 20.303 1.00 93.25 314 LYS A CA 1
ATOM 2523 C C . LYS A 1 314 ? 1.485 5.757 20.892 1.00 93.25 314 LYS A C 1
ATOM 2525 O O . LYS A 1 314 ? 1.708 4.708 21.482 1.00 93.25 314 LYS A O 1
ATOM 2530 N N . LYS A 1 315 ? 0.253 6.256 20.744 1.00 94.25 315 LYS A N 1
ATOM 2531 C CA . LYS A 1 315 ? -0.975 5.577 21.190 1.00 94.25 315 LYS A CA 1
ATOM 2532 C C . LYS A 1 315 ? -1.575 4.656 20.133 1.00 94.25 315 LYS A C 1
ATOM 2534 O O . LYS A 1 315 ? -2.426 3.834 20.468 1.00 94.25 315 LYS A O 1
ATOM 2539 N N . ARG A 1 316 ? -1.158 4.798 18.872 1.00 98.25 316 ARG A N 1
ATOM 2540 C CA . ARG A 1 316 ? -1.579 3.892 17.803 1.00 98.25 316 ARG A CA 1
ATOM 2541 C C . ARG A 1 316 ? -0.978 2.505 18.057 1.00 98.25 316 ARG A C 1
ATOM 2543 O O . ARG A 1 316 ? 0.160 2.440 18.526 1.00 98.25 316 ARG A O 1
ATOM 2550 N N . PRO A 1 317 ? -1.682 1.412 17.743 1.00 97.38 317 PRO A N 1
ATOM 2551 C CA . PRO A 1 317 ? -1.085 0.077 17.757 1.00 97.38 317 PRO A CA 1
ATOM 2552 C C . PRO A 1 317 ? 0.007 -0.061 16.682 1.00 97.38 317 PRO A C 1
ATOM 2554 O O . PRO A 1 317 ? 0.100 0.774 15.778 1.00 97.38 317 PRO A O 1
ATOM 2557 N N . THR A 1 318 ? 0.835 -1.098 16.762 1.00 97.62 318 THR A N 1
ATOM 2558 C CA . THR A 1 318 ? 1.704 -1.513 15.643 1.00 97.62 318 THR A CA 1
ATOM 2559 C C . THR A 1 318 ? 0.890 -2.270 14.592 1.00 97.62 318 THR A C 1
ATOM 2561 O O . THR A 1 318 ? -0.183 -2.801 14.886 1.00 97.62 318 THR A O 1
ATOM 2564 N N . MET A 1 319 ? 1.386 -2.380 13.355 1.00 97.94 319 MET A N 1
ATOM 2565 C CA . MET A 1 319 ? 0.681 -3.176 12.337 1.00 97.94 319 MET A CA 1
ATOM 2566 C C . MET A 1 319 ? 0.603 -4.669 12.682 1.00 97.94 319 MET A C 1
ATOM 2568 O O . MET A 1 319 ? -0.341 -5.342 12.268 1.00 97.94 319 MET A O 1
ATOM 2572 N N . GLU A 1 320 ? 1.536 -5.181 13.485 1.00 95.00 320 GLU A N 1
ATOM 2573 C CA . GLU A 1 320 ? 1.477 -6.542 14.018 1.00 95.00 320 GLU A CA 1
ATOM 2574 C C . GLU A 1 320 ? 0.313 -6.715 15.004 1.00 95.00 320 GLU A C 1
ATOM 2576 O O . GLU A 1 320 ? -0.494 -7.632 14.845 1.00 95.00 320 GLU A O 1
ATOM 2581 N N . GLU A 1 321 ? 0.151 -5.788 15.954 1.00 94.62 321 GLU A N 1
ATOM 2582 C CA . GLU A 1 321 ? -0.991 -5.763 16.878 1.00 94.62 321 GLU A CA 1
ATOM 2583 C C . GLU A 1 321 ? -2.321 -5.634 16.124 1.00 94.62 321 GLU A C 1
ATOM 2585 O O . GLU A 1 321 ? -3.268 -6.373 16.400 1.00 94.62 321 GLU A O 1
ATOM 2590 N N . VAL A 1 322 ? -2.383 -4.747 15.123 1.00 96.50 322 VAL A N 1
ATOM 2591 C CA . VAL A 1 322 ? -3.557 -4.575 14.251 1.00 96.50 322 VAL A CA 1
ATOM 2592 C C . VAL A 1 322 ? -3.896 -5.880 13.525 1.00 96.50 322 VAL A C 1
ATOM 2594 O O . VAL A 1 322 ? -5.058 -6.291 13.498 1.00 96.50 322 VAL A O 1
ATOM 2597 N N . SER A 1 323 ? -2.895 -6.551 12.950 1.00 95.50 323 SER A N 1
ATOM 2598 C CA . SER A 1 323 ? -3.064 -7.828 12.250 1.00 95.50 323 SER A CA 1
ATOM 2599 C C . SER A 1 323 ? -3.552 -8.933 13.194 1.00 95.50 323 SER A C 1
ATOM 2601 O O . SER A 1 323 ? -4.510 -9.647 12.874 1.00 95.50 323 SER A O 1
ATOM 2603 N N . MET A 1 324 ? -2.952 -9.059 14.381 1.00 89.50 324 MET A N 1
ATOM 2604 C CA . MET A 1 324 ? -3.370 -10.031 15.397 1.00 89.50 324 MET A CA 1
ATOM 2605 C C . MET A 1 324 ? -4.813 -9.798 15.848 1.00 89.50 324 MET A C 1
ATOM 2607 O O . MET A 1 324 ? -5.602 -10.743 15.911 1.00 89.50 324 MET A O 1
ATOM 2611 N N . GLU A 1 325 ? -5.189 -8.547 16.104 1.00 92.69 325 GLU A N 1
ATOM 2612 C CA . GLU A 1 325 ? -6.534 -8.211 16.562 1.00 92.69 325 GLU A CA 1
ATOM 2613 C C . GLU A 1 325 ? -7.595 -8.448 15.486 1.00 92.69 325 GLU A C 1
ATOM 2615 O O . GLU A 1 325 ? -8.641 -9.023 15.788 1.00 92.69 325 GLU A O 1
ATOM 2620 N N . LEU A 1 326 ? -7.326 -8.102 14.221 1.00 91.44 326 LEU A N 1
ATOM 2621 C CA . LEU A 1 326 ? -8.232 -8.421 13.110 1.00 91.44 326 LEU A CA 1
ATOM 2622 C C . LEU A 1 326 ? -8.452 -9.934 12.979 1.00 91.44 326 LEU A C 1
ATOM 2624 O O . LEU A 1 326 ? -9.594 -10.383 12.834 1.00 91.44 326 LEU A O 1
ATOM 2628 N N . ASN A 1 327 ? -7.389 -10.734 13.100 1.00 86.62 327 ASN A N 1
ATOM 2629 C CA . ASN A 1 327 ? -7.499 -12.195 13.111 1.00 86.62 327 ASN A CA 1
ATOM 2630 C C . ASN A 1 327 ? -8.297 -12.706 14.324 1.00 86.62 327 ASN A C 1
ATOM 2632 O O . ASN A 1 327 ? -9.140 -13.594 14.174 1.00 86.62 327 ASN A O 1
ATOM 2636 N N . GLY A 1 328 ? -8.111 -12.105 15.502 1.00 80.94 328 GLY A N 1
ATOM 2637 C CA . GLY A 1 328 ? -8.893 -12.408 16.702 1.00 80.94 328 GLY A CA 1
ATOM 2638 C C . GLY A 1 328 ? -10.382 -12.096 16.534 1.00 80.94 328 GLY A C 1
ATOM 2639 O O . GLY A 1 328 ? -11.230 -12.935 16.830 1.00 80.94 328 GLY A O 1
ATOM 2640 N N . ILE A 1 329 ? -10.733 -10.923 15.999 1.00 82.81 329 ILE A N 1
ATOM 2641 C CA . ILE A 1 329 ? -12.131 -10.535 15.736 1.00 82.81 329 ILE A CA 1
ATOM 2642 C C . ILE A 1 329 ? -12.792 -11.507 14.739 1.00 82.81 329 ILE A C 1
ATOM 2644 O O . ILE A 1 329 ? -13.990 -11.798 14.845 1.00 82.81 329 ILE A O 1
ATOM 2648 N N . ARG A 1 330 ? -12.017 -12.044 13.786 1.00 74.56 330 ARG A N 1
ATOM 2649 C CA . ARG A 1 330 ? -12.486 -13.053 12.827 1.00 74.56 330 ARG A CA 1
ATOM 2650 C C . ARG A 1 330 ? -12.756 -14.408 13.485 1.00 74.56 330 ARG A C 1
ATOM 2652 O O . ARG A 1 330 ? -13.759 -15.036 13.152 1.00 74.56 330 ARG A O 1
ATOM 2659 N N . GLY A 1 331 ? -11.872 -14.845 14.383 1.00 55.88 331 GLY A N 1
ATOM 2660 C CA . GLY A 1 331 ? -11.927 -16.157 15.040 1.00 55.88 331 GLY A CA 1
ATOM 2661 C C . GLY A 1 331 ? -12.929 -16.267 16.194 1.00 55.88 331 GLY A C 1
ATOM 2662 O O . GLY A 1 331 ? -13.338 -17.373 16.543 1.00 55.88 331 GLY A O 1
ATOM 2663 N N . SER A 1 332 ? -13.360 -15.145 16.770 1.00 51.72 332 SER A N 1
ATOM 2664 C CA . SER A 1 332 ? -14.010 -15.160 18.079 1.00 51.72 332 SER A CA 1
ATOM 2665 C C . SER A 1 332 ? -15.485 -14.764 18.087 1.00 51.72 332 SER A C 1
ATOM 2667 O O . SER A 1 332 ? -15.884 -13.660 17.709 1.00 51.72 332 SER A O 1
ATOM 2669 N N . ASN A 1 333 ? -16.282 -15.629 18.714 1.00 31.08 333 ASN A N 1
ATOM 2670 C CA . ASN A 1 333 ? -17.408 -15.227 19.552 1.00 31.08 333 ASN A CA 1
ATOM 2671 C C . ASN A 1 333 ? -16.857 -14.503 20.802 1.00 31.08 333 ASN A C 1
ATOM 2673 O O . ASN A 1 333 ? -16.699 -15.124 21.848 1.00 31.08 333 ASN A O 1
ATOM 2677 N N . PHE A 1 334 ? -16.496 -13.217 20.718 1.00 32.41 334 PHE A N 1
ATOM 2678 C CA . PHE A 1 334 ? -16.012 -12.488 21.902 1.00 32.41 334 PHE A CA 1
ATOM 2679 C C . PHE A 1 334 ? -17.157 -11.958 22.778 1.00 32.41 334 PHE A C 1
ATOM 2681 O O . PHE A 1 334 ? -18.008 -11.194 22.312 1.00 32.41 334 PHE A O 1
ATOM 2688 N N . TYR A 1 335 ? -17.100 -12.300 24.071 1.00 25.55 335 TYR A N 1
ATOM 2689 C CA . TYR A 1 335 ? -17.666 -11.510 25.164 1.00 25.55 335 TYR A CA 1
ATOM 2690 C C . TYR A 1 335 ? -16.739 -10.316 25.422 1.00 25.55 335 TYR A C 1
ATOM 2692 O O . TYR A 1 335 ? -15.556 -10.478 25.706 1.00 25.55 335 TYR A O 1
ATOM 2700 N N . VAL A 1 336 ? -17.274 -9.105 25.284 1.00 26.75 336 VAL A N 1
ATOM 2701 C CA . VAL A 1 336 ? -16.543 -7.855 25.514 1.00 26.75 336 VAL A CA 1
ATOM 2702 C C . VAL A 1 336 ? -16.490 -7.580 27.016 1.00 26.75 336 VAL A C 1
ATOM 2704 O O . VAL A 1 336 ? -17.528 -7.306 27.619 1.00 26.75 336 VAL A O 1
ATOM 2707 N N . VAL A 1 337 ? -15.296 -7.572 27.612 1.00 25.08 337 VAL A N 1
ATOM 2708 C CA . VAL A 1 337 ? -15.084 -6.915 28.909 1.00 25.08 337 VAL A CA 1
ATOM 2709 C C . VAL A 1 337 ? -14.963 -5.418 28.637 1.00 25.08 337 VAL A C 1
ATOM 2711 O O . VAL A 1 337 ? -13.997 -4.954 28.037 1.00 25.08 337 VAL A O 1
ATOM 2714 N N . ARG A 1 338 ? -15.995 -4.658 29.012 1.00 23.70 338 ARG A N 1
ATOM 2715 C CA . ARG A 1 338 ? -15.980 -3.192 28.935 1.00 23.70 338 ARG A CA 1
ATOM 2716 C C . ARG A 1 338 ? -15.182 -2.622 30.113 1.00 23.70 338 ARG A C 1
ATOM 2718 O O . ARG A 1 338 ? -15.354 -3.111 31.227 1.00 23.70 338 ARG A O 1
ATOM 2725 N N . PRO A 1 339 ? -14.407 -1.544 29.923 1.00 23.95 339 PRO A N 1
ATOM 2726 C CA . PRO A 1 339 ? -13.908 -0.760 31.039 1.00 23.95 339 PRO A CA 1
ATOM 2727 C C . PRO A 1 339 ? -15.058 0.102 31.576 1.00 23.95 339 PRO A C 1
ATOM 2729 O O . PRO A 1 339 ? -15.473 1.068 30.937 1.00 23.95 339 PRO A O 1
ATOM 2732 N N . THR A 1 340 ? -15.607 -0.253 32.736 1.00 26.91 340 THR A N 1
ATOM 2733 C CA . THR A 1 340 ? -16.441 0.663 33.526 1.00 26.91 340 THR A CA 1
ATOM 2734 C C . THR A 1 340 ? -15.625 1.235 34.679 1.00 26.91 340 THR A C 1
ATOM 2736 O O . THR A 1 340 ? -14.825 0.543 35.300 1.00 26.91 340 THR A O 1
ATOM 2739 N N . SER A 1 341 ? -15.836 2.526 34.914 1.00 25.80 341 SER A N 1
ATOM 2740 C CA . SER A 1 341 ? -15.265 3.390 35.950 1.00 25.80 341 SER A CA 1
ATOM 2741 C C . SER A 1 341 ? -15.195 2.774 37.360 1.00 25.80 341 SER A C 1
ATOM 2743 O O . SER A 1 341 ? -16.010 1.917 37.705 1.00 25.80 341 SER A O 1
ATOM 2745 N N . PRO A 1 342 ? -14.261 3.245 38.212 1.00 32.84 342 PRO A N 1
ATOM 2746 C CA . PRO A 1 342 ? -14.003 2.663 39.520 1.00 32.84 342 PRO A CA 1
ATOM 2747 C C . PRO A 1 342 ? -15.074 3.123 40.504 1.00 32.84 342 PRO A C 1
ATOM 2749 O O . PRO A 1 342 ? -15.043 4.263 40.947 1.00 32.84 342 PRO A O 1
ATOM 2752 N N . THR A 1 343 ? -16.048 2.270 40.813 1.00 32.78 343 THR A N 1
ATOM 2753 C CA . THR A 1 343 ? -16.789 2.261 42.093 1.00 32.78 343 THR A CA 1
ATOM 2754 C C . THR A 1 343 ? -17.819 1.134 42.083 1.00 32.78 343 THR A C 1
ATOM 2756 O O . THR A 1 343 ? -19.006 1.314 41.840 1.00 32.78 343 THR A O 1
ATOM 2759 N N . SER A 1 344 ? -17.340 -0.079 42.316 1.00 27.05 344 SER A N 1
ATOM 2760 C CA . SER A 1 344 ? -17.989 -1.095 43.152 1.00 27.05 344 SER A CA 1
ATOM 2761 C C . SER A 1 344 ? -17.049 -2.294 43.203 1.00 27.05 344 SER A C 1
ATOM 2763 O O . SER A 1 344 ? -16.454 -2.694 42.206 1.00 27.05 344 SER A O 1
ATOM 2765 N N . THR A 1 345 ? -16.828 -2.790 44.410 1.00 25.02 345 THR A N 1
ATOM 2766 C CA . THR A 1 345 ? -15.996 -3.953 44.717 1.00 25.02 345 THR A CA 1
ATOM 2767 C C . THR A 1 345 ? -16.375 -5.158 43.845 1.00 25.02 345 THR A C 1
ATOM 2769 O O . THR A 1 345 ? -17.562 -5.488 43.785 1.00 25.02 345 THR A O 1
ATOM 2772 N N . PRO A 1 346 ? -15.413 -5.844 43.198 1.00 24.31 346 PRO A N 1
ATOM 2773 C CA . PRO A 1 346 ? -15.691 -7.093 42.500 1.00 24.31 346 PRO A CA 1
ATOM 2774 C C . PRO A 1 346 ? -15.993 -8.212 43.514 1.00 24.31 346 PRO A C 1
ATOM 2776 O O . PRO A 1 346 ? -15.481 -8.165 44.638 1.00 24.31 346 PRO A O 1
ATOM 2779 N N . PRO A 1 347 ? -16.790 -9.232 43.149 1.00 23.17 347 PRO A N 1
ATOM 2780 C CA . PRO A 1 347 ? -16.936 -10.421 43.975 1.00 23.17 347 PRO A CA 1
ATOM 2781 C C . PRO A 1 347 ? -15.575 -11.114 44.116 1.00 23.17 347 PRO A C 1
ATOM 2783 O O . PRO A 1 347 ? -14.884 -11.389 43.134 1.00 23.17 347 PRO A O 1
ATOM 2786 N N . SER A 1 348 ? -15.178 -11.379 45.356 1.00 25.34 348 SER A N 1
ATOM 2787 C CA . SER A 1 348 ? -14.027 -12.213 45.680 1.00 25.34 348 SER A CA 1
ATOM 2788 C C . SER A 1 348 ? -14.322 -13.668 45.302 1.00 25.34 348 SER A C 1
ATOM 2790 O O . SER A 1 348 ? -15.177 -14.292 45.930 1.00 25.34 348 SER A O 1
ATOM 2792 N N . PHE A 1 349 ? -13.599 -14.221 44.327 1.00 28.55 349 PHE A N 1
ATOM 2793 C CA . PHE A 1 349 ? -13.549 -15.665 44.081 1.00 28.55 349 PHE A CA 1
ATOM 2794 C C . PHE A 1 349 ? -12.287 -16.237 44.748 1.00 28.55 349 PHE A C 1
ATOM 2796 O O . PHE A 1 349 ? -11.177 -15.841 44.381 1.00 28.55 349 PHE A O 1
ATOM 2803 N N . PRO A 1 350 ? -12.407 -17.119 45.752 1.00 25.44 350 PRO A N 1
ATOM 2804 C CA . PRO A 1 350 ? -11.253 -17.752 46.374 1.00 25.44 350 PRO A CA 1
ATOM 2805 C C . PRO A 1 350 ? -10.781 -18.940 45.522 1.00 25.44 350 PRO A C 1
ATOM 2807 O O . PRO A 1 350 ? -11.569 -19.837 45.248 1.00 25.44 350 PRO A O 1
ATOM 2810 N N . GLY A 1 351 ? -9.492 -18.989 45.158 1.00 28.56 351 GLY A N 1
ATOM 2811 C CA . GLY A 1 351 ? -8.841 -20.282 44.885 1.00 28.56 351 GLY A CA 1
ATOM 2812 C C . GLY A 1 351 ? -7.931 -20.443 43.666 1.00 28.56 351 GLY A C 1
ATOM 2813 O O . GLY A 1 351 ? -7.372 -21.523 43.527 1.00 28.56 351 GLY A O 1
ATOM 2814 N N . LEU A 1 352 ? -7.705 -19.436 42.815 1.00 28.95 352 LEU A N 1
ATOM 2815 C CA . LEU A 1 352 ? -6.778 -19.584 41.680 1.00 28.95 352 LEU A CA 1
ATOM 2816 C C . LEU A 1 352 ? -5.617 -18.587 41.778 1.00 28.95 352 LEU A C 1
ATOM 2818 O O . LEU A 1 352 ? -5.817 -17.373 41.715 1.00 28.95 352 LEU A O 1
ATOM 2822 N N . ARG A 1 353 ? -4.390 -19.094 41.934 1.00 28.98 353 ARG A N 1
ATOM 2823 C CA . ARG A 1 353 ? -3.155 -18.309 41.791 1.00 28.98 353 ARG A CA 1
ATOM 2824 C C . ARG A 1 353 ? -2.195 -19.051 40.878 1.00 28.98 353 ARG A C 1
ATOM 2826 O O . ARG A 1 353 ? -1.730 -20.130 41.215 1.00 28.98 353 ARG A O 1
ATOM 2833 N N . ILE A 1 354 ? -1.887 -18.425 39.751 1.00 30.27 354 ILE A N 1
ATOM 2834 C CA . ILE A 1 354 ? -0.852 -18.858 38.818 1.00 30.27 354 ILE A CA 1
ATOM 2835 C C . ILE A 1 354 ? 0.374 -18.004 39.119 1.00 30.27 354 ILE A C 1
ATOM 2837 O O . ILE A 1 354 ? 0.298 -16.776 39.076 1.00 30.27 354 ILE A O 1
ATOM 2841 N N . SER A 1 355 ? 1.492 -18.637 39.458 1.00 30.02 355 SER A N 1
ATOM 2842 C CA . SER A 1 355 ? 2.762 -17.948 39.681 1.00 30.02 355 SER A CA 1
ATOM 2843 C C . SER A 1 355 ? 3.795 -18.442 38.681 1.00 30.02 355 SER A C 1
ATOM 2845 O O . SER A 1 355 ? 4.220 -19.591 38.744 1.00 30.02 355 SER A O 1
ATOM 2847 N N . LEU A 1 356 ? 4.206 -17.553 37.780 1.00 30.38 356 LEU A N 1
ATOM 2848 C CA . LEU A 1 356 ? 5.348 -17.750 36.895 1.00 30.38 356 LEU A CA 1
ATOM 2849 C C . LEU A 1 356 ? 6.604 -17.335 37.670 1.00 30.38 356 LEU A C 1
ATOM 2851 O O . LEU A 1 356 ? 6.781 -16.150 37.956 1.00 30.38 356 LEU A O 1
ATOM 2855 N N . SER A 1 357 ? 7.459 -18.285 38.048 1.00 31.03 357 SER A N 1
ATOM 2856 C CA . SER A 1 357 ? 8.792 -17.976 38.571 1.00 31.03 357 SER A CA 1
ATOM 2857 C C . SER A 1 357 ? 9.840 -18.412 37.550 1.00 31.03 357 SER A C 1
ATOM 2859 O O . SER A 1 357 ? 9.967 -19.582 37.206 1.00 31.03 357 SER A O 1
ATOM 2861 N N . THR A 1 358 ? 10.587 -17.451 37.016 1.00 30.28 358 THR A N 1
ATOM 2862 C CA . THR A 1 358 ? 11.719 -17.719 36.124 1.00 30.28 358 THR A CA 1
ATOM 2863 C C . THR A 1 358 ? 13.018 -17.528 36.903 1.00 30.28 358 THR A C 1
ATOM 2865 O O . THR A 1 358 ? 13.333 -16.390 37.264 1.00 30.28 358 THR A O 1
ATOM 2868 N N . PRO A 1 359 ? 13.818 -18.577 37.163 1.00 29.59 359 PRO A N 1
ATOM 2869 C CA . PRO A 1 359 ? 15.208 -18.387 37.543 1.00 29.59 359 PRO A CA 1
ATOM 2870 C C . PRO A 1 359 ? 16.010 -17.895 36.323 1.00 29.59 359 PRO A C 1
ATOM 2872 O O . PRO A 1 359 ? 15.717 -18.298 35.197 1.00 29.59 359 PRO A O 1
ATOM 2875 N N . PRO A 1 360 ? 17.075 -17.092 36.497 1.00 30.19 360 PRO A N 1
ATOM 2876 C CA . PRO A 1 360 ? 17.678 -16.299 35.414 1.00 30.19 360 PRO A CA 1
ATOM 2877 C C . PRO A 1 360 ? 18.373 -17.074 34.279 1.00 30.19 360 PRO A C 1
ATOM 2879 O O . PRO A 1 360 ? 18.985 -16.448 33.417 1.00 30.19 360 PRO A O 1
ATOM 2882 N N . ARG A 1 361 ? 18.384 -18.416 34.286 1.00 30.14 361 ARG A N 1
ATOM 2883 C CA . ARG A 1 361 ? 19.205 -19.224 33.358 1.00 30.14 361 ARG A CA 1
ATOM 2884 C C . ARG A 1 361 ? 18.583 -20.537 32.868 1.00 30.14 361 ARG A C 1
ATOM 2886 O O . ARG A 1 361 ? 19.250 -21.264 32.142 1.00 30.14 361 ARG A O 1
ATOM 2893 N N . LEU A 1 362 ? 17.331 -20.836 33.211 1.00 31.94 362 LEU A N 1
ATOM 2894 C CA . LEU A 1 362 ? 16.602 -22.009 32.717 1.00 31.94 362 LEU A CA 1
ATOM 2895 C C . LEU A 1 362 ? 15.169 -21.597 32.398 1.00 31.94 362 LEU A C 1
ATOM 2897 O O . LEU A 1 362 ? 14.463 -21.097 33.269 1.00 31.94 362 LEU A O 1
ATOM 2901 N N . GLN A 1 363 ? 14.752 -21.803 31.151 1.00 40.47 363 GLN A N 1
ATOM 2902 C CA . GLN A 1 363 ? 13.355 -21.653 30.768 1.00 40.47 363 GLN A CA 1
ATOM 2903 C C . GLN A 1 363 ? 12.685 -23.011 30.981 1.00 40.47 363 GLN A C 1
ATOM 2905 O O . GLN A 1 363 ? 12.890 -23.943 30.210 1.00 40.47 363 GLN A O 1
ATOM 2910 N N . MET A 1 364 ? 11.987 -23.133 32.109 1.00 36.31 364 MET A N 1
ATOM 2911 C CA . MET A 1 364 ? 11.262 -24.329 32.526 1.00 36.31 364 MET A CA 1
ATOM 2912 C C . MET A 1 364 ? 9.776 -24.040 32.395 1.00 36.31 364 MET A C 1
ATOM 2914 O O . MET A 1 364 ? 9.294 -23.027 32.902 1.00 36.31 364 MET A O 1
ATOM 2918 N N . LEU A 1 365 ? 9.059 -24.924 31.709 1.00 40.91 365 LEU A N 1
ATOM 2919 C CA . LEU A 1 365 ? 7.610 -24.921 31.754 1.00 40.91 365 LEU A CA 1
ATOM 2920 C C . LEU A 1 365 ? 7.162 -25.809 32.910 1.00 40.91 365 LEU A C 1
ATOM 2922 O O . LEU A 1 365 ? 7.422 -27.008 32.869 1.00 40.91 365 LEU A O 1
ATOM 2926 N N . THR A 1 366 ? 6.468 -25.230 33.886 1.00 40.03 366 THR A N 1
ATOM 2927 C CA . THR A 1 366 ? 5.928 -25.945 35.045 1.00 40.03 366 THR A CA 1
ATOM 2928 C C . THR A 1 366 ? 4.402 -25.926 34.988 1.00 40.03 366 THR A C 1
ATOM 2930 O O . THR A 1 366 ? 3.790 -24.864 35.114 1.00 40.03 366 THR A O 1
ATOM 2933 N N . LEU A 1 367 ? 3.784 -27.092 34.791 1.00 44.91 367 LEU A N 1
ATOM 2934 C CA . LEU A 1 367 ? 2.340 -27.272 34.970 1.00 44.91 367 LEU A CA 1
ATOM 2935 C C . LEU A 1 367 ? 2.058 -27.681 36.418 1.00 44.91 367 LEU A C 1
ATOM 2937 O O . LEU A 1 367 ? 2.541 -28.723 36.855 1.00 44.91 367 LEU A O 1
ATOM 2941 N N . ASP A 1 368 ? 1.274 -26.872 37.137 1.00 40.72 368 ASP A N 1
ATOM 2942 C CA . ASP A 1 368 ? 0.772 -27.184 38.482 1.00 40.72 368 ASP A CA 1
ATOM 2943 C C . ASP A 1 368 ? -0.714 -27.552 38.392 1.00 40.72 368 ASP A C 1
ATOM 2945 O O . ASP A 1 368 ? -1.563 -26.705 38.100 1.00 40.72 368 ASP A O 1
ATOM 2949 N N . ILE A 1 369 ? -1.020 -28.835 38.595 1.00 44.72 369 ILE A N 1
ATOM 2950 C CA . ILE A 1 369 ? -2.388 -29.360 38.558 1.00 44.72 369 ILE A CA 1
ATOM 2951 C C . ILE A 1 369 ? -2.850 -29.584 39.999 1.00 44.72 369 ILE A C 1
ATOM 2953 O O . ILE A 1 369 ? -2.354 -30.473 40.695 1.00 44.72 369 ILE A O 1
ATOM 2957 N N . GLN A 1 370 ? -3.837 -28.797 40.436 1.00 39.78 370 GLN A N 1
ATOM 2958 C CA . GLN A 1 370 ? -4.428 -28.893 41.773 1.00 39.78 370 GLN A CA 1
ATOM 2959 C C . GLN A 1 370 ? -5.916 -29.251 41.696 1.00 39.78 370 GLN A C 1
ATOM 2961 O O . GLN A 1 370 ? -6.620 -28.838 40.778 1.00 39.78 370 GLN A O 1
ATOM 2966 N N . GLY A 1 371 ? -6.404 -30.016 42.678 1.00 39.59 371 GLY A N 1
ATOM 2967 C CA . GLY A 1 371 ? -7.830 -30.349 42.807 1.00 39.59 371 GLY A CA 1
ATOM 2968 C C . GLY A 1 371 ? -8.318 -31.542 41.974 1.00 39.59 371 GLY A C 1
ATOM 2969 O O . GLY A 1 371 ? -9.520 -31.775 41.911 1.00 39.59 371 GLY A O 1
ATOM 2970 N N . VAL A 1 372 ? -7.410 -32.314 41.371 1.00 43.69 372 VAL A N 1
ATOM 2971 C CA . VAL A 1 372 ? -7.715 -33.556 40.634 1.00 43.69 372 VAL A CA 1
ATOM 2972 C C . VAL A 1 372 ? -7.182 -34.746 41.437 1.00 43.69 372 VAL A C 1
ATOM 2974 O O . VAL A 1 372 ? -6.089 -34.660 41.991 1.00 43.69 372 VAL A O 1
ATOM 2977 N N . ASN A 1 373 ? -7.943 -35.838 41.554 1.00 41.75 373 ASN A N 1
ATOM 2978 C CA . ASN A 1 373 ? -7.503 -37.020 42.305 1.00 41.75 373 ASN A CA 1
ATOM 2979 C C . ASN A 1 373 ? -6.441 -37.828 41.526 1.00 41.75 373 ASN A C 1
ATOM 2981 O O . ASN A 1 373 ? -6.388 -37.782 40.298 1.00 41.75 373 ASN A O 1
ATOM 2985 N N . GLU A 1 374 ? -5.581 -38.566 42.242 1.00 43.31 374 GLU A N 1
ATOM 2986 C CA . GLU A 1 374 ? -4.441 -39.284 41.637 1.00 43.31 374 GLU A CA 1
ATOM 2987 C C . GLU A 1 374 ? -4.797 -40.214 40.458 1.00 43.31 374 GLU A C 1
ATOM 2989 O O . GLU A 1 374 ? -4.037 -40.228 39.488 1.00 43.31 374 GLU A O 1
ATOM 2994 N N . PRO A 1 375 ? -5.921 -40.962 40.473 1.00 46.06 375 PRO A N 1
ATOM 2995 C CA . PRO A 1 375 ? -6.279 -41.831 39.353 1.00 46.06 375 PRO A CA 1
ATOM 2996 C C . PRO A 1 375 ? -6.560 -41.052 38.062 1.00 46.06 375 PRO A C 1
ATOM 2998 O O . PRO A 1 375 ? -6.069 -41.439 37.005 1.00 46.06 375 PRO A O 1
ATOM 3001 N N . LEU A 1 376 ? -7.271 -39.916 38.143 1.00 44.34 376 LEU A N 1
ATOM 3002 C CA . LEU A 1 376 ? -7.515 -39.066 36.970 1.00 44.34 376 LEU A CA 1
ATOM 3003 C C . LEU A 1 376 ? -6.229 -38.409 36.464 1.00 44.34 376 LEU A C 1
ATOM 3005 O O . LEU A 1 376 ? -6.087 -38.173 35.267 1.00 44.34 376 LEU A O 1
ATOM 3009 N N . GLN A 1 377 ? -5.289 -38.085 37.355 1.00 48.03 377 GLN A N 1
ATOM 3010 C CA . GLN A 1 377 ? -4.018 -37.485 36.948 1.00 48.03 377 GLN A CA 1
ATOM 3011 C C . GLN A 1 377 ? -3.215 -38.446 36.059 1.00 48.03 377 GLN A C 1
ATOM 3013 O O . GLN A 1 377 ? -2.724 -38.030 35.011 1.00 48.03 377 GLN A O 1
ATOM 3018 N N . GLN A 1 378 ? -3.152 -39.734 36.416 1.00 47.59 378 GLN A N 1
ATOM 3019 C CA . GLN A 1 378 ? -2.464 -40.756 35.614 1.00 47.59 378 GLN A CA 1
ATOM 3020 C C . GLN A 1 378 ? -3.102 -40.982 34.233 1.00 47.59 378 GLN A C 1
ATOM 3022 O O . GLN A 1 378 ? -2.415 -41.402 33.304 1.00 47.59 378 GLN A O 1
ATOM 3027 N N . GLU A 1 379 ? -4.389 -40.669 34.081 1.00 48.41 379 GLU A N 1
ATOM 3028 C CA . GLU A 1 379 ? -5.140 -40.832 32.832 1.00 48.41 379 GLU A CA 1
ATOM 3029 C C . GLU A 1 379 ? -5.076 -39.589 31.924 1.00 48.41 379 GLU A C 1
ATOM 3031 O O . GLU A 1 379 ? -4.947 -39.696 30.702 1.00 48.41 379 GLU A O 1
ATOM 3036 N N . ILE A 1 380 ? -5.133 -38.390 32.510 1.00 49.66 380 ILE A N 1
ATOM 3037 C CA . ILE A 1 380 ? -5.197 -37.128 31.759 1.00 49.66 380 ILE A CA 1
ATOM 3038 C C . ILE A 1 380 ? -3.818 -36.723 31.234 1.00 49.66 380 ILE A C 1
ATOM 3040 O O . ILE A 1 380 ? -3.707 -36.270 30.095 1.00 49.66 380 ILE A O 1
ATOM 3044 N N . ILE A 1 381 ? -2.761 -36.897 32.032 1.00 50.94 381 ILE A N 1
ATOM 3045 C CA . ILE A 1 381 ? -1.421 -36.375 31.723 1.00 50.94 381 ILE A CA 1
ATOM 3046 C C . ILE A 1 381 ? -0.848 -36.925 30.398 1.00 50.94 381 ILE A C 1
ATOM 3048 O O . ILE A 1 381 ? -0.438 -36.112 29.563 1.00 50.94 381 ILE A O 1
ATOM 3052 N N . PRO A 1 382 ? -0.850 -38.247 30.123 1.00 52.50 382 PRO A N 1
ATOM 3053 C CA . PRO A 1 382 ? -0.300 -38.786 28.873 1.00 52.50 382 PRO A CA 1
ATOM 3054 C C . PRO A 1 382 ? -1.051 -38.303 27.624 1.00 52.50 382 PRO A C 1
ATOM 3056 O O . PRO A 1 382 ? -0.444 -38.034 26.582 1.00 52.50 382 PRO A O 1
ATOM 3059 N N . ASN A 1 383 ? -2.371 -38.143 27.737 1.00 50.97 383 ASN A N 1
ATOM 3060 C CA . ASN A 1 383 ? -3.231 -37.679 26.650 1.00 50.97 383 ASN A CA 1
ATOM 3061 C C . ASN A 1 383 ? -3.025 -36.186 26.367 1.00 50.97 383 ASN A C 1
ATOM 3063 O O . ASN A 1 383 ? -2.880 -35.792 25.210 1.00 50.97 383 ASN A O 1
ATOM 3067 N N . LEU A 1 384 ? -2.897 -35.376 27.422 1.00 51.41 384 LEU A N 1
ATOM 3068 C CA . LEU A 1 384 ? -2.560 -33.954 27.332 1.00 51.41 384 LEU A CA 1
ATOM 3069 C C . LEU A 1 384 ? -1.231 -33.746 26.593 1.00 51.41 384 LEU A C 1
ATOM 3071 O O . LEU A 1 384 ? -1.136 -32.944 25.665 1.00 51.41 384 LEU A O 1
ATOM 3075 N N . LEU A 1 385 ? -0.211 -34.523 26.969 1.00 51.34 385 LEU A N 1
ATOM 3076 C CA . LEU A 1 385 ? 1.112 -34.483 26.347 1.00 51.34 385 LEU A CA 1
ATOM 3077 C C . LEU A 1 385 ? 1.063 -34.902 24.875 1.00 51.34 385 LEU A C 1
ATOM 3079 O O . LEU A 1 385 ? 1.747 -34.310 24.041 1.00 51.34 385 LEU A O 1
ATOM 3083 N N . THR A 1 386 ? 0.244 -35.898 24.542 1.00 52.88 386 THR A N 1
ATOM 3084 C CA . THR A 1 386 ? 0.062 -36.369 23.162 1.00 52.88 386 THR A CA 1
ATOM 3085 C C . THR A 1 386 ? -0.629 -35.318 22.294 1.00 52.88 386 THR A C 1
ATOM 3087 O O . THR A 1 386 ? -0.176 -35.052 21.180 1.00 52.88 386 THR A O 1
ATOM 3090 N N . GLN A 1 387 ? -1.664 -34.654 22.812 1.00 49.12 387 GLN A N 1
ATOM 3091 C CA . GLN A 1 387 ? -2.368 -33.592 22.094 1.00 49.12 387 GLN A CA 1
ATOM 3092 C C . GLN A 1 387 ? -1.486 -32.348 21.900 1.00 49.12 387 GLN A C 1
ATOM 3094 O O . GLN A 1 387 ? -1.440 -31.789 20.805 1.00 49.12 387 GLN A O 1
ATOM 3099 N N . MET A 1 388 ? -0.684 -31.976 22.905 1.00 49.00 388 MET A N 1
ATOM 3100 C CA . MET A 1 388 ? 0.312 -30.902 22.774 1.00 49.00 388 MET A CA 1
ATOM 3101 C C . MET A 1 388 ? 1.374 -31.212 21.705 1.00 49.00 388 MET A C 1
ATOM 3103 O O . MET A 1 388 ? 1.779 -30.312 20.967 1.00 49.00 388 MET A O 1
ATOM 3107 N N . LYS A 1 389 ? 1.801 -32.478 21.571 1.00 50.06 389 LYS A N 1
ATOM 3108 C CA . LYS A 1 389 ? 2.715 -32.908 20.494 1.00 50.06 389 LYS A CA 1
ATOM 3109 C C . LYS A 1 389 ? 2.081 -32.763 19.100 1.00 50.06 389 LYS A C 1
ATOM 3111 O O . LYS A 1 389 ? 2.800 -32.457 18.151 1.00 50.06 389 LYS A O 1
ATOM 3116 N N . GLN A 1 390 ? 0.767 -32.970 18.969 1.00 48.16 390 GLN A N 1
ATOM 3117 C CA . GLN A 1 390 ? 0.045 -32.896 17.690 1.00 48.16 390 GLN A CA 1
ATOM 3118 C C . GLN A 1 390 ? -0.316 -31.462 17.274 1.00 48.16 390 GLN A C 1
ATOM 3120 O O . GLN A 1 390 ? -0.195 -31.132 16.095 1.00 48.16 390 GLN A O 1
ATOM 3125 N N . GLU A 1 391 ? -0.737 -30.607 18.212 1.00 42.12 391 GLU A N 1
ATOM 3126 C CA . GLU A 1 391 ? -1.243 -29.261 17.897 1.00 42.12 391 GLU A CA 1
ATOM 3127 C C . GLU A 1 391 ? -0.160 -28.164 17.892 1.00 42.12 391 GLU A C 1
ATOM 3129 O O . GLU A 1 391 ? -0.297 -27.187 17.157 1.00 42.12 391 GLU A O 1
ATOM 3134 N N . CYS A 1 392 ? 0.929 -28.302 18.663 1.00 39.97 392 CYS A N 1
ATOM 3135 C CA . CYS A 1 392 ? 1.855 -27.183 18.920 1.00 39.97 392 CYS A CA 1
ATOM 3136 C C . CYS A 1 392 ? 3.226 -27.242 18.216 1.00 39.97 392 CYS A C 1
ATOM 3138 O O . CYS A 1 392 ? 4.069 -26.397 18.500 1.00 39.97 392 CYS A O 1
ATOM 3140 N N . VAL A 1 393 ? 3.491 -28.173 17.289 1.00 36.88 393 VAL A N 1
ATOM 3141 C CA . VAL A 1 393 ? 4.808 -28.283 16.599 1.00 36.88 393 VAL A CA 1
ATOM 3142 C C . VAL A 1 393 ? 5.990 -28.362 17.596 1.00 36.88 393 VAL A C 1
ATOM 3144 O O . VAL A 1 393 ? 7.036 -27.743 17.411 1.00 36.88 393 VAL A O 1
ATOM 3147 N N . LEU A 1 394 ? 5.843 -29.119 18.689 1.00 40.09 394 LEU A N 1
ATOM 3148 C CA . LEU A 1 394 ? 6.909 -29.333 19.677 1.00 40.09 394 LEU A CA 1
ATOM 3149 C C . LEU A 1 394 ? 7.430 -30.769 19.592 1.00 40.09 394 LEU A C 1
ATOM 3151 O O . LEU A 1 394 ? 6.696 -31.721 19.853 1.00 40.09 394 LEU A O 1
ATOM 3155 N N . LYS A 1 395 ? 8.720 -30.936 19.280 1.00 38.03 395 LYS A N 1
ATOM 3156 C CA . LYS A 1 395 ? 9.439 -32.200 19.494 1.00 38.03 395 LYS A CA 1
ATOM 3157 C C . LYS A 1 395 ? 9.918 -32.248 20.948 1.00 38.03 395 LYS A C 1
ATOM 3159 O O . LYS A 1 395 ? 10.910 -31.615 21.294 1.00 38.03 395 LYS A O 1
ATOM 3164 N N . LEU A 1 396 ? 9.182 -32.957 21.801 1.00 42.44 396 LEU A N 1
ATOM 3165 C CA . LEU A 1 396 ? 9.558 -33.221 23.196 1.00 42.44 396 LEU A CA 1
ATOM 3166 C C . LEU A 1 396 ? 10.453 -34.473 23.252 1.00 42.44 396 LEU A C 1
ATOM 3168 O O . LEU A 1 396 ? 10.088 -35.488 22.657 1.00 42.44 396 LEU A O 1
ATOM 3172 N N . TYR A 1 397 ? 11.583 -34.430 23.971 1.00 38.38 397 TYR A N 1
ATOM 3173 C CA . TYR A 1 397 ? 12.339 -35.649 24.302 1.00 38.38 397 TYR A CA 1
ATOM 3174 C C . TYR A 1 397 ? 11.532 -36.487 25.299 1.00 38.38 397 TYR A C 1
ATOM 3176 O O . TYR A 1 397 ? 11.036 -35.955 26.292 1.00 38.38 397 TYR A O 1
ATOM 3184 N N . GLU A 1 398 ? 11.417 -37.793 25.053 1.00 38.06 398 GLU A N 1
ATOM 3185 C CA . GLU A 1 398 ? 10.701 -38.722 25.944 1.00 38.06 398 GLU A CA 1
ATOM 3186 C C . GLU A 1 398 ? 11.325 -38.783 27.352 1.00 38.06 398 GLU A C 1
ATOM 3188 O O . GLU A 1 398 ? 10.605 -38.975 28.327 1.00 38.06 398 GLU A O 1
ATOM 3193 N N . ASP A 1 399 ? 12.622 -38.478 27.476 1.00 37.41 399 ASP A N 1
ATOM 3194 C CA . ASP A 1 399 ? 13.381 -38.547 28.734 1.00 37.41 399 ASP A CA 1
ATOM 3195 C C . ASP A 1 399 ? 13.401 -37.236 29.553 1.00 37.41 399 ASP A C 1
ATOM 3197 O O . ASP A 1 399 ? 14.102 -37.140 30.560 1.00 37.41 399 ASP A O 1
ATOM 3201 N N . CYS A 1 400 ? 12.672 -36.192 29.134 1.00 38.41 400 CYS A N 1
ATOM 3202 C CA . CYS A 1 400 ? 12.682 -34.865 29.778 1.00 38.41 400 CYS A CA 1
ATOM 3203 C C . CYS A 1 400 ? 11.312 -34.450 30.338 1.00 38.41 400 CYS A C 1
ATOM 3205 O O . CYS A 1 400 ? 10.936 -33.279 30.270 1.00 38.41 400 CYS A O 1
ATOM 3207 N N . ILE A 1 401 ? 10.581 -35.416 30.896 1.00 46.66 401 ILE A N 1
ATOM 3208 C CA . ILE A 1 401 ? 9.370 -35.189 31.688 1.00 46.66 401 ILE A CA 1
ATOM 3209 C C . ILE A 1 401 ? 9.710 -35.542 33.136 1.00 46.66 401 ILE A C 1
ATOM 3211 O O . ILE A 1 401 ? 9.795 -36.714 33.495 1.00 46.66 401 ILE A O 1
ATOM 3215 N N . LEU A 1 402 ? 9.963 -34.529 33.965 1.00 38.94 402 LEU A N 1
ATOM 3216 C CA . LEU A 1 402 ? 10.157 -34.732 35.403 1.00 38.94 402 LEU A CA 1
ATOM 3217 C C . LEU A 1 402 ? 8.818 -34.516 36.103 1.00 38.94 402 LEU A C 1
ATOM 3219 O O . LEU A 1 402 ? 8.361 -33.380 36.229 1.00 38.94 402 LEU A O 1
ATOM 3223 N N . GLU A 1 403 ? 8.206 -35.619 36.527 1.00 45.69 403 GLU A N 1
ATOM 3224 C CA . GLU A 1 403 ? 7.026 -35.641 37.388 1.00 45.69 403 GLU A CA 1
ATOM 3225 C C . GLU A 1 403 ? 7.486 -35.788 38.842 1.00 45.69 403 GLU A C 1
ATOM 3227 O O . GLU A 1 403 ? 8.182 -36.746 39.190 1.00 45.69 403 GLU A O 1
ATOM 3232 N N . TYR A 1 404 ? 7.109 -34.852 39.712 1.00 39.72 404 TYR A N 1
ATOM 3233 C CA . TYR A 1 404 ? 7.247 -35.058 41.152 1.00 39.72 404 TYR A CA 1
ATOM 3234 C C . TYR A 1 404 ? 5.979 -34.671 41.900 1.00 39.72 404 TYR A C 1
ATOM 3236 O O . TYR A 1 404 ? 5.265 -33.728 41.548 1.00 39.72 404 TYR A O 1
ATOM 3244 N N . LYS A 1 405 ? 5.719 -35.440 42.960 1.00 37.53 405 LYS A N 1
ATOM 3245 C CA . LYS A 1 405 ? 4.558 -35.301 43.832 1.00 37.53 405 LYS A CA 1
ATOM 3246 C C . LYS A 1 405 ? 4.980 -34.646 45.135 1.00 37.53 405 LYS A C 1
ATOM 3248 O O . LYS A 1 405 ? 5.809 -35.183 45.867 1.00 37.53 405 LYS A O 1
ATOM 3253 N N . LEU A 1 406 ? 4.384 -33.501 45.441 1.00 34.66 406 LEU A N 1
ATOM 3254 C CA . LEU A 1 406 ? 4.577 -32.808 46.714 1.00 34.66 406 LEU A CA 1
ATOM 3255 C C . LEU A 1 406 ? 3.203 -32.431 47.269 1.00 34.66 406 LEU A C 1
ATOM 3257 O O . LEU A 1 406 ? 2.508 -31.595 46.703 1.00 34.66 406 LEU A O 1
ATOM 3261 N N . ASN A 1 407 ? 2.799 -33.070 48.371 1.00 33.41 407 ASN A N 1
ATOM 3262 C CA . ASN A 1 407 ? 1.565 -32.772 49.114 1.00 33.41 407 ASN A CA 1
ATOM 3263 C C . ASN A 1 407 ? 0.290 -32.693 48.246 1.00 33.41 407 ASN A C 1
ATOM 3265 O O . ASN A 1 407 ? -0.458 -31.719 48.319 1.00 33.41 407 ASN A O 1
ATOM 3269 N N . GLY A 1 408 ? 0.044 -33.708 47.408 1.00 35.72 408 GLY A N 1
ATOM 3270 C CA . GLY A 1 408 ? -1.158 -33.782 46.560 1.00 35.72 408 GLY A CA 1
ATOM 3271 C C . GLY A 1 408 ? -1.133 -32.870 45.329 1.00 35.72 408 GLY A C 1
ATOM 3272 O O . GLY A 1 408 ? -2.161 -32.694 44.679 1.00 35.72 408 GLY A O 1
ATOM 3273 N N . ARG A 1 409 ? 0.028 -32.289 45.010 1.00 36.62 409 ARG A N 1
ATOM 3274 C CA . ARG A 1 409 ? 0.270 -31.507 43.794 1.00 36.62 409 ARG A CA 1
ATOM 3275 C C . ARG A 1 409 ? 1.121 -32.316 42.833 1.00 36.62 409 ARG A C 1
ATOM 3277 O O . ARG A 1 409 ? 2.136 -32.882 43.249 1.00 36.62 409 ARG A O 1
ATOM 3284 N N . VAL A 1 410 ? 0.705 -32.348 41.571 1.00 39.31 410 VAL A N 1
ATOM 3285 C CA . VAL A 1 410 ? 1.494 -32.926 40.484 1.00 39.31 410 VAL A CA 1
ATOM 3286 C C . VAL A 1 410 ? 2.097 -31.787 39.693 1.00 39.31 410 VAL A C 1
ATOM 3288 O O . VAL A 1 410 ? 1.382 -30.932 39.167 1.00 39.31 410 VAL A O 1
ATOM 3291 N N . VAL A 1 411 ? 3.425 -31.794 39.647 1.00 41.41 411 VAL A N 1
ATOM 3292 C CA . VAL A 1 411 ? 4.212 -30.804 38.931 1.00 41.41 411 VAL A CA 1
ATOM 3293 C C . VAL A 1 411 ? 4.900 -31.498 37.767 1.00 41.41 411 VAL A C 1
ATOM 3295 O O . VAL A 1 411 ? 5.665 -32.440 37.979 1.00 41.41 411 VAL A O 1
ATOM 3298 N N . ILE A 1 412 ? 4.612 -31.041 36.548 1.00 47.00 412 ILE A N 1
ATOM 3299 C CA . ILE A 1 412 ? 5.194 -31.590 35.317 1.00 47.00 412 ILE A CA 1
ATOM 3300 C C . ILE A 1 412 ? 6.095 -30.533 34.702 1.00 47.00 412 ILE A C 1
ATOM 3302 O O . ILE A 1 412 ? 5.627 -29.451 34.337 1.00 47.00 412 ILE A O 1
ATOM 3306 N N . ASN A 1 413 ? 7.375 -30.873 34.561 1.00 44.50 413 ASN A N 1
ATOM 3307 C CA . ASN A 1 413 ? 8.350 -30.023 33.889 1.00 44.50 413 ASN A CA 1
ATOM 3308 C C . ASN A 1 413 ? 8.651 -30.551 32.484 1.00 44.50 413 ASN A C 1
ATOM 3310 O O . ASN A 1 413 ? 9.054 -31.705 32.343 1.00 44.50 413 ASN A O 1
ATOM 3314 N N . LEU A 1 414 ? 8.472 -29.704 31.463 1.00 43.06 414 LEU A N 1
ATOM 3315 C CA . LEU A 1 414 ? 8.700 -30.043 30.050 1.00 43.06 414 LEU A CA 1
ATOM 3316 C C . LEU A 1 414 ? 9.842 -29.212 29.446 1.00 43.06 414 LEU A C 1
ATOM 3318 O O . LEU A 1 414 ? 9.948 -28.012 29.706 1.00 43.06 414 LEU A O 1
ATOM 3322 N N . VAL A 1 415 ? 10.669 -29.849 28.608 1.00 41.09 415 VAL A N 1
ATOM 3323 C CA . VAL A 1 415 ? 11.833 -29.244 27.929 1.00 41.09 415 VAL A CA 1
ATOM 3324 C C . VAL A 1 415 ? 11.750 -29.496 26.411 1.00 41.09 415 VAL A C 1
ATOM 3326 O O . VAL A 1 415 ? 11.418 -30.604 25.993 1.00 41.09 415 VAL A O 1
ATOM 3329 N N . SER A 1 416 ? 12.035 -28.481 25.579 1.00 39.53 416 SER A N 1
ATOM 3330 C CA . SER A 1 416 ? 11.898 -28.509 24.102 1.00 39.53 416 SER A CA 1
ATOM 3331 C C . SER A 1 416 ? 13.224 -28.228 23.364 1.00 39.53 416 SER A C 1
ATOM 3333 O O . SER A 1 416 ? 14.057 -27.485 23.881 1.00 39.53 416 SER A O 1
ATOM 3335 N N . ASP A 1 417 ? 13.399 -28.794 22.154 1.00 36.34 417 ASP A N 1
ATOM 3336 C CA . ASP A 1 417 ? 14.625 -28.746 21.313 1.00 36.34 417 ASP A CA 1
ATOM 3337 C C . ASP A 1 417 ? 14.613 -27.658 20.206 1.00 36.34 417 ASP A C 1
ATOM 3339 O O . ASP A 1 417 ? 15.574 -27.483 19.455 1.00 36.34 417 ASP A O 1
ATOM 3343 N N . HIS A 1 418 ? 13.524 -26.899 20.047 1.00 37.25 418 HIS A N 1
ATOM 3344 C CA . HIS A 1 418 ? 13.453 -25.849 19.022 1.00 37.25 418 HIS A CA 1
ATOM 3345 C C . HIS A 1 418 ? 13.859 -24.478 19.575 1.00 37.25 418 HIS A C 1
ATOM 3347 O O . HIS A 1 418 ? 13.372 -24.050 20.619 1.00 37.25 418 HIS A O 1
ATOM 3353 N N . ARG A 1 419 ? 14.717 -23.757 18.829 1.00 35.50 419 ARG A N 1
ATOM 3354 C CA . ARG A 1 419 ? 15.004 -22.329 19.048 1.00 35.50 419 ARG A CA 1
ATOM 3355 C C . ARG A 1 419 ? 13.699 -21.541 18.906 1.00 35.50 419 ARG A C 1
ATOM 3357 O O . ARG A 1 419 ? 13.369 -21.146 17.790 1.00 35.50 419 ARG A O 1
ATOM 3364 N N . LEU A 1 420 ? 12.960 -21.292 19.986 1.00 38.31 420 LEU A N 1
ATOM 3365 C CA . LEU A 1 420 ? 11.980 -20.211 19.937 1.00 38.31 420 LEU A CA 1
ATOM 3366 C C . LEU A 1 420 ? 12.759 -18.906 20.147 1.00 38.31 420 LEU A C 1
ATOM 3368 O O . LEU A 1 420 ? 13.535 -18.790 21.099 1.00 38.31 420 LEU A O 1
ATOM 3372 N N . GLY A 1 421 ? 12.644 -17.977 19.197 1.00 31.73 421 GLY A N 1
ATOM 3373 C CA . GLY A 1 421 ? 13.349 -16.696 19.241 1.00 31.73 421 GLY A CA 1
ATOM 3374 C C . GLY A 1 421 ? 12.967 -15.857 20.470 1.00 31.73 421 GLY A C 1
ATOM 3375 O O . GLY A 1 421 ? 12.061 -16.233 21.215 1.00 31.73 421 GLY A O 1
ATOM 3376 N N . PRO A 1 422 ? 13.613 -14.698 20.683 1.00 29.92 422 PRO A N 1
ATOM 3377 C CA . PRO A 1 422 ? 13.314 -13.790 21.800 1.00 29.92 422 PRO A CA 1
ATOM 3378 C C . PRO A 1 422 ? 11.855 -13.276 21.842 1.00 29.92 422 PRO A C 1
ATOM 3380 O O . PRO A 1 422 ? 11.470 -12.638 22.815 1.00 29.92 422 PRO A O 1
ATOM 3383 N N . GLU A 1 423 ? 11.043 -13.605 20.832 1.00 33.25 423 GLU A N 1
ATOM 3384 C CA . GLU A 1 423 ? 9.631 -13.245 20.650 1.00 33.25 423 GLU A CA 1
ATOM 3385 C C . GLU A 1 423 ? 8.681 -14.461 20.676 1.00 33.25 423 GLU A C 1
ATOM 3387 O O . GLU A 1 423 ? 7.640 -14.477 20.019 1.00 33.25 423 GLU A O 1
ATOM 3392 N N . ALA A 1 424 ? 9.010 -15.522 21.416 1.00 30.91 424 ALA A N 1
ATOM 3393 C CA . ALA A 1 424 ? 8.067 -16.616 21.643 1.00 30.91 424 ALA A CA 1
ATOM 3394 C C . ALA A 1 424 ? 6.892 -16.130 22.512 1.00 30.91 424 ALA A C 1
ATOM 3396 O O . ALA A 1 424 ? 6.929 -16.212 23.740 1.00 30.91 424 ALA A O 1
ATOM 3397 N N . ASN A 1 425 ? 5.860 -15.576 21.873 1.00 30.84 425 ASN A N 1
ATOM 3398 C CA . ASN A 1 425 ? 4.637 -15.162 22.542 1.00 30.84 425 ASN A CA 1
ATOM 3399 C C . ASN A 1 425 ? 3.985 -16.380 23.198 1.00 30.84 425 ASN A C 1
ATOM 3401 O O . ASN A 1 425 ? 3.605 -17.348 22.536 1.00 30.84 425 ASN A O 1
ATOM 3405 N N . LEU A 1 426 ? 3.860 -16.303 24.519 1.00 30.41 426 LEU A N 1
ATOM 3406 C CA . LEU A 1 426 ? 3.173 -17.267 25.357 1.00 30.41 426 LEU A CA 1
ATOM 3407 C C . LEU A 1 426 ? 1.690 -17.335 24.976 1.00 30.41 426 LEU A C 1
ATOM 3409 O O . LEU A 1 426 ? 0.858 -16.611 25.522 1.00 30.41 426 LEU A O 1
ATOM 3413 N N . GLN A 1 427 ? 1.346 -18.195 24.019 1.00 30.66 427 GLN A N 1
ATOM 3414 C CA . GLN A 1 427 ? -0.046 -18.498 23.721 1.00 30.66 427 GLN A CA 1
ATOM 3415 C C . GLN A 1 427 ? -0.617 -19.362 24.844 1.00 30.66 427 GLN A C 1
ATOM 3417 O O . GLN A 1 427 ? -0.303 -20.544 24.975 1.00 30.66 427 GLN A O 1
ATOM 3422 N N . PHE A 1 428 ? -1.498 -18.763 25.640 1.00 32.53 428 PHE A N 1
ATOM 3423 C CA . PHE A 1 428 ? -2.426 -19.510 26.474 1.00 32.53 428 PHE A CA 1
ATOM 3424 C C . PHE A 1 428 ? -3.420 -20.221 25.552 1.00 32.53 428 PHE A C 1
ATOM 3426 O O . PHE A 1 428 ? -4.409 -19.630 25.118 1.00 32.53 428 PHE A O 1
ATOM 3433 N N . CYS A 1 429 ? -3.175 -21.490 25.235 1.00 30.95 429 CYS A N 1
ATOM 3434 C CA . CYS A 1 429 ? -4.236 -22.332 24.696 1.00 30.95 429 CYS A CA 1
ATOM 3435 C C . CYS A 1 429 ? -5.218 -22.620 25.834 1.00 30.95 429 CYS A C 1
ATOM 3437 O O . CYS A 1 429 ? -4.855 -23.271 26.809 1.00 30.95 429 CYS A O 1
ATOM 3439 N N . SER A 1 430 ? -6.458 -22.137 25.737 1.00 31.62 430 SER A N 1
ATOM 3440 C CA . SER A 1 430 ? -7.547 -22.718 26.519 1.00 31.62 430 SER A CA 1
ATOM 3441 C C . SER A 1 430 ? -8.112 -23.888 25.720 1.00 31.62 430 SER A C 1
ATOM 3443 O O . SER A 1 430 ? -8.727 -23.721 24.664 1.00 31.62 430 SER A O 1
ATOM 3445 N N . ILE A 1 431 ? -7.869 -25.106 26.196 1.00 31.41 431 ILE A N 1
ATOM 3446 C CA . ILE A 1 431 ? -8.598 -26.263 25.683 1.00 31.41 431 ILE A CA 1
ATOM 3447 C C . ILE A 1 431 ? -9.947 -26.245 26.395 1.00 31.41 431 ILE A C 1
ATOM 3449 O O . ILE A 1 431 ? -10.032 -26.480 27.598 1.00 31.41 431 ILE A O 1
ATOM 3453 N N . SER A 1 432 ? -11.009 -25.907 25.662 1.00 30.77 432 SER A N 1
ATOM 3454 C CA . SER A 1 432 ? -12.372 -26.072 26.167 1.00 30.77 432 SER A CA 1
ATOM 3455 C C . SER A 1 432 ? -12.607 -27.550 26.473 1.00 30.77 432 SER A C 1
ATOM 3457 O O . SER A 1 432 ? -12.411 -28.388 25.590 1.00 30.77 432 SER A O 1
ATOM 3459 N N . ALA A 1 433 ? -13.096 -27.864 27.676 1.00 31.97 433 ALA A N 1
ATOM 3460 C CA . ALA A 1 433 ? -13.490 -29.220 28.069 1.00 31.97 433 ALA A CA 1
ATOM 3461 C C . ALA A 1 433 ? -14.468 -29.865 27.062 1.00 31.97 433 ALA A C 1
ATOM 3463 O O . ALA A 1 433 ? -14.486 -31.078 26.893 1.00 31.97 433 ALA A O 1
ATOM 3464 N N . SER A 1 434 ? -15.207 -29.050 26.301 1.00 33.62 434 SER A N 1
ATOM 3465 C CA . SER A 1 434 ? -16.094 -29.498 25.221 1.00 33.62 434 SER A CA 1
ATOM 3466 C C . SER A 1 434 ? -15.391 -30.113 23.998 1.00 33.62 434 SER A C 1
ATOM 3468 O O . SER A 1 434 ? -16.080 -30.599 23.106 1.00 33.62 434 SER A O 1
ATOM 3470 N N . ARG A 1 435 ? -14.056 -30.037 23.891 1.00 32.22 435 ARG A N 1
ATOM 3471 C CA . ARG A 1 435 ? -13.258 -30.671 22.819 1.00 32.22 435 ARG A CA 1
ATOM 3472 C C . ARG A 1 435 ? -12.565 -31.966 23.256 1.00 32.22 435 ARG A C 1
ATOM 3474 O O . ARG A 1 435 ? -11.980 -32.635 22.415 1.00 32.22 435 ARG A O 1
ATOM 3481 N N . LEU A 1 436 ? -12.672 -32.346 24.531 1.00 36.66 436 LEU A N 1
ATOM 3482 C CA . LEU A 1 436 ? -12.279 -33.662 25.049 1.00 36.66 436 LEU A CA 1
ATOM 3483 C C . LEU A 1 436 ? -13.417 -34.672 24.824 1.00 36.66 436 LEU A C 1
ATOM 3485 O O . LEU A 1 436 ? -13.864 -35.342 25.752 1.00 36.66 436 LEU A O 1
ATOM 3489 N N . SER A 1 437 ? -13.940 -34.725 23.596 1.00 33.25 437 SER A N 1
ATOM 3490 C CA . SER A 1 437 ? -15.244 -35.314 23.257 1.00 33.25 437 SER A CA 1
ATOM 3491 C C . SER A 1 437 ? -15.349 -36.842 23.364 1.00 33.25 437 SER A C 1
ATOM 3493 O O . SER A 1 437 ? -16.338 -37.386 22.892 1.00 33.25 437 SER A O 1
ATOM 3495 N N . ASP A 1 438 ? -14.407 -37.505 24.036 1.00 37.31 438 ASP A N 1
ATOM 3496 C CA . ASP A 1 438 ? -14.501 -38.926 24.397 1.0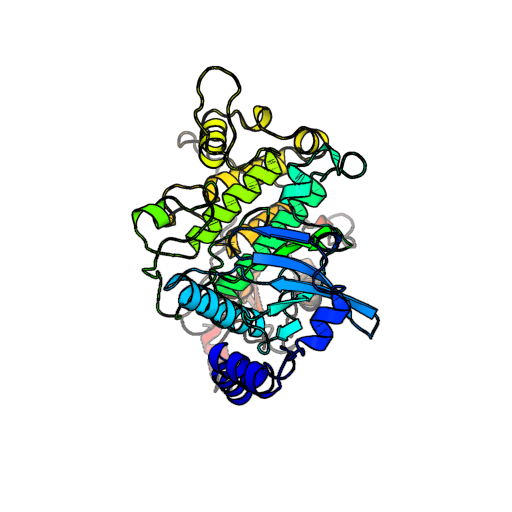0 37.31 438 ASP A CA 1
ATOM 3497 C C . ASP A 1 438 ? -14.609 -39.174 25.915 1.00 37.31 438 ASP A C 1
ATOM 3499 O O . ASP A 1 438 ? -14.841 -40.304 26.337 1.00 37.31 438 ASP A O 1
ATOM 3503 N N . PHE A 1 439 ? -14.532 -38.142 26.766 1.00 36.66 439 PHE A N 1
ATOM 3504 C CA . PHE A 1 439 ? -14.737 -38.298 28.213 1.00 36.66 439 PHE A CA 1
ATOM 3505 C C . PHE A 1 439 ? -16.201 -38.041 28.582 1.00 36.66 439 PHE A C 1
ATOM 3507 O O . PHE A 1 439 ? -16.566 -37.002 29.136 1.00 36.66 439 PHE A O 1
ATOM 3514 N N . SER A 1 440 ? -17.059 -38.998 28.230 1.00 29.78 440 SER A N 1
ATOM 3515 C CA . SER A 1 440 ? -18.473 -38.991 28.599 1.00 29.78 440 SER A CA 1
ATOM 3516 C C . SER A 1 440 ? -18.654 -39.054 30.118 1.00 29.78 440 SER A C 1
ATOM 3518 O O . SER A 1 440 ? -18.171 -39.976 30.772 1.00 29.78 440 SER A O 1
ATOM 3520 N N . ASP A 1 441 ? -19.409 -38.087 30.637 1.00 38.81 441 ASP A N 1
ATOM 3521 C CA . ASP A 1 441 ? -20.232 -38.166 31.841 1.00 38.81 441 ASP A CA 1
ATOM 3522 C C . ASP A 1 441 ? -19.569 -38.737 33.105 1.00 38.81 441 ASP A C 1
ATOM 3524 O O . ASP A 1 441 ? -19.805 -39.890 33.466 1.00 38.81 441 ASP A O 1
ATOM 3528 N N . ARG A 1 442 ? -18.839 -37.877 33.845 1.00 38.22 442 ARG A N 1
ATOM 3529 C CA . ARG A 1 442 ? -19.053 -37.617 35.301 1.00 38.22 442 ARG A CA 1
ATOM 3530 C C . ARG A 1 442 ? -17.931 -36.872 36.044 1.00 38.22 442 ARG A C 1
ATOM 3532 O O . ARG A 1 442 ? -18.148 -36.559 37.214 1.00 38.22 442 ARG A O 1
ATOM 3539 N N . HIS A 1 443 ? -16.761 -36.576 35.471 1.00 41.44 443 HIS A N 1
ATOM 3540 C CA . HIS A 1 443 ? -15.584 -36.274 36.322 1.00 41.44 443 HIS A CA 1
ATOM 3541 C C . HIS A 1 443 ? -14.811 -34.964 36.083 1.00 41.44 443 HIS A C 1
ATOM 3543 O O . HIS A 1 443 ? -13.777 -34.761 36.712 1.00 41.44 443 HIS A O 1
ATOM 3549 N N . LEU A 1 444 ? -15.335 -34.019 35.299 1.00 39.44 444 LEU A N 1
ATOM 3550 C CA . LEU A 1 444 ? -14.827 -32.640 35.270 1.00 39.44 444 LEU A CA 1
ATOM 3551 C C . LEU A 1 444 ? -15.986 -31.684 35.563 1.00 39.44 444 LEU A C 1
ATOM 3553 O O 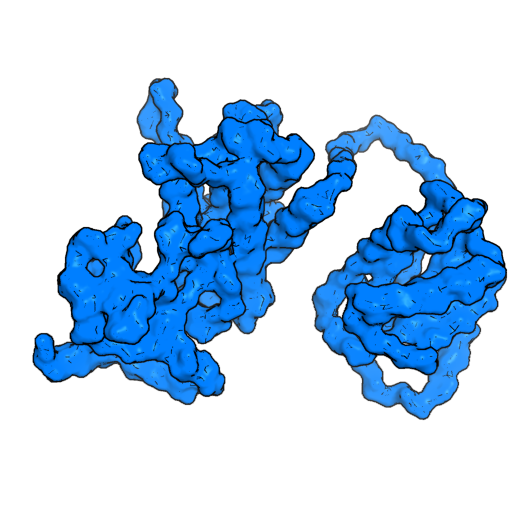. LEU A 1 444 ? -16.978 -31.654 34.837 1.00 39.44 444 LEU A O 1
ATOM 3557 N N . GLY A 1 445 ? -15.900 -30.961 36.681 1.00 37.25 445 GLY A N 1
ATOM 3558 C CA . GLY A 1 445 ? -16.910 -29.977 37.061 1.00 37.25 445 GLY A CA 1
ATOM 3559 C C . GLY A 1 445 ? -16.895 -28.768 36.115 1.00 37.25 445 GLY A C 1
ATOM 3560 O O . GLY A 1 445 ? -15.875 -28.496 35.484 1.00 37.25 445 GLY A O 1
ATOM 3561 N N . PRO A 1 446 ? -17.990 -27.991 36.044 1.00 32.91 446 PRO A N 1
ATOM 3562 C CA . PRO A 1 446 ? -18.135 -26.849 35.131 1.00 32.91 446 PRO A CA 1
ATOM 3563 C C . PRO A 1 446 ? -17.126 -25.701 35.346 1.00 32.91 446 PRO A C 1
ATOM 3565 O O . PRO A 1 446 ? -17.151 -24.728 34.599 1.00 32.91 446 PRO A O 1
ATOM 3568 N N . GLU A 1 447 ? -16.228 -25.810 36.331 1.00 34.78 447 GLU A N 1
ATOM 3569 C CA . GLU A 1 447 ? -15.191 -24.820 36.646 1.00 34.78 447 GLU A CA 1
ATOM 3570 C C . GLU A 1 447 ? -13.751 -25.281 36.348 1.00 34.78 447 GLU A C 1
ATOM 3572 O O . GLU A 1 447 ? -12.795 -24.583 36.690 1.00 34.78 447 GLU A O 1
ATOM 3577 N N . THR A 1 448 ? -13.540 -26.434 35.702 1.00 33.88 448 THR A N 1
ATOM 3578 C CA . THR A 1 448 ? -12.175 -26.881 35.383 1.00 33.88 448 THR A CA 1
ATOM 3579 C C . THR A 1 448 ? -11.614 -26.143 34.161 1.00 33.88 448 THR A C 1
ATOM 3581 O O . THR A 1 448 ? -11.927 -26.473 33.020 1.00 33.88 448 THR A O 1
ATOM 3584 N N . ASN A 1 449 ? -10.746 -25.156 34.403 1.00 33.31 449 ASN A N 1
ATOM 3585 C CA . ASN A 1 449 ? -9.967 -24.468 33.372 1.00 33.31 449 ASN A CA 1
ATOM 3586 C C . ASN A 1 449 ? -8.515 -24.958 33.388 1.00 33.31 449 ASN A C 1
ATOM 3588 O O . ASN A 1 449 ? -7.783 -24.704 34.343 1.00 33.31 449 ASN A O 1
ATOM 3592 N N . LEU A 1 450 ? -8.088 -25.625 32.316 1.00 33.75 450 LEU A N 1
ATOM 3593 C CA . LEU A 1 450 ? -6.685 -25.975 32.092 1.00 33.75 450 LEU A CA 1
ATOM 3594 C C . LEU A 1 450 ? -6.010 -24.845 31.307 1.00 33.75 450 LEU A C 1
ATOM 3596 O O . LEU A 1 450 ? -6.483 -24.458 30.237 1.00 33.75 450 LEU A O 1
ATOM 3600 N N . GLN A 1 451 ? -4.918 -24.306 31.849 1.00 31.38 451 GLN A N 1
ATOM 3601 C CA . GLN A 1 451 ? -4.100 -23.291 31.188 1.00 31.38 451 GLN A CA 1
ATOM 3602 C C . GLN A 1 451 ? -2.693 -23.822 30.938 1.00 31.38 451 GLN A C 1
ATOM 3604 O O . GLN A 1 451 ? -2.065 -24.401 31.822 1.00 31.38 451 GLN A O 1
ATOM 3609 N N . PHE A 1 452 ? -2.200 -23.581 29.726 1.00 36.12 452 PHE A N 1
ATOM 3610 C CA . PHE A 1 452 ? -0.873 -23.981 29.278 1.00 36.12 452 PHE A CA 1
ATOM 3611 C C . PHE A 1 452 ? 0.000 -22.748 29.058 1.00 36.12 452 PHE A C 1
ATOM 3613 O O . PHE A 1 452 ? -0.479 -21.686 28.666 1.00 36.12 452 PHE A O 1
ATOM 3620 N N . CYS A 1 453 ? 1.293 -22.910 29.300 1.00 30.94 453 CYS A N 1
ATOM 3621 C CA . CYS A 1 453 ? 2.340 -21.915 29.089 1.00 30.94 453 CYS A CA 1
ATOM 3622 C C . CYS A 1 453 ? 3.447 -22.621 28.271 1.00 30.94 453 CYS A C 1
ATOM 3624 O O . CYS A 1 453 ? 3.490 -23.843 28.279 1.00 30.94 453 CYS A O 1
ATOM 3626 N N . LEU A 1 454 ? 4.306 -21.936 27.515 1.00 30.72 454 LEU A N 1
ATOM 3627 C CA . LEU A 1 454 ? 5.345 -22.553 26.665 1.00 30.72 454 LEU A CA 1
ATOM 3628 C C . LEU A 1 454 ? 6.565 -21.631 26.537 1.00 30.72 454 LEU A C 1
ATOM 3630 O O . LEU A 1 454 ? 6.422 -20.502 26.084 1.00 30.72 454 LEU A O 1
ATOM 3634 N N . ILE A 1 455 ? 7.761 -22.087 26.937 1.00 31.95 455 ILE A N 1
ATOM 3635 C CA . ILE A 1 455 ? 8.955 -21.219 27.049 1.00 31.95 455 ILE A CA 1
ATOM 3636 C C . ILE A 1 455 ? 10.228 -21.879 26.452 1.00 31.95 455 ILE A C 1
ATOM 3638 O O . ILE A 1 455 ? 10.282 -23.099 26.317 1.00 31.95 455 ILE A O 1
ATOM 3642 N N . SER A 1 456 ? 11.246 -21.084 26.081 1.00 31.67 456 SER A N 1
ATOM 3643 C CA . SER A 1 456 ? 12.351 -21.370 25.132 1.00 31.67 456 SER A CA 1
ATOM 3644 C C . SER A 1 456 ? 13.795 -21.140 25.621 1.00 31.67 456 SER A C 1
ATOM 3646 O O . SER A 1 456 ? 14.251 -20.013 25.794 1.00 31.67 456 SER A O 1
ATOM 3648 N N . ALA A 1 457 ? 14.632 -22.169 25.724 1.00 32.59 457 ALA A N 1
ATOM 3649 C CA . ALA A 1 457 ? 16.016 -21.978 26.170 1.00 32.59 457 ALA A CA 1
ATOM 3650 C C . ALA A 1 457 ? 17.003 -21.619 25.035 1.00 32.59 457 ALA A C 1
ATOM 3652 O O . ALA A 1 457 ? 17.156 -22.364 24.070 1.00 32.59 457 ALA A O 1
ATOM 3653 N N . SER A 1 458 ? 17.817 -20.572 25.221 1.00 30.14 458 SER A N 1
ATOM 3654 C CA . SER A 1 458 ? 19.093 -20.434 24.499 1.00 30.14 458 SER A CA 1
ATOM 3655 C C . SER A 1 458 ? 20.251 -20.098 25.443 1.00 30.14 458 SER A C 1
ATOM 3657 O O . SER A 1 458 ? 20.455 -18.936 25.791 1.00 30.14 458 SER A O 1
ATOM 3659 N N . HIS A 1 459 ? 20.959 -21.153 25.864 1.00 26.14 459 HIS A N 1
ATOM 3660 C CA . HIS A 1 459 ? 22.418 -21.318 26.039 1.00 26.14 459 HIS A CA 1
ATOM 3661 C C . HIS A 1 459 ? 22.666 -22.478 27.022 1.00 26.14 459 HIS A C 1
ATOM 3663 O O . HIS A 1 459 ? 22.939 -22.268 28.200 1.00 26.14 459 HIS A O 1
ATOM 3669 N N . LEU A 1 460 ? 22.570 -23.720 26.538 1.00 30.86 460 LEU A N 1
ATOM 3670 C CA . LEU A 1 460 ? 22.947 -24.917 27.300 1.00 30.86 460 LEU A CA 1
ATOM 3671 C C . LEU A 1 460 ? 23.925 -25.778 26.496 1.00 30.86 460 LEU A C 1
ATOM 3673 O O . LEU A 1 460 ? 23.678 -26.942 26.206 1.00 30.86 460 LEU A O 1
ATOM 3677 N N . SER A 1 461 ? 25.082 -25.214 26.152 1.00 32.22 461 SER A N 1
ATOM 3678 C CA . SER A 1 461 ? 26.262 -26.052 25.955 1.00 32.22 461 SER A CA 1
ATOM 3679 C C . SER A 1 461 ? 26.836 -26.363 27.344 1.00 32.22 461 SER A C 1
ATOM 3681 O O . SER A 1 461 ? 27.214 -25.441 28.065 1.00 32.22 461 SER A O 1
ATOM 3683 N N . LYS A 1 462 ? 26.893 -27.661 27.701 1.00 32.97 462 LYS A N 1
ATOM 3684 C CA . LYS A 1 462 ? 27.482 -28.284 28.922 1.00 32.97 462 LYS A CA 1
ATOM 3685 C C . LYS A 1 462 ? 26.528 -28.860 29.994 1.00 32.97 462 LYS A C 1
ATOM 3687 O O . LYS A 1 462 ? 26.871 -28.832 31.173 1.00 32.97 462 LYS A O 1
ATOM 3692 N N . LEU A 1 463 ? 25.397 -29.474 29.638 1.00 32.94 463 LEU A N 1
ATOM 3693 C CA . LEU A 1 463 ? 24.667 -30.347 30.581 1.00 32.94 463 LEU A CA 1
ATOM 3694 C C . LEU A 1 463 ? 24.930 -31.828 30.295 1.00 32.94 463 LEU A C 1
ATOM 3696 O O . LEU A 1 463 ? 24.121 -32.526 29.700 1.00 32.94 463 LEU A O 1
ATOM 3700 N N . SER A 1 464 ? 26.082 -32.304 30.761 1.00 30.70 464 SER A N 1
ATOM 3701 C CA . SER A 1 464 ? 26.382 -33.731 30.922 1.00 30.70 464 SER A CA 1
ATOM 3702 C C . SER A 1 464 ? 26.802 -34.034 32.364 1.00 30.70 464 SER A C 1
ATOM 3704 O O . SER A 1 464 ? 27.733 -34.803 32.589 1.00 30.70 464 SER A O 1
ATOM 3706 N N . ASP A 1 465 ? 26.168 -33.396 33.355 1.00 31.97 465 ASP A N 1
ATOM 3707 C CA . ASP A 1 465 ? 26.487 -33.645 34.764 1.00 31.97 465 ASP A CA 1
ATOM 3708 C C . ASP A 1 465 ? 25.219 -33.888 35.597 1.00 31.97 465 ASP A C 1
ATOM 3710 O O . ASP A 1 465 ? 24.413 -32.987 35.845 1.00 31.97 465 ASP A O 1
ATOM 3714 N N . ARG A 1 466 ? 25.067 -35.141 36.052 1.00 33.31 466 ARG A N 1
ATOM 3715 C CA . ARG A 1 466 ? 23.980 -35.653 36.914 1.00 33.31 466 ARG A CA 1
ATOM 3716 C C . ARG A 1 466 ? 23.821 -34.882 38.232 1.00 33.31 466 ARG A C 1
ATOM 3718 O O . ARG A 1 466 ? 22.817 -35.047 38.920 1.00 33.31 466 ARG A O 1
ATOM 3725 N N . ARG A 1 467 ? 24.779 -34.025 38.593 1.00 33.12 467 ARG A N 1
ATOM 3726 C CA . ARG A 1 467 ? 24.718 -33.182 39.798 1.00 33.12 467 ARG A CA 1
ATOM 3727 C C . ARG A 1 467 ? 23.675 -32.064 39.719 1.00 33.12 467 ARG A C 1
ATOM 3729 O O . ARG A 1 467 ? 23.273 -31.557 40.763 1.00 33.12 467 ARG A O 1
ATOM 3736 N N . PHE A 1 468 ? 23.226 -31.674 38.523 1.00 32.75 468 PHE A N 1
ATOM 3737 C CA . PHE A 1 468 ? 22.257 -30.582 38.376 1.00 32.75 468 PHE A CA 1
ATOM 3738 C C . PHE A 1 468 ? 20.830 -30.999 38.775 1.00 32.75 468 PHE A C 1
ATOM 3740 O O . PHE A 1 468 ? 20.111 -30.218 39.392 1.00 32.75 468 PHE A O 1
ATOM 3747 N N . SER A 1 469 ? 20.456 -32.260 38.534 1.00 32.44 469 SER A N 1
ATOM 3748 C CA . SER A 1 469 ? 19.146 -32.819 38.897 1.00 32.44 469 SER A CA 1
ATOM 3749 C C . SER A 1 469 ? 18.901 -32.818 40.412 1.00 32.44 469 SER A C 1
ATOM 3751 O O . SER A 1 469 ? 17.786 -32.571 40.853 1.00 32.44 469 SER A O 1
ATOM 3753 N N . GLN A 1 470 ? 19.944 -33.028 41.224 1.00 31.67 470 GLN A N 1
ATOM 3754 C CA . GLN A 1 470 ? 19.826 -33.035 42.690 1.00 31.67 470 GLN A CA 1
ATOM 3755 C C . GLN A 1 470 ? 19.696 -31.636 43.308 1.00 31.67 470 GLN A C 1
ATOM 3757 O O . GLN A 1 470 ? 19.099 -31.510 44.371 1.00 31.67 470 GLN A O 1
ATOM 3762 N N . LYS A 1 471 ? 20.203 -30.582 42.652 1.00 32.56 471 LYS A N 1
ATOM 3763 C CA . LYS A 1 471 ? 20.053 -29.193 43.131 1.00 32.56 471 LYS A CA 1
ATOM 3764 C C . LYS A 1 471 ? 18.691 -28.573 42.823 1.00 32.56 471 LYS A C 1
ATOM 3766 O O . LYS A 1 471 ? 18.380 -27.537 43.386 1.00 32.56 471 LYS A O 1
ATOM 3771 N N . LEU A 1 472 ? 17.922 -29.176 41.921 1.00 29.95 472 LEU A N 1
ATOM 3772 C CA . LEU A 1 472 ? 16.564 -28.749 41.572 1.00 29.95 472 LEU A CA 1
ATOM 3773 C C . LEU A 1 472 ? 15.493 -29.426 42.450 1.00 29.95 472 LEU A C 1
ATOM 3775 O O . LEU A 1 472 ? 14.343 -29.007 42.444 1.00 29.95 472 LEU A O 1
ATOM 3779 N N . LEU A 1 473 ? 15.884 -30.473 43.187 1.00 30.11 473 LEU A N 1
ATOM 3780 C CA . LEU A 1 473 ? 15.048 -31.246 44.113 1.00 30.11 473 LEU A CA 1
ATOM 3781 C C . LEU A 1 473 ? 15.140 -30.771 45.580 1.00 30.11 473 LEU A C 1
ATOM 3783 O O . LEU A 1 473 ? 14.317 -31.198 46.387 1.00 30.11 473 LEU A O 1
ATOM 3787 N N . GLN A 1 474 ? 16.130 -29.938 45.927 1.00 27.17 474 GLN A N 1
ATOM 3788 C CA . GLN A 1 474 ? 16.220 -29.219 47.211 1.00 27.17 474 GLN A CA 1
ATOM 3789 C C . GLN A 1 474 ? 15.665 -27.811 47.043 1.00 27.17 474 GLN A C 1
ATOM 3791 O O . GLN A 1 474 ? 14.976 -27.352 47.980 1.00 27.17 474 GLN A O 1
#

Nearest PDB structures (foldseek):
  3tl8-assembly2_D  TM=9.180E-01  e=2.288E-27  Arabidopsis thaliana
  3ulz-assembly1_A  TM=9.324E-01  e=2.090E-25  Arabidopsis thaliana
  6j5w-assembly1_B  TM=8.837E-01  e=7.779E-20  Arabidopsis thaliana
  7ctx-assembly1_A  TM=7.808E-01  e=3.705E-17  Arabidopsis thaliana
  2ivs-assembly1_A  TM=7.895E-01  e=2.279E-16  Homo sapiens

Radius of gyration: 28.15 Å; Cα contacts (8 Å, |Δi|>4): 674; chains: 1; bounding box: 55×67×82 Å